Protein AF-0000000076349812 (afdb_homodimer)

InterPro domains:
  IPR006680 Amidohydrolase-related [PF04909] (21-318)
  IPR032465 2-amino-3-carboxymuconate-6-semialdehyde decarboxylase [PTHR21240] (22-319)
  IPR032466 Metal-dependent hydrolase [SSF51556] (17-320)

Nearest PDB structures (foldseek):
  3ij6-assembly2_D  TM=9.082E-01  e=4.448E-19  Lactobacillus acidophilus
  4ofc-assembly1_A  TM=8.780E-01  e=6.633E-18  Homo sapiens
  7a19-assembly1_A  TM=8.623E-01  e=4.537E-14  Aspergillus oryzae
  7wjr-assembly1_B  TM=8.148E-01  e=3.236E-14  Aspergillus oryzae RIB40
  2f6k-assembly1_A  TM=8.769E-01  e=3.281E-13  Lactiplantibacillus plantarum WCFS1

Solvent-accessible surface area (backbone atoms only — not comparable to full-atom values): 33208 Å² total; per-residue (Å²): 108,77,89,59,44,71,50,61,77,72,39,49,53,59,73,70,28,55,52,75,78,33,68,66,52,32,51,56,55,44,52,76,66,38,85,82,46,64,46,73,45,62,77,65,83,66,62,47,59,75,39,27,56,56,85,49,14,45,57,50,22,52,51,52,40,51,51,49,43,51,50,26,69,74,36,49,75,41,22,74,44,35,35,26,55,53,20,69,69,26,54,69,54,22,55,54,48,50,50,45,33,40,74,72,63,56,29,43,28,36,45,46,52,39,41,56,94,36,31,61,62,66,42,76,78,46,44,59,61,57,53,49,32,39,73,68,62,28,29,34,39,41,37,56,65,61,48,52,69,50,39,82,38,78,74,46,69,42,34,61,86,61,38,19,58,66,50,35,21,37,48,43,40,39,50,39,51,49,43,36,52,51,67,38,50,49,72,79,34,76,79,42,44,41,34,28,50,41,34,40,38,48,46,40,58,41,42,26,42,43,43,43,45,61,44,82,42,53,57,65,86,46,61,68,71,59,29,54,55,43,61,71,38,63,62,97,58,59,56,53,64,57,62,50,59,41,27,19,24,51,29,36,54,42,28,53,59,28,50,53,33,28,39,72,57,46,33,54,82,28,27,25,66,39,40,64,67,46,78,38,92,72,46,21,55,50,24,49,53,35,33,48,54,38,60,70,66,48,97,68,52,70,70,47,50,44,21,23,64,47,46,36,54,30,60,48,42,70,50,134,107,76,88,60,43,73,51,61,79,73,40,50,54,58,73,69,29,55,51,75,78,33,68,67,54,32,50,55,56,43,53,77,65,39,85,81,46,63,46,73,45,63,76,66,84,65,60,47,58,75,38,28,57,58,87,47,14,44,57,51,22,51,50,54,40,50,52,48,42,52,50,26,68,76,35,47,76,41,23,74,46,34,35,25,54,51,20,67,69,26,54,68,55,21,56,52,48,50,49,44,34,38,73,73,63,57,30,45,27,36,47,46,53,37,43,57,93,36,31,62,60,66,41,76,77,46,44,59,60,56,54,50,31,40,72,67,61,28,30,35,38,41,37,58,67,60,48,53,71,51,41,82,38,77,73,46,67,44,35,61,84,61,37,20,58,67,50,36,21,37,49,43,39,39,48,39,51,49,44,36,50,53,67,38,50,50,74,78,35,76,78,41,44,40,33,28,49,40,34,41,39,47,46,39,56,42,42,25,42,44,43,43,43,62,44,82,42,54,57,66,85,45,64,69,72,60,29,52,53,44,61,72,37,64,63,96,58,59,55,53,64,57,62,48,58,39,28,19,23,50,30,36,53,42,28,54,58,27,48,54,33,28,38,72,58,46,33,53,83,29,28,27,67,40,38,62,68,45,77,38,94,71,46,21,56,52,24,48,53,34,33,49,52,37,61,71,66,48,97,66,54,70,68,46,51,42,23,23,63,48,48,35,53,29,59,48,44,70,51,133

Organism: Streptomyces venezuelae (NCBI:txid54571)

Secondary structure (DSSP, 8-state):
-GGG-S-GGGGHHHHH-GGGT-HHHHHHHHHTT-TT---EE-PPSSPHHHHS-HHHHHHHHHHHHHHHHHHHHH-TTT--EE-EE--TTSHHHHHHHHHIIIIIS----EEEESEETTEETTSGGGHHHHHHHHHHT--EEEE----TTS-SSTT-SS-STTHIIIIIHHHHHHHHHHHHHHTTHHHH-TT--EEESGGGTTTTTTHHHHHHHTTTTTTTT--HHHHHHHHHT--SS-HHHHHTTSEEE--STT-HHHHHHHHHHH-GGGEE----TT-STTSSHHHHHHHHHHHHTSSS-HHHHHIIIIIHHHHHTT--/-GGG-S-GGGGHHHHH-GGGT-HHHHHHHHHTT-TT---EE-PPSSPHHHHS-HHHHHHHHHHHHHHHHHHHHH-TTT--EE-EE--TTSHHHHHHHHHIIIIIS----EEEESEETTEETTSGGGHHHHHHHHHHT--EEEE----TTS-SSTT-SS-STTHIIIIIHHHHHHHHHHHHHHTTHHHH-TT--EEESGGGTTTTTTHHHHHHHTTTTTTTT--HHHHHHHHHT--SS-HHHHHTTSEEE--STT-HHHHHHHHHHH-GGGEE----TT-STTSSHHHHHHHHHHHHHSSS-HHHHHIIIIIHHHHHTT--

Structure (mmCIF, N/CA/C/O backbone):
data_AF-0000000076349812-model_v1
#
loop_
_entity.id
_entity.type
_entity.pdbx_description
1 polymer Amidohydrolase
#
loop_
_atom_site.group_PDB
_atom_site.id
_atom_site.type_symbol
_atom_site.label_atom_id
_atom_site.label_alt_id
_atom_site.label_comp_id
_atom_site.label_asym_id
_atom_site.label_entity_id
_atom_site.label_seq_id
_atom_site.pdbx_PDB_ins_code
_atom_site.Cartn_x
_atom_site.Cartn_y
_atom_site.Cartn_z
_atom_site.occupancy
_atom_site.B_iso_or_equiv
_atom_site.auth_seq_id
_atom_site.auth_comp_id
_atom_site.auth_asym_id
_atom_site.auth_atom_id
_atom_site.pdbx_PDB_model_num
ATOM 1 N N . MET A 1 1 ? 11.094 -31.609 2.918 1 53.47 1 MET A N 1
ATOM 2 C CA . MET A 1 1 ? 11.359 -30.172 3.008 1 53.47 1 MET A CA 1
ATOM 3 C C . MET A 1 1 ? 11.883 -29.812 4.395 1 53.47 1 MET A C 1
ATOM 5 O O . MET A 1 1 ? 12.859 -29.062 4.516 1 53.47 1 MET A O 1
ATOM 9 N N . ARG A 1 2 ? 11.312 -30.312 5.445 1 53.91 2 ARG A N 1
ATOM 10 C CA . ARG A 1 2 ? 11.734 -30.031 6.816 1 53.91 2 ARG A CA 1
ATOM 11 C C . ARG A 1 2 ? 13.203 -30.375 7.012 1 53.91 2 ARG A C 1
ATOM 13 O O . ARG A 1 2 ? 13.938 -29.641 7.684 1 53.91 2 ARG A O 1
ATOM 20 N N . GLU A 1 3 ? 13.445 -31.422 6.465 1 52.72 3 GLU A N 1
ATOM 21 C CA . GLU A 1 3 ? 14.789 -31.953 6.664 1 52.72 3 GLU A CA 1
ATOM 22 C C . GLU A 1 3 ? 15.836 -31.094 5.953 1 52.72 3 GLU A C 1
ATOM 24 O O . GLU A 1 3 ? 17 -31.094 6.332 1 52.72 3 GLU A O 1
ATOM 29 N N . LEU A 1 4 ? 15.297 -30.297 5.105 1 53.03 4 LEU A N 1
ATOM 30 C CA . LEU A 1 4 ? 16.234 -29.594 4.25 1 53.03 4 LEU A CA 1
ATOM 31 C C . LEU A 1 4 ? 16.281 -28.109 4.605 1 53.03 4 LEU A C 1
ATOM 33 O O . LEU A 1 4 ? 17.156 -27.375 4.133 1 53.03 4 LEU A O 1
ATOM 37 N N . ALA A 1 5 ? 15.414 -27.781 5.469 1 55.72 5 ALA A N 1
ATOM 38 C CA . ALA A 1 5 ? 15.25 -26.344 5.707 1 55.72 5 ALA A CA 1
ATOM 39 C C . ALA A 1 5 ? 16.344 -25.812 6.621 1 55.72 5 ALA A C 1
ATOM 41 O O . ALA A 1 5 ? 16.516 -26.297 7.738 1 55.72 5 ALA A O 1
ATOM 42 N N . VAL A 1 6 ? 17.125 -24.922 6.148 1 52.12 6 VAL A N 1
ATOM 43 C CA . VAL A 1 6 ? 18.203 -24.312 6.898 1 52.12 6 VAL A CA 1
ATOM 44 C C . VAL A 1 6 ? 17.641 -23.328 7.93 1 52.12 6 VAL A C 1
ATOM 46 O O . VAL A 1 6 ? 18.109 -23.281 9.07 1 52.12 6 VAL A O 1
ATOM 49 N N . ASP A 1 7 ? 16.562 -22.609 7.637 1 55.41 7 ASP A N 1
ATOM 50 C CA . ASP A 1 7 ? 16.016 -21.609 8.547 1 55.41 7 ASP A CA 1
ATOM 51 C C . ASP A 1 7 ? 14.703 -22.094 9.156 1 55.41 7 ASP A C 1
ATOM 53 O O . ASP A 1 7 ? 13.648 -22 8.531 1 55.41 7 ASP A O 1
ATOM 57 N N . ARG A 1 8 ? 14.82 -22.625 10.336 1 57.22 8 ARG A N 1
ATOM 58 C CA . ARG A 1 8 ? 13.695 -23.234 11.047 1 57.22 8 ARG A CA 1
ATOM 59 C C . ARG A 1 8 ? 12.586 -22.219 11.297 1 57.22 8 ARG A C 1
ATOM 61 O O . ARG A 1 8 ? 11.406 -22.562 11.297 1 57.22 8 ARG A O 1
ATOM 68 N N . ALA A 1 9 ? 12.992 -21.016 11.562 1 57.47 9 ALA A N 1
ATOM 69 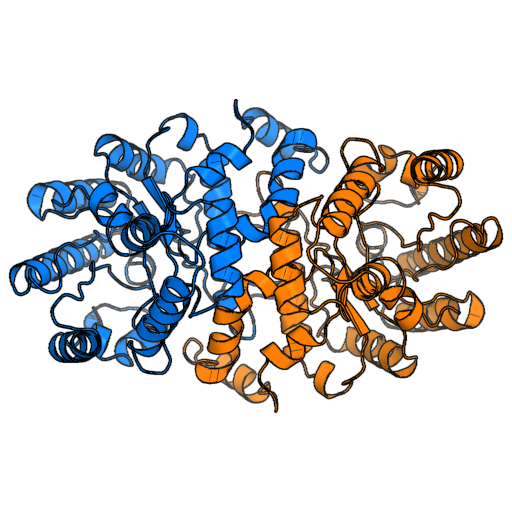C CA . ALA A 1 9 ? 12 -19.984 11.906 1 57.47 9 ALA A CA 1
ATOM 70 C C . ALA A 1 9 ? 11.055 -19.734 10.734 1 57.47 9 ALA A C 1
ATOM 72 O O . ALA A 1 9 ? 9.859 -19.5 10.938 1 57.47 9 ALA A O 1
ATOM 73 N N . ALA A 1 10 ? 11.594 -19.891 9.586 1 58.66 10 ALA A N 1
ATOM 74 C CA . ALA A 1 10 ? 10.82 -19.656 8.367 1 58.66 10 ALA A CA 1
ATOM 75 C C . ALA A 1 10 ? 9.797 -20.781 8.148 1 58.66 10 ALA A C 1
ATOM 77 O O . ALA A 1 10 ? 8.789 -20.578 7.461 1 58.66 10 ALA A O 1
ATOM 78 N N . PHE A 1 11 ? 9.984 -21.797 8.906 1 63 11 PHE A N 1
ATOM 79 C CA . PHE A 1 11 ? 9.148 -22.969 8.664 1 63 11 PHE A CA 1
ATOM 80 C C . PHE A 1 11 ? 8.117 -23.125 9.781 1 63 11 PHE A C 1
ATOM 82 O O . PHE A 1 11 ? 7.285 -24.031 9.734 1 63 11 PHE A O 1
ATOM 89 N N . LYS A 1 12 ? 8.234 -22.25 10.695 1 65.75 12 LYS A N 1
ATOM 90 C CA . LYS A 1 12 ? 7.34 -22.359 11.844 1 65.75 12 LYS A CA 1
ATOM 91 C C . LYS A 1 12 ? 5.887 -22.5 11.398 1 65.75 12 LYS A C 1
ATOM 93 O O . LYS A 1 12 ? 5.188 -23.406 11.828 1 65.75 12 LYS A O 1
ATOM 98 N N . ARG A 1 13 ? 5.523 -21.719 10.477 1 69.81 13 ARG A N 1
ATOM 99 C CA . ARG A 1 13 ? 4.129 -21.734 10.039 1 69.81 13 ARG A CA 1
ATOM 100 C C . ARG A 1 13 ? 3.795 -23.016 9.297 1 69.81 13 ARG A C 1
ATOM 102 O O . ARG A 1 13 ? 2.697 -23.562 9.445 1 69.81 13 ARG A O 1
ATOM 109 N N . TRP A 1 14 ? 4.703 -23.484 8.578 1 70.19 14 TRP A N 1
ATOM 110 C CA . TRP A 1 14 ? 4.492 -24.688 7.789 1 70.19 14 TRP A CA 1
ATOM 111 C C . TRP A 1 14 ? 4.199 -25.891 8.688 1 70.19 14 TRP A C 1
ATOM 113 O O . TRP A 1 14 ? 3.293 -26.672 8.414 1 70.19 14 TRP A O 1
ATOM 123 N N . LEU A 1 15 ? 4.836 -25.891 9.742 1 72.19 15 LEU A N 1
ATOM 124 C CA . LEU A 1 15 ? 4.715 -27.047 10.625 1 72.19 15 LEU A CA 1
ATOM 125 C C . LEU A 1 15 ? 3.439 -26.953 11.461 1 72.19 15 LEU A C 1
ATOM 127 O O . LEU A 1 15 ? 2.889 -27.984 11.867 1 72.19 15 LEU A O 1
ATOM 131 N N . GLU A 1 16 ? 2.967 -25.828 11.523 1 79.56 16 GLU A N 1
ATOM 132 C CA . GLU A 1 16 ? 1.825 -25.609 12.406 1 79.56 16 GLU A CA 1
ATOM 133 C C . GLU A 1 16 ? 0.507 -25.797 11.656 1 79.56 16 GLU A C 1
ATOM 135 O O . GLU A 1 16 ? -0.547 -25.953 12.281 1 79.56 16 GLU A O 1
ATOM 140 N N . LEU A 1 17 ? 0.575 -25.859 10.352 1 86.88 17 LEU A N 1
ATOM 141 C CA . LEU A 1 17 ? -0.641 -25.984 9.555 1 86.88 17 LEU A CA 1
ATOM 142 C C . LEU A 1 17 ? -0.726 -27.359 8.898 1 86.88 17 LEU A C 1
ATOM 144 O O . LEU A 1 17 ? -0.152 -27.562 7.824 1 86.88 17 LEU A O 1
ATOM 148 N N . PRO A 1 18 ? -1.525 -28.25 9.469 1 87.69 18 PRO A N 1
ATOM 149 C CA . PRO A 1 18 ? -1.613 -29.609 8.938 1 87.69 18 PRO A CA 1
ATOM 150 C C . PRO A 1 18 ? -2.008 -29.641 7.461 1 87.69 18 PRO A C 1
ATOM 152 O O . PRO A 1 18 ? -1.537 -30.5 6.715 1 87.69 18 PRO A O 1
ATOM 155 N N . ALA A 1 19 ? -2.783 -28.719 7.039 1 90.06 19 ALA A N 1
ATOM 156 C CA . ALA A 1 19 ? -3.281 -28.703 5.668 1 90.06 19 ALA A CA 1
ATOM 157 C C . ALA A 1 19 ? -2.143 -28.484 4.672 1 90.06 19 ALA A C 1
ATOM 159 O O . ALA A 1 19 ? -2.318 -28.672 3.469 1 90.06 19 ALA A O 1
ATOM 160 N N . LEU A 1 20 ? -0.976 -28.203 5.188 1 88.44 20 LEU A N 1
ATOM 161 C CA . LEU A 1 20 ? 0.15 -27.938 4.297 1 88.44 20 LEU A CA 1
ATOM 162 C C . LEU A 1 20 ? 0.942 -29.219 4.043 1 88.44 20 LEU A C 1
ATOM 164 O O . LEU A 1 20 ? 1.624 -29.344 3.021 1 88.44 20 LEU A O 1
ATOM 168 N N . HIS A 1 21 ? 0.798 -30.219 5.031 1 86.38 21 HIS A N 1
ATOM 169 C CA . HIS A 1 21 ? 1.707 -31.344 4.871 1 86.38 21 HIS A CA 1
ATOM 170 C C . HIS A 1 21 ? 0.977 -32.688 5.051 1 86.38 21 HIS A C 1
ATOM 172 O O . HIS A 1 21 ? 1.552 -33.75 4.824 1 86.38 21 HIS A O 1
ATOM 178 N N . ASP A 1 22 ? -0.252 -32.562 5.449 1 92.75 22 ASP A N 1
ATOM 179 C CA . ASP A 1 22 ? -1.121 -33.75 5.582 1 92.75 22 ASP A CA 1
ATOM 180 C C . ASP A 1 22 ? -2.254 -33.688 4.559 1 92.75 22 ASP A C 1
ATOM 182 O O . ASP A 1 22 ? -3.232 -32.969 4.738 1 92.75 22 ASP A O 1
ATOM 186 N N . VAL A 1 23 ? -2.141 -34.594 3.543 1 95 23 VAL A N 1
ATOM 187 C CA . VAL A 1 23 ? -3.078 -34.594 2.424 1 95 23 VAL A CA 1
ATOM 188 C C . VAL A 1 23 ? -4.488 -34.875 2.928 1 95 23 VAL A C 1
ATOM 190 O O . VAL A 1 23 ? -5.461 -34.281 2.467 1 95 23 VAL A O 1
ATOM 193 N N . ASP A 1 24 ? -4.605 -35.75 3.885 1 96.19 24 ASP A N 1
ATOM 194 C CA . ASP A 1 24 ? -5.918 -36.094 4.426 1 96.19 24 ASP A CA 1
ATOM 195 C C . ASP A 1 24 ? -6.547 -34.906 5.133 1 96.19 24 ASP A C 1
ATOM 197 O O . ASP A 1 24 ? -7.75 -34.656 5 1 96.19 24 ASP A O 1
ATOM 201 N N . ALA A 1 25 ? -5.734 -34.219 5.875 1 95.5 25 ALA A N 1
ATOM 202 C CA . ALA A 1 25 ? -6.223 -33.031 6.535 1 95.5 25 ALA A CA 1
ATOM 203 C C . ALA A 1 25 ? -6.676 -31.984 5.512 1 95.5 25 ALA A C 1
ATOM 205 O O . ALA A 1 25 ? -7.703 -31.328 5.699 1 95.5 25 ALA A O 1
ATOM 206 N N . ARG A 1 26 ? -5.91 -31.859 4.477 1 96.31 26 ARG A N 1
ATOM 207 C CA . ARG A 1 26 ? -6.262 -30.922 3.402 1 96.31 26 ARG A CA 1
ATOM 208 C C . ARG A 1 26 ? -7.586 -31.312 2.758 1 96.31 26 ARG A C 1
ATOM 210 O O . ARG A 1 26 ? -8.461 -30.469 2.566 1 96.31 26 ARG A O 1
ATOM 217 N N . LEU A 1 27 ? -7.766 -32.562 2.484 1 97.06 27 LEU A N 1
ATOM 218 C CA . LEU A 1 27 ? -8.977 -33.031 1.822 1 97.06 27 LEU A CA 1
ATOM 219 C C . LEU A 1 27 ? -10.195 -32.875 2.723 1 97.06 27 LEU A C 1
ATOM 221 O O . LEU A 1 27 ? -11.266 -32.5 2.25 1 97.06 27 LEU A O 1
ATOM 225 N N . ARG A 1 28 ? -10.016 -33.094 4 1 96.62 28 ARG A N 1
ATOM 226 C CA . ARG A 1 28 ? -11.109 -32.906 4.949 1 96.62 28 ARG A CA 1
ATOM 227 C C . ARG A 1 28 ? -11.547 -31.438 4.98 1 96.62 28 ARG A C 1
ATOM 229 O O . ARG A 1 28 ? -12.742 -31.141 4.988 1 96.62 28 ARG A O 1
ATOM 236 N N . MET A 1 29 ? -10.562 -30.609 4.984 1 96.25 29 MET A N 1
ATOM 237 C CA . MET A 1 29 ? -10.859 -29.172 4.945 1 96.25 29 MET A CA 1
ATOM 238 C C . MET A 1 29 ? -11.594 -28.797 3.662 1 96.25 29 MET A C 1
ATOM 240 O O . MET A 1 29 ? -12.586 -28.078 3.697 1 96.25 29 MET A O 1
ATOM 244 N N . MET A 1 30 ? -11.211 -29.359 2.533 1 97.56 30 MET A N 1
ATOM 245 C CA . MET A 1 30 ? -11.828 -29.062 1.241 1 97.56 30 MET A CA 1
ATOM 246 C C . MET A 1 30 ? -13.266 -29.578 1.199 1 97.56 30 MET A C 1
ATOM 248 O O . MET A 1 30 ? -14.125 -28.969 0.564 1 97.56 30 MET A O 1
ATOM 252 N N . ASP A 1 31 ? -13.531 -30.672 1.9 1 97.44 31 ASP A N 1
ATOM 253 C CA . ASP A 1 31 ? -14.859 -31.281 1.923 1 97.44 31 ASP A CA 1
ATOM 254 C C . ASP A 1 31 ? -15.898 -30.312 2.496 1 97.44 31 ASP A C 1
ATOM 256 O O . ASP A 1 31 ? -17.094 -30.422 2.182 1 97.44 31 ASP A O 1
ATOM 260 N N . GLU A 1 32 ? -15.453 -29.438 3.285 1 97.38 32 GLU A N 1
ATOM 261 C CA . GLU A 1 32 ? -16.359 -28.469 3.885 1 97.38 32 GLU A CA 1
ATOM 262 C C . GLU A 1 32 ? -17 -27.578 2.824 1 97.38 32 GLU A C 1
ATOM 264 O O . GLU A 1 32 ? -18.016 -26.922 3.08 1 97.38 32 GLU A O 1
ATOM 269 N N . PHE A 1 33 ? -16.438 -27.578 1.668 1 97.62 33 PHE A N 1
ATOM 270 C CA . PHE A 1 33 ? -16.891 -26.641 0.652 1 97.62 33 PHE A CA 1
ATOM 271 C C . PHE A 1 33 ? -17.516 -27.375 -0.529 1 97.62 33 PHE A C 1
ATOM 273 O O . PHE A 1 33 ? -17.75 -26.797 -1.587 1 97.62 33 PHE A O 1
ATOM 280 N N . GLY A 1 34 ? -17.734 -28.656 -0.364 1 96.56 34 GLY A N 1
ATOM 281 C CA . GLY A 1 34 ? -18.422 -29.453 -1.365 1 96.56 34 GLY A CA 1
ATOM 282 C C . GLY A 1 34 ? -17.5 -30.344 -2.174 1 96.56 34 GLY A C 1
ATOM 283 O O . GLY A 1 34 ? -16.281 -30.125 -2.193 1 96.56 34 GLY A O 1
ATOM 284 N N . GLU A 1 35 ? -18.078 -31.281 -2.939 1 94.69 35 GLU A N 1
ATOM 285 C CA . GLU A 1 35 ? -17.328 -32.281 -3.691 1 94.69 35 GLU A CA 1
ATOM 286 C C . GLU A 1 35 ? -16.703 -31.688 -4.945 1 94.69 35 GLU A C 1
ATOM 288 O O . GLU A 1 35 ? -15.695 -32.188 -5.441 1 94.69 35 GLU A O 1
ATOM 293 N N . ASP A 1 36 ? -17.25 -30.547 -5.316 1 94.75 36 ASP A N 1
ATOM 294 C CA . ASP A 1 36 ? -16.781 -29.953 -6.566 1 94.75 36 ASP A CA 1
ATOM 295 C C . ASP A 1 36 ? -15.719 -28.906 -6.312 1 94.75 36 ASP A C 1
ATOM 297 O O . ASP A 1 36 ? -15.18 -28.312 -7.254 1 94.75 36 ASP A O 1
ATOM 301 N N . TYR A 1 37 ? -15.398 -28.672 -5.035 1 97.19 37 TYR A N 1
ATOM 302 C CA . TYR A 1 37 ? -14.367 -27.688 -4.707 1 97.19 37 TYR A CA 1
ATOM 303 C C . TYR A 1 37 ? -12.984 -28.219 -5.055 1 97.19 37 TYR A C 1
ATOM 305 O O . TYR A 1 37 ? -12.617 -29.328 -4.652 1 97.19 37 TYR A O 1
ATOM 313 N N . GLN A 1 38 ? -12.234 -27.469 -5.832 1 97.88 38 GLN A N 1
ATOM 314 C CA . GLN A 1 38 ? -10.906 -27.859 -6.277 1 97.88 38 GLN A CA 1
ATOM 315 C C . GLN A 1 38 ? -9.875 -26.781 -5.957 1 97.88 38 GLN A C 1
ATOM 317 O O . GLN A 1 38 ? -10.234 -25.625 -5.719 1 97.88 38 GLN A O 1
ATOM 322 N N . GLN A 1 39 ? -8.656 -27.188 -5.875 1 97.75 39 GLN A N 1
ATOM 323 C CA . GLN A 1 39 ? -7.551 -26.266 -5.637 1 97.75 39 GLN A CA 1
ATOM 324 C C . GLN A 1 39 ? -6.418 -26.5 -6.633 1 97.75 39 GLN A C 1
ATOM 326 O O . GLN A 1 39 ? -6.113 -27.656 -6.977 1 97.75 39 GLN A O 1
ATOM 331 N N . VAL A 1 40 ? -5.879 -25.438 -7.16 1 97.88 40 VAL A N 1
ATOM 332 C CA . VAL A 1 40 ? -4.609 -25.484 -7.875 1 97.88 40 VAL A CA 1
ATOM 333 C C . VAL A 1 40 ? -3.453 -25.469 -6.879 1 97.88 40 VAL A C 1
ATOM 335 O O . VAL A 1 40 ? -3.387 -24.594 -6.008 1 97.88 40 VAL A O 1
ATOM 338 N N . LEU A 1 41 ? -2.535 -26.422 -6.988 1 97.12 41 LEU A N 1
ATOM 339 C CA . LEU A 1 41 ? -1.446 -26.562 -6.027 1 97.12 41 LEU A CA 1
ATOM 340 C C . LEU A 1 41 ? -0.289 -25.641 -6.371 1 97.12 41 LEU A C 1
ATOM 342 O O . LEU A 1 41 ? 0.104 -25.531 -7.535 1 97.12 41 LEU A O 1
ATOM 346 N N . THR A 1 42 ? 0.15 -24.906 -5.43 1 96.06 42 THR A N 1
ATOM 347 C CA . THR A 1 42 ? 1.391 -24.141 -5.48 1 96.06 42 THR A CA 1
ATOM 348 C C . THR A 1 42 ? 2.25 -24.438 -4.25 1 96.06 42 THR A C 1
ATOM 350 O O . THR A 1 42 ? 1.734 -24.828 -3.203 1 96.06 42 THR A O 1
ATOM 353 N N . LEU A 1 43 ? 3.512 -24.328 -4.406 1 92.38 43 LEU A N 1
ATOM 354 C CA . LEU A 1 43 ? 4.371 -24.438 -3.232 1 92.38 43 LEU A CA 1
ATOM 355 C C . LEU A 1 43 ? 4.301 -23.172 -2.389 1 92.38 43 LEU A C 1
ATOM 357 O O . LEU A 1 43 ? 4.504 -22.062 -2.902 1 92.38 43 LEU A O 1
ATOM 361 N N . SER A 1 44 ? 4 -23.344 -1.185 1 88.94 44 SER A N 1
ATOM 362 C CA . SER A 1 44 ? 3.832 -22.188 -0.306 1 88.94 44 SER A CA 1
ATOM 363 C C . SER A 1 44 ? 5.172 -21.531 0.006 1 88.94 44 SER A C 1
ATOM 365 O O . SER A 1 44 ? 6.227 -22.156 -0.144 1 88.94 44 SER A O 1
ATOM 367 N N . SER A 1 45 ? 5.078 -20.281 0.373 1 87 45 SER A N 1
ATOM 368 C CA . SER A 1 45 ? 6.242 -19.578 0.918 1 87 45 SER A CA 1
ATOM 369 C C . SER A 1 45 ? 6.867 -20.359 2.068 1 87 45 SER A C 1
ATOM 371 O O . SER A 1 45 ? 6.172 -21.109 2.768 1 87 45 SER A O 1
ATOM 373 N N . PRO A 1 46 ? 8.164 -20.25 2.25 1 89 46 PRO A N 1
ATOM 374 C CA . PRO A 1 46 ? 9.102 -19.281 1.657 1 89 46 PRO A CA 1
ATOM 375 C C . PRO A 1 46 ? 9.641 -19.75 0.305 1 89 46 PRO A C 1
ATOM 377 O O . PRO A 1 46 ? 9.523 -20.922 -0.042 1 89 46 PRO A O 1
ATOM 380 N N . PRO A 1 47 ? 10.219 -18.781 -0.467 1 92.56 47 PRO A N 1
ATOM 381 C CA . PRO A 1 47 ? 10.898 -19.156 -1.707 1 92.56 47 PRO A CA 1
ATOM 382 C C . PRO A 1 47 ? 12.016 -20.172 -1.481 1 92.56 47 PRO A C 1
ATOM 384 O O . PRO A 1 47 ? 12.68 -20.141 -0.442 1 92.56 47 PRO A O 1
ATOM 387 N N . LEU A 1 48 ? 12.273 -20.938 -2.455 1 91.38 48 LEU A N 1
ATOM 388 C CA . LEU A 1 48 ? 13.281 -22 -2.369 1 91.38 48 LEU A CA 1
ATOM 389 C C . LEU A 1 48 ? 14.656 -21.406 -2.076 1 91.38 48 LEU A C 1
ATOM 391 O O . LEU A 1 48 ? 15.469 -22.031 -1.391 1 91.38 48 LEU A O 1
ATOM 395 N N . GLU A 1 49 ? 14.898 -20.25 -2.613 1 88.12 49 GLU A N 1
ATOM 396 C CA . GLU A 1 49 ? 16.219 -19.641 -2.492 1 88.12 49 GLU A CA 1
ATOM 397 C C . GLU A 1 49 ? 16.516 -19.25 -1.048 1 88.12 49 GLU A C 1
ATOM 399 O O . GLU A 1 49 ? 17.656 -18.953 -0.701 1 88.12 49 GLU A O 1
ATOM 404 N N . LEU A 1 50 ? 15.469 -19.125 -0.228 1 86.69 50 LEU A N 1
ATOM 405 C CA . LEU A 1 50 ? 15.68 -18.859 1.193 1 86.69 50 LEU A CA 1
ATOM 406 C C . LEU A 1 50 ? 15.953 -20.156 1.949 1 86.69 50 LEU A C 1
ATOM 408 O O . LEU A 1 50 ? 16.438 -20.125 3.084 1 86.69 50 LEU A O 1
ATOM 412 N N . LEU A 1 51 ? 15.648 -21.266 1.331 1 85.69 51 LEU A N 1
ATOM 413 C CA . LEU A 1 51 ? 15.805 -22.562 1.971 1 85.69 51 LEU A CA 1
ATOM 414 C C . LEU A 1 51 ? 17.141 -23.203 1.592 1 85.69 51 LEU A C 1
ATOM 416 O O . LEU A 1 51 ? 17.703 -23.984 2.359 1 85.69 51 LEU A O 1
ATOM 420 N N . ALA A 1 52 ? 17.578 -22.906 0.414 1 87.06 52 ALA A N 1
ATOM 421 C CA . ALA A 1 52 ? 18.766 -23.594 -0.101 1 87.06 52 ALA A CA 1
ATOM 422 C C . ALA A 1 52 ? 19.531 -22.688 -1.069 1 87.06 52 ALA A C 1
ATOM 424 O O . ALA A 1 52 ? 18.938 -21.875 -1.782 1 87.06 52 ALA A O 1
ATOM 425 N N . GLY A 1 53 ? 20.859 -22.906 -1.059 1 85.94 53 GLY A N 1
ATOM 426 C CA . GLY A 1 53 ? 21.672 -22.234 -2.047 1 85.94 53 GLY A CA 1
ATOM 427 C C . GLY A 1 53 ? 21.469 -22.766 -3.455 1 85.94 53 GLY A C 1
ATOM 428 O O . GLY A 1 53 ? 20.719 -23.719 -3.664 1 85.94 53 GLY A O 1
ATOM 429 N N . PRO A 1 54 ? 22.078 -22.141 -4.488 1 82.38 54 PRO A N 1
ATOM 430 C CA . PRO A 1 54 ? 21.859 -22.484 -5.895 1 82.38 54 PRO A CA 1
ATOM 431 C C . PRO A 1 54 ? 22.125 -23.969 -6.188 1 82.38 54 PRO A C 1
ATOM 433 O O . PRO A 1 54 ? 21.391 -24.578 -6.953 1 82.38 54 PRO A O 1
ATOM 436 N N . GLY A 1 55 ? 23.031 -24.531 -5.625 1 80.94 55 GLY A N 1
ATOM 437 C CA . GLY A 1 55 ? 23.312 -25.938 -5.879 1 80.94 55 GLY A CA 1
ATOM 438 C C . GLY A 1 55 ? 22.234 -26.875 -5.348 1 80.94 55 GLY A C 1
ATOM 439 O O . GLY A 1 55 ? 21.922 -27.891 -5.977 1 80.94 55 GLY A O 1
ATOM 440 N N . GLU A 1 56 ? 21.531 -26.516 -4.359 1 91.06 56 GLU A N 1
ATOM 441 C CA . GLU A 1 56 ? 20.547 -27.375 -3.686 1 91.06 56 GLU A CA 1
ATOM 442 C C . GLU A 1 56 ? 19.125 -26.938 -4.023 1 91.06 56 GLU A C 1
ATOM 444 O O . GLU A 1 56 ? 18.203 -27.766 -4 1 91.06 56 GLU A O 1
ATOM 449 N N . SER A 1 57 ? 18.984 -25.734 -4.453 1 93.94 57 SER A N 1
ATOM 450 C CA . SER A 1 57 ? 17.641 -25.219 -4.73 1 93.94 57 SER A CA 1
ATOM 451 C C . SER A 1 57 ? 17.016 -25.922 -5.93 1 93.94 57 SER A C 1
ATOM 453 O O . SER A 1 57 ? 15.812 -26.156 -5.953 1 93.94 57 SER A O 1
ATOM 455 N N . ALA A 1 58 ? 17.844 -26.328 -6.879 1 95 58 ALA A N 1
ATOM 456 C CA . ALA A 1 58 ? 17.344 -27.047 -8.055 1 95 58 ALA A CA 1
ATOM 457 C C . ALA A 1 58 ? 16.734 -28.391 -7.66 1 95 58 ALA A C 1
ATOM 459 O O . ALA A 1 58 ? 15.664 -28.766 -8.141 1 95 58 ALA A O 1
ATOM 460 N N . ALA A 1 59 ? 17.422 -29.047 -6.809 1 94.62 59 ALA A N 1
ATOM 461 C CA . ALA A 1 59 ? 16.922 -30.344 -6.348 1 94.62 59 ALA A CA 1
ATOM 462 C C . ALA A 1 59 ? 15.633 -30.203 -5.562 1 94.62 59 ALA A C 1
ATOM 464 O O . ALA A 1 59 ? 14.727 -31.031 -5.676 1 94.62 59 ALA A O 1
ATOM 465 N N . LEU A 1 60 ? 15.562 -29.156 -4.805 1 95 60 LEU A N 1
ATOM 466 C CA . LEU A 1 60 ? 14.352 -28.891 -4.031 1 95 60 LEU A CA 1
ATOM 467 C C . LEU A 1 60 ? 13.18 -28.578 -4.953 1 95 60 LEU A C 1
ATOM 469 O O . LEU A 1 60 ? 12.055 -29.031 -4.711 1 95 60 LEU A O 1
ATOM 473 N N . ALA A 1 61 ? 13.438 -27.828 -5.977 1 97.12 61 ALA A N 1
ATOM 474 C CA . ALA A 1 61 ? 12.391 -27.5 -6.941 1 97.12 61 ALA A CA 1
ATOM 475 C C . ALA A 1 61 ? 11.883 -28.766 -7.641 1 97.12 61 ALA A C 1
ATOM 477 O O . ALA A 1 61 ? 10.672 -28.969 -7.77 1 97.12 61 ALA A O 1
ATOM 478 N N . ARG A 1 62 ? 12.836 -29.594 -8.023 1 97.06 62 ARG A N 1
ATOM 479 C CA . ARG A 1 62 ? 12.484 -30.859 -8.68 1 97.06 62 ARG A CA 1
ATOM 480 C C . ARG A 1 62 ? 11.633 -31.734 -7.77 1 97.06 62 ARG A C 1
ATOM 482 O O . ARG A 1 62 ? 10.641 -32.312 -8.211 1 97.06 62 ARG A O 1
ATOM 489 N N . LEU A 1 63 ? 12.008 -31.781 -6.555 1 95.88 63 LEU A N 1
ATOM 490 C CA . LEU A 1 63 ? 11.266 -32.562 -5.574 1 95.88 63 LEU A CA 1
ATOM 491 C C . LEU A 1 63 ? 9.859 -32 -5.395 1 95.88 63 LEU A C 1
ATOM 493 O O . LEU A 1 63 ? 8.883 -32.781 -5.371 1 95.88 63 LEU A O 1
ATOM 497 N N . ALA A 1 64 ? 9.758 -30.75 -5.234 1 96.38 64 ALA A N 1
ATOM 498 C CA . ALA A 1 64 ? 8.461 -30.094 -5.047 1 96.38 64 ALA A CA 1
ATOM 499 C C . ALA A 1 64 ? 7.547 -30.328 -6.246 1 96.38 64 ALA A C 1
ATOM 501 O O . ALA A 1 64 ? 6.391 -30.719 -6.086 1 96.38 64 ALA A O 1
ATOM 502 N N . ASN A 1 65 ? 8.07 -30.109 -7.426 1 98.44 65 ASN A N 1
ATOM 503 C CA . ASN A 1 65 ? 7.281 -30.234 -8.641 1 98.44 65 ASN A CA 1
ATOM 504 C C . ASN A 1 65 ? 6.832 -31.672 -8.883 1 98.44 65 ASN A C 1
ATOM 506 O O . ASN A 1 65 ? 5.68 -31.906 -9.234 1 98.44 65 ASN A O 1
ATOM 510 N N . THR A 1 66 ? 7.719 -32.594 -8.633 1 98.38 66 THR A N 1
ATOM 511 C CA . THR A 1 66 ? 7.379 -34 -8.789 1 98.38 66 THR A CA 1
ATOM 512 C C . THR A 1 66 ? 6.305 -34.406 -7.777 1 98.38 66 THR A C 1
ATOM 514 O O . THR A 1 66 ? 5.363 -35.125 -8.125 1 98.38 66 THR A O 1
ATOM 517 N N . SER A 1 67 ? 6.477 -33.906 -6.578 1 97.25 67 SER A N 1
ATOM 518 C CA . SER A 1 67 ? 5.52 -34.25 -5.527 1 97.25 67 SER A CA 1
ATOM 519 C C . SER A 1 67 ? 4.137 -33.656 -5.844 1 97.25 67 SER A C 1
ATOM 521 O O . SER A 1 67 ? 3.123 -34.344 -5.617 1 97.25 67 SER A O 1
ATOM 523 N N . MET A 1 68 ? 4.07 -32.5 -6.32 1 97.94 68 MET A N 1
ATOM 524 C CA . MET A 1 68 ? 2.785 -31.891 -6.672 1 97.94 68 MET A CA 1
ATOM 525 C C . MET A 1 68 ? 2.148 -32.625 -7.852 1 97.94 68 MET A C 1
ATOM 527 O O . MET A 1 68 ? 0.936 -32.844 -7.867 1 97.94 68 MET A O 1
ATOM 531 N N . ARG A 1 69 ? 2.984 -33 -8.781 1 98.56 69 ARG A N 1
ATOM 532 C CA . ARG A 1 69 ? 2.477 -33.781 -9.898 1 98.56 69 ARG A CA 1
ATOM 533 C C . ARG A 1 69 ? 1.858 -35.094 -9.406 1 98.56 69 ARG A C 1
ATOM 535 O O . ARG A 1 69 ? 0.788 -35.5 -9.867 1 98.56 69 ARG A O 1
ATOM 542 N N . GLU A 1 70 ? 2.557 -35.719 -8.531 1 98.19 70 GLU A N 1
ATOM 543 C CA . GLU A 1 70 ? 2.066 -37 -7.992 1 98.19 70 GLU A CA 1
ATOM 544 C C . GLU A 1 70 ? 0.735 -36.812 -7.27 1 98.19 70 GLU A C 1
ATOM 546 O O . GLU A 1 70 ? -0.165 -37.625 -7.387 1 98.19 70 GLU A O 1
ATOM 551 N N . LEU A 1 71 ? 0.638 -35.75 -6.516 1 97.56 71 LEU A N 1
ATOM 552 C CA . LEU A 1 71 ? -0.604 -35.438 -5.809 1 97.56 71 LEU A CA 1
ATOM 553 C C . LEU A 1 71 ? -1.741 -35.188 -6.793 1 97.56 71 LEU A C 1
ATOM 555 O O . LEU A 1 71 ? -2.861 -35.688 -6.586 1 97.56 71 LEU A O 1
ATOM 559 N N . CYS A 1 72 ? -1.495 -34.5 -7.844 1 98.19 72 CYS A N 1
ATOM 560 C CA . CYS A 1 72 ? -2.49 -34.25 -8.883 1 98.19 72 CYS A CA 1
ATOM 561 C C . CYS A 1 72 ? -2.936 -35.562 -9.531 1 98.19 72 CYS A C 1
ATOM 563 O O . CYS A 1 72 ? -4.117 -35.75 -9.828 1 98.19 72 CYS A O 1
ATOM 565 N N . ALA A 1 73 ? -1.98 -36.438 -9.719 1 98.25 73 ALA A N 1
ATOM 566 C CA . ALA A 1 73 ? -2.287 -37.719 -10.344 1 98.25 73 ALA A CA 1
ATOM 567 C C . ALA A 1 73 ? -3.156 -38.562 -9.43 1 98.25 73 ALA A C 1
ATOM 569 O O . ALA A 1 73 ? -4.047 -39.281 -9.898 1 98.25 73 ALA A O 1
ATOM 570 N N . ARG A 1 74 ? -2.945 -38.5 -8.195 1 97.56 74 ARG A N 1
ATOM 571 C CA . ARG A 1 74 ? -3.662 -39.312 -7.219 1 97.56 74 ARG A CA 1
ATOM 572 C C . ARG A 1 74 ? -5.07 -38.781 -6.988 1 97.56 74 ARG A C 1
ATOM 574 O O . ARG A 1 74 ? -6 -39.562 -6.727 1 97.56 74 ARG A O 1
ATOM 581 N N . ARG A 1 75 ? -5.211 -37.5 -6.973 1 97.69 75 ARG A N 1
ATOM 582 C CA . ARG A 1 75 ? -6.5 -36.875 -6.68 1 97.69 75 ARG A CA 1
ATOM 583 C C . ARG A 1 75 ? -6.84 -35.812 -7.715 1 97.69 75 ARG A C 1
ATOM 585 O O . ARG A 1 75 ? -7.043 -34.625 -7.371 1 97.69 75 ARG A O 1
ATOM 592 N N . PRO A 1 76 ? -7 -36.188 -8.984 1 97 76 PRO A N 1
ATOM 593 C CA . PRO A 1 76 ? -7.301 -35.219 -10.031 1 97 76 PRO A CA 1
ATOM 594 C C . PRO A 1 76 ? -8.656 -34.531 -9.836 1 97 76 PRO A C 1
ATOM 596 O O . PRO A 1 76 ? -8.898 -33.469 -10.375 1 97 76 PRO A O 1
ATOM 599 N N . ASP A 1 77 ? -9.523 -35.125 -9.062 1 96.81 77 ASP A N 1
ATOM 600 C CA . ASP A 1 77 ? -10.852 -34.562 -8.781 1 96.81 77 ASP A CA 1
ATOM 601 C C . ASP A 1 77 ? -10.766 -33.375 -7.844 1 96.81 77 ASP A C 1
ATOM 603 O O . ASP A 1 77 ? -11.641 -32.5 -7.855 1 96.81 77 ASP A O 1
ATOM 607 N N . ARG A 1 78 ? -9.703 -33.281 -7.027 1 98.12 78 ARG A N 1
ATOM 608 C CA . ARG A 1 78 ? -9.562 -32.219 -6.02 1 98.12 78 ARG A CA 1
ATOM 609 C C . ARG A 1 78 ? -8.438 -31.25 -6.383 1 98.12 78 ARG A C 1
ATOM 611 O O . ARG A 1 78 ? -8.508 -30.062 -6.059 1 98.12 78 ARG A O 1
ATOM 618 N N . PHE A 1 79 ? -7.457 -31.828 -7.004 1 98 79 PHE A N 1
ATOM 619 C CA . PHE A 1 79 ? -6.301 -31.047 -7.438 1 98 79 PHE A CA 1
ATOM 620 C C . PHE A 1 79 ? -6.062 -31.219 -8.93 1 98 79 PHE A C 1
ATOM 622 O O . PHE A 1 79 ? -5.199 -32 -9.344 1 98 79 PHE A O 1
ATOM 629 N N . PRO A 1 80 ? -6.707 -30.406 -9.781 1 97.62 80 PRO A N 1
ATOM 630 C CA . PRO A 1 80 ? -6.684 -30.625 -11.234 1 97.62 80 PRO A CA 1
ATOM 631 C C . PRO A 1 80 ? -5.371 -30.172 -11.875 1 97.62 80 PRO A C 1
ATOM 633 O O . PRO A 1 80 ? -5.066 -30.562 -13 1 97.62 80 PRO A O 1
ATOM 636 N N . ALA A 1 81 ? -4.629 -29.312 -11.211 1 98.31 81 ALA A N 1
ATOM 637 C CA . ALA A 1 81 ? -3.402 -28.766 -11.789 1 98.31 81 ALA A CA 1
ATOM 638 C C . ALA A 1 81 ? -2.453 -28.266 -10.703 1 98.31 81 ALA A C 1
ATOM 640 O O . ALA A 1 81 ? -2.854 -28.109 -9.547 1 98.31 81 ALA A O 1
ATOM 641 N N . PHE A 1 82 ? -1.222 -28.109 -11.07 1 98.5 82 PHE A N 1
ATOM 642 C CA . PHE A 1 82 ? -0.239 -27.484 -10.18 1 98.5 82 PHE A CA 1
ATOM 643 C C . PHE A 1 82 ? 0.608 -26.469 -10.938 1 98.5 82 PHE A C 1
ATOM 645 O O . PHE A 1 82 ? 0.595 -26.438 -12.172 1 98.5 82 PHE A O 1
ATOM 652 N N . VAL A 1 83 ? 1.187 -25.562 -10.141 1 98.38 83 VAL A N 1
ATOM 653 C CA . VAL A 1 83 ? 2.072 -24.5 -10.594 1 98.38 83 VAL A CA 1
ATOM 654 C C . VAL A 1 83 ? 3.504 -24.781 -10.148 1 98.38 83 VAL A C 1
ATOM 656 O O . VAL A 1 83 ? 3.746 -25.094 -8.977 1 98.38 83 VAL A O 1
ATOM 659 N N . ALA A 1 84 ? 4.414 -24.641 -11.047 1 98.81 84 ALA A N 1
ATOM 660 C CA . ALA A 1 84 ? 5.777 -25.109 -10.797 1 98.81 84 ALA A CA 1
ATOM 661 C C . ALA A 1 84 ? 6.523 -24.141 -9.883 1 98.81 84 ALA A C 1
ATOM 663 O O . ALA A 1 84 ? 6.391 -22.922 -10.016 1 98.81 84 ALA A O 1
ATOM 664 N N . ALA A 1 85 ? 7.289 -24.703 -8.969 1 98.12 85 ALA A N 1
ATOM 665 C CA . ALA A 1 85 ? 8.289 -23.969 -8.203 1 98.12 85 ALA A CA 1
ATOM 666 C C . ALA A 1 85 ? 9.602 -23.859 -8.977 1 98.12 85 ALA A C 1
ATOM 668 O O . ALA A 1 85 ? 10.016 -24.812 -9.641 1 98.12 85 ALA A O 1
ATOM 669 N N . LEU A 1 86 ? 10.258 -22.766 -8.906 1 98.44 86 LEU A N 1
ATOM 670 C CA . LEU A 1 86 ? 11.477 -22.531 -9.672 1 98.44 86 LEU A CA 1
ATOM 671 C C . LEU A 1 86 ? 12.633 -22.156 -8.742 1 98.44 86 LEU A C 1
ATOM 673 O O . LEU A 1 86 ? 12.438 -21.391 -7.789 1 98.44 86 LEU A O 1
ATOM 677 N N . PRO A 1 87 ? 13.82 -22.688 -8.961 1 97.5 87 PRO A N 1
ATOM 678 C CA . PRO A 1 87 ? 15.016 -22.266 -8.234 1 97.5 87 PRO A CA 1
ATOM 679 C C . PRO A 1 87 ? 15.617 -20.969 -8.789 1 97.5 87 PRO A C 1
ATOM 681 O O . PRO A 1 87 ? 16.734 -20.984 -9.32 1 97.5 87 PRO A O 1
ATOM 684 N N . MET A 1 88 ? 15.047 -19.859 -8.586 1 97.69 88 MET A N 1
ATOM 685 C CA . MET A 1 88 ? 15.305 -18.578 -9.258 1 97.69 88 MET A CA 1
ATOM 686 C C . MET A 1 88 ? 16.703 -18.062 -8.938 1 97.69 88 MET A C 1
ATOM 688 O O . MET A 1 88 ? 17.203 -17.188 -9.625 1 97.69 88 MET A O 1
ATOM 692 N N . ASN A 1 89 ? 17.297 -18.578 -7.898 1 96.62 89 ASN A N 1
ATOM 693 C CA . ASN A 1 89 ? 18.641 -18.125 -7.543 1 96.62 89 ASN A CA 1
ATOM 694 C C . ASN A 1 89 ? 19.703 -18.797 -8.414 1 96.62 89 ASN A C 1
ATOM 696 O O . ASN A 1 89 ? 20.891 -18.547 -8.258 1 96.62 89 ASN A O 1
ATOM 700 N N . ASP A 1 90 ? 19.312 -19.625 -9.328 1 96.31 90 ASP A N 1
ATOM 701 C CA . ASP A 1 90 ? 20.141 -20.234 -10.359 1 96.31 90 ASP A CA 1
ATOM 702 C C . ASP A 1 90 ? 19.469 -20.172 -11.727 1 96.31 90 ASP A C 1
ATOM 704 O O . ASP A 1 90 ? 18.703 -21.078 -12.094 1 96.31 90 ASP A O 1
ATOM 708 N N . PRO A 1 91 ? 19.844 -19.156 -12.484 1 95.69 91 PRO A N 1
ATOM 709 C CA . PRO A 1 91 ? 19.094 -18.875 -13.719 1 95.69 91 PRO A CA 1
ATOM 710 C C . PRO A 1 91 ? 19.109 -20.047 -14.688 1 95.69 91 PRO A C 1
ATOM 712 O O . PRO A 1 91 ? 18.078 -20.375 -15.281 1 95.69 91 PRO A O 1
ATOM 715 N N . ASP A 1 92 ? 20.234 -20.734 -14.82 1 96.38 92 ASP A N 1
ATOM 716 C CA . ASP A 1 92 ? 20.297 -21.875 -15.727 1 96.38 92 ASP A CA 1
ATOM 717 C C . ASP A 1 92 ? 19.422 -23.016 -15.227 1 96.38 92 ASP A C 1
ATOM 719 O O . ASP A 1 92 ? 18.656 -23.594 -15.992 1 96.38 92 ASP A O 1
ATOM 723 N N . ALA A 1 93 ? 19.531 -23.328 -13.984 1 97.56 93 ALA A N 1
ATOM 724 C CA . ALA A 1 93 ? 18.703 -24.375 -13.391 1 97.56 93 ALA A CA 1
ATOM 725 C C . ALA A 1 93 ? 17.219 -24.031 -13.469 1 97.56 93 ALA A C 1
ATOM 727 O O . ALA A 1 93 ? 16.375 -24.906 -13.625 1 97.56 93 ALA A O 1
ATOM 728 N N . THR A 1 94 ? 16.969 -22.766 -13.375 1 98.44 94 THR A N 1
ATOM 729 C CA . THR A 1 94 ? 15.594 -22.281 -13.461 1 98.44 94 THR A CA 1
ATOM 730 C C . THR A 1 94 ? 14.977 -22.641 -14.812 1 98.44 94 THR A C 1
ATOM 732 O O . THR A 1 94 ? 13.883 -23.203 -14.867 1 98.44 94 THR A O 1
ATOM 735 N N . MET A 1 95 ? 15.727 -22.344 -15.875 1 98.56 95 MET A N 1
ATOM 736 C CA . MET A 1 95 ? 15.195 -22.594 -17.219 1 98.56 95 MET A CA 1
ATOM 737 C C . MET A 1 95 ? 15.055 -24.094 -17.469 1 98.56 95 MET A C 1
ATOM 739 O O . MET A 1 95 ? 14.094 -24.547 -18.094 1 98.56 95 MET A O 1
ATOM 743 N N . THR A 1 96 ? 15.984 -24.859 -16.922 1 98.44 96 THR A N 1
ATOM 744 C CA . THR A 1 96 ? 15.93 -26.312 -17.047 1 98.44 96 THR A CA 1
ATOM 745 C C . THR A 1 96 ? 14.719 -26.875 -16.312 1 98.44 96 THR A C 1
ATOM 747 O O . THR A 1 96 ? 13.969 -27.688 -16.859 1 98.44 96 THR A O 1
ATOM 750 N N . GLU A 1 97 ? 14.539 -26.422 -15.117 1 98.56 97 GLU A N 1
ATOM 751 C CA . GLU A 1 97 ? 13.422 -26.922 -14.305 1 98.56 97 GLU A CA 1
ATOM 752 C C . GLU A 1 97 ? 12.086 -26.453 -14.875 1 98.56 97 GLU A C 1
ATOM 754 O O . GLU A 1 97 ? 11.102 -27.203 -14.844 1 98.56 97 GLU A O 1
ATOM 759 N N . LEU A 1 98 ? 12.031 -25.234 -15.344 1 98.88 98 LEU A N 1
ATOM 760 C CA . LEU A 1 98 ? 10.82 -24.719 -15.969 1 98.88 98 LEU A CA 1
ATOM 761 C C . LEU A 1 98 ? 10.375 -25.609 -17.125 1 98.88 98 LEU A C 1
ATOM 763 O O . LEU A 1 98 ? 9.219 -26.031 -17.172 1 98.88 98 LEU A O 1
ATOM 767 N N . ALA A 1 99 ? 11.305 -25.922 -18 1 98.81 99 ALA A N 1
ATOM 768 C CA . ALA A 1 99 ? 11.008 -26.781 -19.141 1 98.81 99 ALA A CA 1
ATOM 769 C C . ALA A 1 99 ? 10.547 -28.156 -18.672 1 98.81 99 ALA A C 1
ATOM 771 O O . ALA A 1 99 ? 9.539 -28.672 -19.172 1 98.81 99 ALA A O 1
ATOM 772 N N . HIS A 1 100 ? 11.242 -28.734 -17.75 1 98.75 100 HIS A N 1
ATOM 773 C CA . HIS A 1 100 ? 10.898 -30.047 -17.234 1 98.75 100 HIS A CA 1
ATOM 774 C C . HIS A 1 100 ? 9.516 -30.047 -16.609 1 98.75 100 HIS A C 1
ATOM 776 O O . HIS A 1 100 ? 8.695 -30.938 -16.891 1 98.75 100 HIS A O 1
ATOM 782 N N . ALA A 1 101 ? 9.227 -29.062 -15.766 1 98.88 101 ALA A N 1
ATOM 783 C CA . ALA A 1 101 ? 7.969 -28.984 -15.016 1 98.88 101 ALA A CA 1
ATOM 784 C C . ALA A 1 101 ? 6.781 -28.812 -15.961 1 98.88 101 ALA A C 1
ATOM 786 O O . ALA A 1 101 ? 5.73 -29.438 -15.766 1 98.88 101 ALA A O 1
ATOM 787 N N . VAL A 1 102 ? 6.93 -28 -17 1 98.75 102 VAL A N 1
ATOM 788 C CA . VAL A 1 102 ? 5.816 -27.703 -17.891 1 98.75 102 VAL A CA 1
ATOM 789 C C . VAL A 1 102 ? 5.68 -28.812 -18.922 1 98.75 102 VAL A C 1
ATOM 791 O O . VAL A 1 102 ? 4.594 -29.359 -19.125 1 98.75 102 VAL A O 1
ATOM 794 N N . ASP A 1 103 ? 6.785 -29.266 -19.531 1 98.69 103 ASP A N 1
ATOM 795 C CA . ASP A 1 103 ? 6.738 -30.172 -20.672 1 98.69 103 ASP A CA 1
ATOM 796 C C . ASP A 1 103 ? 6.594 -31.609 -20.219 1 98.69 103 ASP A C 1
ATOM 798 O O . ASP A 1 103 ? 5.875 -32.406 -20.844 1 98.69 103 ASP A O 1
ATOM 802 N N . ASP A 1 104 ? 7.285 -31.969 -19.172 1 98.75 104 ASP A N 1
ATOM 803 C CA . ASP A 1 104 ? 7.324 -33.375 -18.766 1 98.75 104 ASP A CA 1
ATOM 804 C C . ASP A 1 104 ? 6.289 -33.656 -17.672 1 98.75 104 ASP A C 1
ATOM 806 O O . ASP A 1 104 ? 5.617 -34.688 -17.703 1 98.75 104 ASP A O 1
ATOM 810 N N . LEU A 1 105 ? 6.168 -32.75 -16.719 1 98.75 105 LEU A N 1
ATOM 811 C CA . LEU A 1 105 ? 5.305 -33.031 -15.578 1 98.75 105 LEU A CA 1
ATOM 812 C C . LEU A 1 105 ? 3.916 -32.438 -15.797 1 98.75 105 LEU A C 1
ATOM 814 O O . LEU A 1 105 ? 2.969 -32.781 -15.094 1 98.75 105 LEU A O 1
ATOM 818 N N . GLY A 1 106 ? 3.787 -31.438 -16.672 1 98.5 106 GLY A N 1
ATOM 819 C CA . GLY A 1 106 ? 2.473 -30.922 -17.016 1 98.5 106 GLY A CA 1
ATOM 820 C C . GLY A 1 106 ? 2.051 -29.734 -16.156 1 98.5 106 GLY A C 1
ATOM 821 O O . GLY A 1 106 ? 0.856 -29.469 -16.016 1 98.5 106 GLY A O 1
ATOM 822 N N . ALA A 1 107 ? 2.945 -29.031 -15.57 1 98.88 107 ALA A N 1
ATOM 823 C CA . ALA A 1 107 ? 2.617 -27.828 -14.812 1 98.88 107 ALA A CA 1
ATOM 824 C C . ALA A 1 107 ? 1.907 -26.797 -15.695 1 98.88 107 ALA A C 1
ATOM 826 O O . ALA A 1 107 ? 2.25 -26.641 -16.875 1 98.88 107 ALA A O 1
ATOM 827 N N . ARG A 1 108 ? 0.968 -26.078 -15.133 1 98.75 108 ARG A N 1
ATOM 828 C CA . ARG A 1 108 ? 0.175 -25.125 -15.906 1 98.75 108 ARG A CA 1
ATOM 829 C C . ARG A 1 108 ? 0.517 -23.688 -15.531 1 98.75 108 ARG A C 1
ATOM 831 O O . ARG A 1 108 ? -0.355 -22.828 -15.523 1 98.75 108 ARG A O 1
ATOM 838 N N . GLY A 1 109 ? 1.656 -23.391 -15.156 1 98.75 109 GLY A N 1
ATOM 839 C CA . GLY A 1 109 ? 2.211 -22.094 -14.789 1 98.75 109 GLY A CA 1
ATOM 840 C C . GLY A 1 109 ? 3.422 -22.203 -13.883 1 98.75 109 GLY A C 1
ATOM 841 O O . GLY A 1 109 ? 3.865 -23.312 -13.555 1 98.75 109 GLY A O 1
ATOM 842 N N . VAL A 1 110 ? 3.98 -21.078 -13.547 1 98.88 110 VAL A N 1
ATOM 843 C CA . VAL A 1 110 ? 5.09 -21.047 -12.602 1 98.88 110 VAL A CA 1
ATOM 844 C C . VAL A 1 110 ? 4.816 -20 -11.523 1 98.88 110 VAL A C 1
ATOM 846 O O . VAL A 1 110 ? 4.055 -19.047 -11.75 1 98.88 110 VAL A O 1
ATOM 849 N N . GLN A 1 111 ? 5.344 -20.25 -10.406 1 98.56 111 GLN A N 1
ATOM 850 C CA . GLN A 1 111 ? 5.305 -19.25 -9.336 1 98.56 111 GLN A CA 1
ATOM 851 C C . GLN A 1 111 ? 6.664 -18.578 -9.164 1 98.56 111 GLN A C 1
ATOM 853 O O . GLN A 1 111 ? 7.695 -19.25 -9.125 1 98.56 111 GLN A O 1
ATOM 858 N N . VAL A 1 112 ? 6.629 -17.297 -9.164 1 98.25 112 VAL A N 1
ATOM 859 C CA . VAL A 1 112 ? 7.812 -16.5 -8.828 1 98.25 112 VAL A CA 1
ATOM 860 C C . VAL A 1 112 ? 7.5 -15.57 -7.66 1 98.25 112 VAL A C 1
ATOM 862 O O . VAL A 1 112 ? 6.336 -15.242 -7.418 1 98.25 112 VAL A O 1
ATOM 865 N N . PHE A 1 113 ? 8.516 -15.242 -6.945 1 98.12 113 PHE A N 1
ATOM 866 C CA . PHE A 1 113 ? 8.375 -14.297 -5.84 1 98.12 113 PHE A CA 1
ATOM 867 C C . PHE A 1 113 ? 8.875 -12.914 -6.238 1 98.12 113 PHE A C 1
ATOM 869 O O . PHE A 1 113 ? 9.594 -12.773 -7.23 1 98.12 113 PHE A O 1
ATOM 876 N N . THR A 1 114 ? 8.508 -11.914 -5.484 1 98.25 114 THR A N 1
ATOM 877 C CA . THR A 1 114 ? 8.695 -10.516 -5.863 1 98.25 114 THR A CA 1
ATOM 878 C C . THR A 1 114 ? 10.164 -10.133 -5.812 1 98.25 114 THR A C 1
ATOM 880 O O . THR A 1 114 ? 10.562 -9.086 -6.34 1 98.25 114 THR A O 1
ATOM 883 N N . ASN A 1 115 ? 10.938 -10.898 -5.203 1 97.12 115 ASN A N 1
ATOM 884 C CA . ASN A 1 115 ? 12.391 -10.719 -5.254 1 97.12 115 ASN A CA 1
ATOM 885 C C . ASN A 1 115 ? 13.125 -12.055 -5.215 1 97.12 115 ASN A C 1
ATOM 887 O O . ASN A 1 115 ? 12.555 -13.07 -4.812 1 97.12 115 ASN A O 1
ATOM 891 N N . VAL A 1 116 ? 14.281 -12.086 -5.699 1 97 116 VAL A N 1
ATOM 892 C CA . VAL A 1 116 ? 15.18 -13.227 -5.637 1 97 116 VAL A CA 1
ATOM 893 C C . VAL A 1 116 ? 16.422 -12.867 -4.816 1 97 116 VAL A C 1
ATOM 895 O O . VAL A 1 116 ? 17.359 -12.25 -5.332 1 97 116 VAL A O 1
ATOM 898 N N . GLY A 1 117 ? 16.391 -13.242 -3.545 1 93.81 117 GLY A N 1
ATOM 899 C CA . GLY A 1 117 ? 17.5 -12.891 -2.668 1 93.81 117 GLY A CA 1
ATOM 900 C C . GLY A 1 117 ? 17.688 -11.391 -2.514 1 93.81 117 GLY A C 1
ATOM 901 O O . GLY A 1 117 ? 18.828 -10.906 -2.455 1 93.81 117 GLY A O 1
ATOM 902 N N . GLY A 1 118 ? 16.656 -10.703 -2.619 1 95.81 118 GLY A N 1
ATOM 903 C CA . GLY A 1 118 ? 16.719 -9.258 -2.449 1 95.81 118 GLY A CA 1
ATOM 904 C C . GLY A 1 118 ? 16.828 -8.508 -3.76 1 95.81 118 GLY A C 1
ATOM 905 O O . GLY A 1 118 ? 16.844 -7.273 -3.775 1 95.81 118 GLY A O 1
ATOM 906 N N . ARG A 1 119 ? 16.891 -9.219 -4.863 1 97.38 119 ARG A N 1
ATOM 907 C CA . ARG A 1 119 ? 17.062 -8.633 -6.188 1 97.38 119 ARG A CA 1
ATOM 908 C C . ARG A 1 119 ? 15.727 -8.508 -6.91 1 97.38 119 ARG A C 1
ATOM 910 O O . ARG A 1 119 ? 14.883 -9.398 -6.816 1 97.38 119 ARG A O 1
ATOM 917 N N . PRO A 1 120 ? 15.562 -7.414 -7.656 1 98.19 120 PRO A N 1
ATOM 918 C CA . PRO A 1 120 ? 14.297 -7.242 -8.375 1 98.19 120 PRO A CA 1
ATOM 919 C C . PRO A 1 120 ? 14.172 -8.172 -9.586 1 98.19 120 PRO A C 1
ATOM 921 O O . PRO A 1 120 ? 15.188 -8.602 -10.141 1 98.19 120 PRO A O 1
ATOM 924 N N . LEU A 1 121 ? 12.969 -8.406 -10.023 1 98.31 121 LEU A N 1
ATOM 925 C CA . LEU A 1 121 ? 12.648 -9.367 -11.078 1 98.31 121 LEU A CA 1
ATOM 926 C C . LEU A 1 121 ? 13.016 -8.812 -12.453 1 98.31 121 LEU A C 1
ATOM 928 O O . LEU A 1 121 ? 13.086 -9.562 -13.43 1 98.31 121 LEU A O 1
ATOM 932 N N . ASP A 1 122 ? 13.18 -7.465 -12.516 1 97.25 122 ASP A N 1
ATOM 933 C CA . ASP A 1 122 ? 13.438 -6.883 -13.828 1 97.25 122 ASP A CA 1
ATOM 934 C C . ASP A 1 122 ? 14.93 -6.906 -14.156 1 97.25 122 ASP A C 1
ATOM 936 O O . ASP A 1 122 ? 15.359 -6.344 -15.164 1 97.25 122 ASP A O 1
ATOM 940 N N . GLU A 1 123 ? 15.742 -7.512 -13.352 1 97.38 123 GLU A N 1
ATOM 941 C CA . GLU A 1 123 ? 17.125 -7.746 -13.734 1 97.38 123 GLU A CA 1
ATOM 942 C C . GLU A 1 123 ? 17.219 -8.68 -14.938 1 97.38 123 GLU A C 1
ATOM 944 O O . GLU A 1 123 ? 16.422 -9.609 -15.07 1 97.38 123 GLU A O 1
ATOM 949 N N . PRO A 1 124 ? 18.219 -8.477 -15.734 1 97 124 PRO A N 1
ATOM 950 C CA . PRO A 1 124 ? 18.344 -9.242 -16.984 1 97 124 PRO A CA 1
ATOM 951 C C . PRO A 1 124 ? 18.391 -10.75 -16.75 1 97 124 PRO A C 1
ATOM 953 O O . PRO A 1 124 ? 17.891 -11.516 -17.578 1 97 124 PRO A O 1
ATOM 956 N N . GLU A 1 125 ? 18.891 -11.156 -15.68 1 96.69 125 GLU A N 1
ATOM 957 C CA . GLU A 1 125 ? 19.062 -12.57 -15.383 1 96.69 125 GLU A CA 1
ATOM 958 C C . GLU A 1 125 ? 17.719 -13.273 -15.242 1 96.69 125 GLU A C 1
ATOM 960 O O . GLU A 1 125 ? 17.625 -14.492 -15.438 1 96.69 125 GLU A O 1
ATOM 965 N N . PHE A 1 126 ? 16.703 -12.539 -14.953 1 98.19 126 PHE A N 1
ATOM 966 C CA . PHE A 1 126 ? 15.414 -13.164 -14.68 1 98.19 126 PHE A CA 1
ATOM 967 C C . PHE A 1 126 ? 14.477 -13.023 -15.875 1 98.19 126 PHE A C 1
ATOM 969 O O . PHE A 1 126 ? 13.414 -13.648 -15.914 1 98.19 126 PHE A O 1
ATOM 976 N N . ALA A 1 127 ? 14.859 -12.234 -16.875 1 97.75 127 ALA A N 1
ATOM 977 C CA . ALA A 1 127 ? 14.031 -11.914 -18.031 1 97.75 127 ALA A CA 1
ATOM 978 C C . ALA A 1 127 ? 13.617 -13.18 -18.781 1 97.75 127 ALA A C 1
ATOM 980 O O . ALA A 1 127 ? 12.477 -13.289 -19.234 1 97.75 127 ALA A O 1
ATOM 981 N N . PRO A 1 128 ? 14.492 -14.188 -18.875 1 98.5 128 PRO A N 1
ATOM 982 C CA . PRO A 1 128 ? 14.164 -15.367 -19.672 1 98.5 128 PRO A CA 1
ATOM 983 C C . PRO A 1 128 ? 12.945 -16.125 -19.141 1 98.5 128 PRO A C 1
ATOM 985 O O . PRO A 1 128 ? 12.203 -16.734 -19.922 1 98.5 128 PRO A O 1
ATOM 988 N N . VAL A 1 129 ? 12.727 -16.094 -17.844 1 98.81 129 VAL A N 1
ATOM 989 C CA . VAL A 1 129 ? 11.578 -16.781 -17.266 1 98.81 129 VAL A CA 1
ATOM 990 C C . VAL A 1 129 ? 10.289 -16.188 -17.828 1 98.81 129 VAL A C 1
ATOM 992 O O . VAL A 1 129 ? 9.398 -16.922 -18.266 1 98.81 129 VAL A O 1
ATOM 995 N N . PHE A 1 130 ? 10.211 -14.898 -17.891 1 98.81 130 PHE A N 1
ATOM 996 C CA . PHE A 1 130 ? 9.023 -14.211 -18.359 1 98.81 130 PHE A CA 1
ATOM 997 C C . PHE A 1 130 ? 8.859 -14.367 -19.859 1 98.81 130 PHE A C 1
ATOM 999 O O . PHE A 1 130 ? 7.754 -14.578 -20.359 1 98.81 130 PHE A O 1
ATOM 1006 N N . ASP A 1 131 ? 10.016 -14.281 -20.547 1 98.56 131 ASP A N 1
ATOM 1007 C CA . ASP A 1 131 ? 9.984 -14.5 -21.984 1 98.56 131 ASP A CA 1
ATOM 1008 C C . ASP A 1 131 ? 9.445 -15.891 -22.312 1 98.56 131 ASP A C 1
ATOM 1010 O O . ASP A 1 131 ? 8.609 -16.047 -23.203 1 98.56 131 ASP A O 1
ATOM 1014 N N . GLU A 1 132 ? 9.914 -16.844 -21.609 1 98.69 132 GLU A N 1
ATOM 1015 C CA . GLU A 1 132 ? 9.523 -18.234 -21.844 1 98.69 132 GLU A CA 1
ATOM 1016 C C . GLU A 1 132 ? 8.047 -18.453 -21.516 1 98.69 132 GLU A C 1
ATOM 1018 O O . GLU A 1 132 ? 7.336 -19.141 -22.25 1 98.69 132 GLU A O 1
ATOM 1023 N N . MET A 1 133 ? 7.562 -17.875 -20.469 1 98.75 133 MET A N 1
ATOM 1024 C CA . MET A 1 133 ? 6.164 -18.062 -20.078 1 98.75 133 MET A CA 1
ATOM 1025 C C . MET A 1 133 ? 5.234 -17.359 -21.062 1 98.75 133 MET A C 1
ATOM 1027 O O . MET A 1 133 ? 4.129 -17.828 -21.344 1 98.75 133 MET A O 1
ATOM 1031 N N . ALA A 1 134 ? 5.688 -16.203 -21.531 1 98.69 134 ALA A N 1
ATOM 1032 C CA . ALA A 1 134 ? 4.934 -15.547 -22.594 1 98.69 134 ALA A CA 1
ATOM 1033 C C . ALA A 1 134 ? 4.84 -16.438 -23.828 1 98.69 134 ALA A C 1
ATOM 1035 O O . ALA A 1 134 ? 3.77 -16.578 -24.422 1 98.69 134 ALA A O 1
ATOM 1036 N N . ARG A 1 135 ? 5.973 -17 -24.172 1 98.25 135 ARG A N 1
ATOM 1037 C CA . ARG A 1 135 ? 6.023 -17.875 -25.344 1 98.25 135 ARG A CA 1
ATOM 1038 C C . ARG A 1 135 ? 5.102 -19.078 -25.172 1 98.25 135 ARG A C 1
ATOM 1040 O O . ARG A 1 135 ? 4.418 -19.484 -26.109 1 98.25 135 ARG A O 1
ATOM 1047 N N . ARG A 1 136 ? 5.051 -19.625 -24 1 98.06 136 ARG A N 1
ATOM 1048 C CA . ARG A 1 136 ? 4.277 -20.828 -23.719 1 98.06 136 ARG A CA 1
ATOM 1049 C C . ARG A 1 136 ? 2.809 -20.484 -23.484 1 98.06 136 ARG A C 1
ATOM 1051 O O . ARG A 1 136 ? 1.965 -21.391 -23.422 1 98.06 136 ARG A O 1
ATOM 1058 N N . ASP A 1 137 ? 2.504 -19.219 -23.312 1 98.31 137 ASP A N 1
ATOM 1059 C CA . ASP A 1 137 ? 1.151 -18.734 -23.062 1 98.31 137 ASP A CA 1
ATOM 1060 C C . ASP A 1 137 ? 0.568 -19.359 -21.797 1 98.31 137 ASP A C 1
ATOM 1062 O O . ASP A 1 137 ? -0.542 -19.891 -21.812 1 98.31 137 ASP A O 1
ATOM 1066 N N . LEU A 1 138 ? 1.33 -19.438 -20.75 1 98.75 138 LEU A N 1
ATOM 1067 C CA . LEU A 1 138 ? 0.942 -19.891 -19.422 1 98.75 138 LEU A CA 1
ATOM 1068 C C . LEU A 1 138 ? 1.205 -18.797 -18.375 1 98.75 138 LEU A C 1
ATOM 1070 O O . LEU A 1 138 ? 2.049 -17.922 -18.578 1 98.75 138 LEU A O 1
ATOM 1074 N N . PRO A 1 139 ? 0.487 -18.859 -17.312 1 98.81 139 PRO A N 1
ATOM 1075 C CA . PRO A 1 139 ? 0.555 -17.734 -16.359 1 98.81 139 PRO A CA 1
ATOM 1076 C C . PRO A 1 139 ? 1.739 -17.859 -15.406 1 98.81 139 PRO A C 1
ATOM 1078 O O . PRO A 1 139 ? 2.246 -18.953 -15.172 1 98.81 139 PRO A O 1
ATOM 1081 N N . VAL A 1 140 ? 2.145 -16.719 -14.914 1 98.94 140 VAL A N 1
ATOM 1082 C CA . VAL A 1 140 ? 3.094 -16.547 -13.82 1 98.94 140 VAL A CA 1
ATOM 1083 C C . VAL A 1 140 ? 2.361 -16.078 -12.57 1 98.94 140 VAL A C 1
ATOM 1085 O O . VAL A 1 140 ? 1.705 -15.039 -12.586 1 98.94 140 VAL A O 1
ATOM 1088 N N . TRP A 1 141 ? 2.387 -16.891 -11.523 1 98.75 141 TRP A N 1
ATOM 1089 C CA . TRP A 1 141 ? 1.914 -16.422 -10.219 1 98.75 141 TRP A CA 1
ATOM 1090 C C . TRP A 1 141 ? 2.975 -15.586 -9.523 1 98.75 141 TRP A C 1
ATOM 1092 O O . TRP A 1 141 ? 4.102 -16.047 -9.305 1 98.75 141 TRP A O 1
ATOM 1102 N N . LEU A 1 142 ? 2.625 -14.375 -9.188 1 98.75 142 LEU A N 1
ATOM 1103 C CA . LEU A 1 142 ? 3.533 -13.469 -8.5 1 98.75 142 LEU A CA 1
ATOM 1104 C C . LEU A 1 142 ? 3.158 -13.336 -7.023 1 98.75 142 LEU A C 1
ATOM 1106 O O . LEU A 1 142 ? 2.1 -12.797 -6.695 1 98.75 142 LEU A O 1
ATOM 1110 N N . HIS A 1 143 ? 3.984 -13.828 -6.16 1 98.19 143 HIS A N 1
ATOM 1111 C CA . HIS A 1 143 ? 3.74 -13.797 -4.723 1 98.19 143 HIS A CA 1
ATOM 1112 C C . HIS A 1 143 ? 4.805 -12.977 -4 1 98.19 143 HIS A C 1
ATOM 1114 O O . HIS A 1 143 ? 5.988 -13.055 -4.34 1 98.19 143 HIS A O 1
ATOM 1120 N N . PRO A 1 144 ? 4.422 -12.188 -3.014 1 97.38 144 PRO A N 1
ATOM 1121 C CA . PRO A 1 144 ? 5.406 -11.391 -2.277 1 97.38 144 PRO A CA 1
ATOM 1122 C C . PRO A 1 144 ? 6.324 -12.25 -1.409 1 97.38 144 PRO A C 1
ATOM 1124 O O . PRO A 1 144 ? 5.961 -13.367 -1.033 1 97.38 144 PRO A O 1
ATOM 1127 N N . ALA A 1 145 ? 7.512 -11.727 -1.078 1 94.56 145 ALA A N 1
ATOM 1128 C CA . ALA A 1 145 ? 8.477 -12.477 -0.279 1 94.56 145 ALA A CA 1
ATOM 1129 C C . ALA A 1 145 ? 9.305 -11.539 0.598 1 94.56 145 ALA A C 1
ATOM 1131 O O . ALA A 1 145 ? 10.406 -11.883 1.02 1 94.56 145 ALA A O 1
ATOM 1132 N N . ARG A 1 146 ? 8.812 -10.352 0.83 1 94 146 ARG A N 1
ATOM 1133 C CA . ARG A 1 146 ? 9.516 -9.438 1.725 1 94 146 ARG A CA 1
ATOM 1134 C C . ARG A 1 146 ? 9.656 -10.039 3.119 1 94 146 ARG A C 1
ATOM 1136 O O . ARG A 1 146 ? 8.727 -10.68 3.623 1 94 146 ARG A O 1
ATOM 1143 N N . GLY A 1 147 ? 10.805 -9.883 3.764 1 91.06 147 GLY A N 1
ATOM 1144 C CA . GLY A 1 147 ? 11.039 -10.461 5.078 1 91.06 147 GLY A CA 1
ATOM 1145 C C . GLY A 1 147 ? 11.203 -9.414 6.168 1 91.06 147 GLY A C 1
ATOM 1146 O O . GLY A 1 147 ? 11.266 -8.219 5.883 1 91.06 147 GLY A O 1
ATOM 1147 N N . ALA A 1 148 ? 11.258 -9.867 7.355 1 91.12 148 ALA A N 1
ATOM 1148 C CA . ALA A 1 148 ? 11.359 -9.008 8.531 1 91.12 148 ALA A CA 1
ATOM 1149 C C . ALA A 1 148 ? 12.68 -8.242 8.547 1 91.12 148 ALA A C 1
ATOM 1151 O O . ALA A 1 148 ? 12.797 -7.203 9.195 1 91.12 148 ALA A O 1
ATOM 1152 N N . GLY A 1 149 ? 13.672 -8.805 7.855 1 92.06 149 GLY A N 1
ATOM 1153 C CA . GLY A 1 149 ? 14.992 -8.188 7.84 1 92.06 149 GLY A CA 1
ATOM 1154 C C . GLY A 1 149 ? 15.062 -6.949 6.973 1 92.06 149 GLY A C 1
ATOM 1155 O O . GLY A 1 149 ? 16.094 -6.266 6.945 1 92.06 149 GLY A O 1
ATOM 1156 N N . PHE A 1 150 ? 14.016 -6.582 6.297 1 94.88 150 PHE A N 1
ATOM 1157 C CA . PHE A 1 150 ? 13.953 -5.34 5.539 1 94.88 150 PHE A CA 1
ATOM 1158 C C . PHE A 1 150 ? 13.242 -4.25 6.332 1 94.88 150 PHE A C 1
ATOM 1160 O O . PHE A 1 150 ? 12.031 -4.32 6.539 1 94.88 150 PHE A O 1
ATOM 1167 N N . ALA A 1 151 ? 13.961 -3.207 6.707 1 95.75 151 ALA A N 1
ATOM 1168 C CA . ALA A 1 151 ? 13.469 -2.178 7.617 1 95.75 151 ALA A CA 1
ATOM 1169 C C . ALA A 1 151 ? 12.469 -1.265 6.926 1 95.75 151 ALA A C 1
ATOM 1171 O O . ALA A 1 151 ? 12.508 -1.102 5.703 1 95.75 151 ALA A O 1
ATOM 1172 N N . ASP A 1 152 ? 11.594 -0.702 7.707 1 97.12 152 ASP A N 1
ATOM 1173 C CA . ASP A 1 152 ? 10.617 0.251 7.203 1 97.12 152 ASP A CA 1
ATOM 1174 C C . ASP A 1 152 ? 11.148 1.679 7.266 1 97.12 152 ASP A C 1
ATOM 1176 O O . ASP A 1 152 ? 10.617 2.576 6.609 1 97.12 152 ASP A O 1
ATOM 1180 N N . TYR A 1 153 ? 12.125 1.887 8.07 1 97.31 153 TYR A N 1
ATOM 1181 C CA . TYR A 1 153 ? 12.758 3.189 8.25 1 97.31 153 TYR A CA 1
ATOM 1182 C C . TYR A 1 153 ? 14.273 3.09 8.102 1 97.31 153 TYR A C 1
ATOM 1184 O O . TYR A 1 153 ? 14.867 2.08 8.477 1 97.31 153 TYR A O 1
ATOM 1192 N N . ALA A 1 154 ? 14.859 4.152 7.656 1 94.88 154 ALA A N 1
ATOM 1193 C CA . ALA A 1 154 ? 16.297 4.18 7.383 1 94.88 154 ALA A CA 1
ATOM 1194 C C . ALA A 1 154 ? 17.094 3.99 8.664 1 94.88 154 ALA A C 1
ATOM 1196 O O . ALA A 1 154 ? 18.219 3.471 8.633 1 94.88 154 ALA A O 1
ATOM 1197 N N . SER A 1 155 ? 16.562 4.359 9.812 1 96.19 155 SER A N 1
ATOM 1198 C CA . SER A 1 155 ? 17.266 4.316 11.086 1 96.19 155 SER A CA 1
ATOM 1199 C C . SER A 1 155 ? 17.172 2.934 11.727 1 96.19 155 SER A C 1
ATOM 1201 O O . SER A 1 155 ? 17.719 2.709 12.812 1 96.19 155 SER A O 1
ATOM 1203 N N . GLU A 1 156 ? 16.484 1.999 11.109 1 96.25 156 GLU A N 1
ATOM 1204 C CA . GLU A 1 156 ? 16.266 0.668 11.672 1 96.25 156 GLU A CA 1
ATOM 1205 C C . GLU A 1 156 ? 16.844 -0.413 10.766 1 96.25 156 GLU A C 1
ATOM 1207 O O . GLU A 1 156 ? 17.141 -0.16 9.594 1 96.25 156 GLU A O 1
ATOM 1212 N N . ASP A 1 157 ? 17 -1.649 11.344 1 93.88 157 ASP A N 1
ATOM 1213 C CA . ASP A 1 157 ? 17.594 -2.752 10.578 1 93.88 157 ASP A CA 1
ATOM 1214 C C . ASP A 1 157 ? 16.531 -3.805 10.25 1 93.88 157 ASP A C 1
ATOM 1216 O O . ASP A 1 157 ? 16.75 -4.664 9.391 1 93.88 157 ASP A O 1
ATOM 1220 N N . THR A 1 158 ? 15.438 -3.715 10.93 1 94.19 158 THR A N 1
ATOM 1221 C CA . THR A 1 158 ? 14.359 -4.68 10.75 1 94.19 158 THR A CA 1
ATOM 1222 C C . THR A 1 158 ? 13 -3.986 10.781 1 94.19 158 THR A C 1
ATOM 1224 O O . THR A 1 158 ? 12.898 -2.836 11.211 1 94.19 158 THR A O 1
ATOM 1227 N N . SER A 1 159 ? 12.047 -4.602 10.258 1 95.12 159 SER A N 1
ATOM 1228 C CA . SER A 1 159 ? 10.656 -4.156 10.391 1 95.12 159 SER A CA 1
ATOM 1229 C C . SER A 1 159 ? 10.102 -4.496 11.766 1 95.12 159 SER A C 1
ATOM 1231 O O . SER A 1 159 ? 10.555 -5.445 12.414 1 95.12 159 SER A O 1
ATOM 1233 N N . ALA A 1 160 ? 9.148 -3.742 12.211 1 92.94 160 ALA A N 1
ATOM 1234 C CA . ALA A 1 160 ? 8.539 -3.965 13.523 1 92.94 160 ALA A CA 1
ATOM 1235 C C . ALA A 1 160 ? 7.074 -4.375 13.375 1 92.94 160 ALA A C 1
ATOM 1237 O O . ALA A 1 160 ? 6.438 -4.082 12.359 1 92.94 160 ALA A O 1
ATOM 1238 N N . TYR A 1 161 ? 6.578 -5.152 14.289 1 92.75 161 TYR A N 1
ATOM 1239 C CA . TYR A 1 161 ? 5.16 -5.434 14.492 1 92.75 161 TYR A CA 1
ATOM 1240 C C . TYR A 1 161 ? 4.578 -6.164 13.281 1 92.75 161 TYR A C 1
ATOM 1242 O O . TYR A 1 161 ? 3.418 -5.949 12.922 1 92.75 161 TYR A O 1
ATOM 1250 N N . GLU A 1 162 ? 5.406 -6.953 12.547 1 93.56 162 GLU A N 1
ATOM 1251 C CA . GLU A 1 162 ? 5.012 -7.719 11.367 1 93.56 162 GLU A CA 1
ATOM 1252 C C . GLU A 1 162 ? 4.477 -6.801 10.273 1 93.56 162 GLU A C 1
ATOM 1254 O O . GLU A 1 162 ? 3.652 -7.219 9.453 1 93.56 162 GLU A O 1
ATOM 1259 N N . ILE A 1 163 ? 4.938 -5.574 10.297 1 96.75 163 ILE A N 1
ATOM 1260 C CA . ILE A 1 163 ? 4.586 -4.621 9.25 1 96.75 163 ILE A CA 1
ATOM 1261 C C . ILE A 1 163 ? 5.082 -5.133 7.898 1 96.75 163 ILE A C 1
ATOM 1263 O O . ILE A 1 163 ? 4.406 -4.965 6.883 1 96.75 163 ILE A O 1
ATOM 1267 N N . TRP A 1 164 ? 6.223 -5.805 7.914 1 95.62 164 TRP A N 1
ATOM 1268 C CA . TRP A 1 164 ? 6.809 -6.355 6.699 1 95.62 164 TRP A CA 1
ATOM 1269 C C . TRP A 1 164 ? 5.832 -7.293 6 1 95.62 164 TRP A C 1
ATOM 1271 O O . TRP A 1 164 ? 5.766 -7.328 4.77 1 95.62 164 TRP A O 1
ATOM 1281 N N . TRP A 1 165 ? 5.082 -7.996 6.762 1 94.31 165 TRP A N 1
ATOM 1282 C CA . TRP A 1 165 ? 4.105 -8.93 6.207 1 94.31 165 TRP A CA 1
ATOM 1283 C C . TRP A 1 165 ? 2.805 -8.211 5.859 1 94.31 165 TRP A C 1
ATOM 1285 O O . TRP A 1 165 ? 2.326 -8.297 4.727 1 94.31 165 TRP A O 1
ATOM 1295 N N . ALA A 1 166 ? 2.238 -7.461 6.781 1 95.94 166 ALA A N 1
ATOM 1296 C CA . ALA A 1 166 ? 0.9 -6.895 6.656 1 95.94 166 ALA A CA 1
ATOM 1297 C C . ALA A 1 166 ? 0.862 -5.812 5.578 1 95.94 166 ALA A C 1
ATOM 1299 O O . ALA A 1 166 ? -0.106 -5.719 4.82 1 95.94 166 ALA A O 1
ATOM 1300 N N . LEU A 1 167 ? 1.893 -5.047 5.52 1 98.12 167 LEU A N 1
ATOM 1301 C CA . LEU A 1 167 ? 1.933 -3.91 4.609 1 98.12 167 LEU A CA 1
ATOM 1302 C C . LEU A 1 167 ? 3.064 -4.066 3.598 1 98.12 167 LEU A C 1
ATOM 1304 O O . LEU A 1 167 ? 2.918 -3.684 2.434 1 98.12 167 LEU A O 1
ATOM 1308 N N . GLY A 1 168 ? 4.133 -4.656 4.051 1 98 168 GLY A N 1
ATOM 1309 C CA . GLY A 1 168 ? 5.305 -4.789 3.201 1 98 168 GLY A CA 1
ATOM 1310 C C . GLY A 1 168 ? 5.086 -5.715 2.02 1 98 168 GLY A C 1
ATOM 1311 O O . GLY A 1 168 ? 5.582 -5.453 0.92 1 98 168 GLY A O 1
ATOM 1312 N N . TRP A 1 169 ?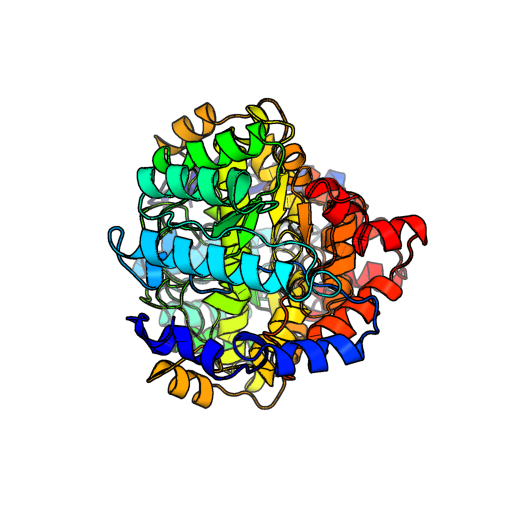 4.414 -6.805 2.207 1 97.88 169 TRP A N 1
ATOM 1313 C CA . TRP A 1 169 ? 4.137 -7.75 1.129 1 97.88 169 TRP A CA 1
ATOM 1314 C C . TRP A 1 169 ? 3.355 -7.074 0.005 1 97.88 169 TRP A C 1
ATOM 1316 O O . TRP A 1 169 ? 3.793 -7.074 -1.147 1 97.88 169 TRP A O 1
ATOM 1326 N N . PRO A 1 170 ? 2.203 -6.441 0.314 1 98.5 170 PRO A N 1
ATOM 1327 C CA . PRO A 1 170 ? 1.499 -5.75 -0.769 1 98.5 170 PRO A CA 1
ATOM 1328 C C . PRO A 1 170 ? 2.328 -4.625 -1.389 1 98.5 170 PRO A C 1
ATOM 1330 O O . PRO A 1 170 ? 2.242 -4.387 -2.596 1 98.5 170 PRO A O 1
ATOM 1333 N N . TYR A 1 171 ? 3.119 -3.938 -0.591 1 98.69 171 TYR A N 1
ATOM 1334 C CA . TYR A 1 171 ? 4 -2.918 -1.147 1 98.69 171 TYR A CA 1
ATOM 1335 C C . TYR A 1 171 ? 4.961 -3.523 -2.166 1 98.69 171 TYR A C 1
ATOM 1337 O O . TYR A 1 171 ? 5.09 -3.016 -3.281 1 98.69 171 TYR A O 1
ATOM 1345 N N . GLU A 1 172 ? 5.602 -4.594 -1.843 1 98.56 172 GLU A N 1
ATOM 1346 C CA . GLU A 1 172 ? 6.617 -5.168 -2.721 1 98.56 172 GLU A CA 1
ATOM 1347 C C . GLU A 1 172 ? 5.988 -5.758 -3.979 1 98.56 172 GLU A C 1
ATOM 1349 O O . GLU A 1 172 ? 6.586 -5.715 -5.055 1 98.56 172 GLU A O 1
ATOM 1354 N N . THR A 1 173 ? 4.805 -6.355 -3.85 1 98.81 173 THR A N 1
ATOM 1355 C CA . THR A 1 173 ? 4.086 -6.777 -5.047 1 98.81 173 THR A CA 1
ATOM 1356 C C . THR A 1 173 ? 3.877 -5.602 -5.996 1 98.81 173 THR A C 1
ATOM 1358 O O . THR A 1 173 ? 4.137 -5.715 -7.195 1 98.81 173 THR A O 1
ATOM 1361 N N . SER A 1 174 ? 3.451 -4.453 -5.477 1 98.81 174 SER A N 1
ATOM 1362 C CA . SER A 1 174 ? 3.207 -3.256 -6.277 1 98.81 174 SER A CA 1
ATOM 1363 C C . SER A 1 174 ? 4.492 -2.752 -6.922 1 98.81 174 SER A C 1
ATOM 1365 O O . SER A 1 174 ? 4.488 -2.34 -8.086 1 98.81 174 SER A O 1
ATOM 1367 N N . VAL A 1 175 ? 5.559 -2.812 -6.18 1 98.75 175 VAL A N 1
ATOM 1368 C CA . VAL A 1 175 ? 6.863 -2.404 -6.691 1 98.75 175 VAL A CA 1
ATOM 1369 C C . VAL A 1 175 ? 7.281 -3.328 -7.832 1 98.75 175 VAL A C 1
ATOM 1371 O O . VAL A 1 175 ? 7.742 -2.865 -8.883 1 98.75 175 VAL A O 1
ATOM 1374 N N . ALA A 1 176 ? 7.117 -4.633 -7.617 1 98.81 176 ALA A N 1
ATOM 1375 C CA . ALA A 1 176 ? 7.461 -5.602 -8.656 1 98.81 176 ALA A CA 1
ATOM 1376 C C . ALA A 1 176 ? 6.656 -5.355 -9.93 1 98.81 176 ALA A C 1
ATOM 1378 O O . ALA A 1 176 ? 7.199 -5.418 -11.031 1 98.81 176 ALA A O 1
ATOM 1379 N N . MET A 1 177 ? 5.391 -5.09 -9.773 1 98.81 177 MET A N 1
ATOM 1380 C CA . MET A 1 177 ? 4.551 -4.754 -10.922 1 98.81 177 MET A CA 1
ATOM 1381 C C . MET A 1 177 ? 5.105 -3.547 -11.672 1 98.81 177 MET A C 1
ATOM 1383 O O . MET A 1 177 ? 5.227 -3.574 -12.898 1 98.81 177 MET A O 1
ATOM 1387 N N . ALA A 1 178 ? 5.453 -2.516 -10.914 1 98 178 ALA A N 1
ATOM 1388 C CA . ALA A 1 178 ? 5.984 -1.294 -11.516 1 98 178 ALA A CA 1
ATOM 1389 C C . ALA A 1 178 ? 7.285 -1.568 -12.258 1 98 178 ALA A C 1
ATOM 1391 O O . ALA A 1 178 ? 7.477 -1.103 -13.383 1 98 178 ALA A O 1
ATOM 1392 N N . ARG A 1 179 ? 8.133 -2.314 -11.609 1 97.56 179 ARG A N 1
ATOM 1393 C CA . ARG A 1 179 ? 9.422 -2.639 -12.211 1 97.56 179 ARG A CA 1
ATOM 1394 C C . ARG A 1 179 ? 9.234 -3.439 -13.5 1 97.56 179 ARG A C 1
ATOM 1396 O O . ARG A 1 179 ? 9.922 -3.193 -14.492 1 97.56 179 ARG A O 1
ATOM 1403 N N . LEU A 1 180 ? 8.352 -4.375 -13.516 1 98.19 180 LEU A N 1
ATOM 1404 C CA . LEU A 1 180 ? 8.078 -5.168 -14.711 1 98.19 180 LEU A CA 1
ATOM 1405 C C . LEU A 1 180 ? 7.492 -4.305 -15.812 1 98.19 180 LEU A C 1
ATOM 1407 O O . LEU A 1 180 ? 7.848 -4.457 -16.984 1 98.19 180 LEU A O 1
ATOM 1411 N N . VAL A 1 181 ? 6.602 -3.383 -15.477 1 97.25 181 VAL A N 1
ATOM 1412 C CA . VAL A 1 181 ? 6 -2.477 -16.453 1 97.25 181 VAL A CA 1
ATOM 1413 C C . VAL A 1 181 ? 7.082 -1.588 -17.062 1 97.25 181 VAL A C 1
ATOM 1415 O O . VAL A 1 181 ? 7.234 -1.543 -18.297 1 97.25 181 VAL A O 1
ATOM 1418 N N . PHE A 1 182 ? 7.91 -0.97 -16.266 1 95.69 182 PHE A N 1
ATOM 1419 C CA . PHE A 1 182 ? 8.875 0.014 -16.734 1 95.69 182 PHE A CA 1
ATOM 1420 C C . PHE A 1 182 ? 10.047 -0.668 -17.438 1 95.69 182 PHE A C 1
ATOM 1422 O O . PHE A 1 182 ? 10.773 -0.031 -18.188 1 95.69 182 PHE A O 1
ATOM 1429 N N . SER A 1 183 ? 10.25 -1.958 -17.172 1 95.38 183 SER A N 1
ATOM 1430 C CA . SER A 1 183 ? 11.297 -2.705 -17.875 1 95.38 183 SER A CA 1
ATOM 1431 C C . SER A 1 183 ? 10.938 -2.92 -19.328 1 95.38 183 SER A C 1
ATOM 1433 O O . SER A 1 183 ? 11.789 -3.32 -20.141 1 95.38 183 SER A O 1
ATOM 1435 N N . GLY A 1 184 ? 9.672 -2.713 -19.656 1 95.62 184 GLY A N 1
ATOM 1436 C CA . GLY A 1 184 ? 9.211 -2.939 -21.016 1 95.62 184 GLY A CA 1
ATOM 1437 C C . GLY A 1 184 ? 8.734 -4.359 -21.25 1 95.62 184 GLY A C 1
ATOM 1438 O O . GLY A 1 184 ? 8.359 -4.711 -22.375 1 95.62 184 GLY A O 1
ATOM 1439 N N . LEU A 1 185 ? 8.664 -5.152 -20.266 1 97.25 185 LEU A N 1
ATOM 1440 C CA . LEU A 1 185 ? 8.273 -6.551 -20.375 1 97.25 185 LEU A CA 1
ATOM 1441 C C . LEU A 1 185 ? 6.898 -6.676 -21.031 1 97.25 185 LEU A C 1
ATOM 1443 O O . LEU A 1 185 ? 6.719 -7.449 -21.969 1 97.25 185 LEU A O 1
ATOM 1447 N N . MET A 1 186 ? 5.984 -5.848 -20.594 1 97.19 186 MET A N 1
ATOM 1448 C CA . MET A 1 186 ? 4.602 -5.973 -21.062 1 97.19 186 MET A CA 1
ATOM 1449 C C . MET A 1 186 ? 4.441 -5.395 -22.453 1 97.19 186 MET A C 1
ATOM 1451 O O . MET A 1 186 ? 3.465 -5.695 -23.156 1 97.19 186 MET A O 1
ATOM 1455 N N . GLU A 1 187 ? 5.34 -4.5 -22.766 1 95.44 187 GLU A N 1
ATOM 1456 C CA . GLU A 1 187 ? 5.375 -4.027 -24.141 1 95.44 187 GLU A CA 1
ATOM 1457 C C . GLU A 1 187 ? 5.879 -5.113 -25.094 1 95.44 187 GLU A C 1
ATOM 1459 O O . GLU A 1 187 ? 5.324 -5.305 -26.172 1 95.44 187 GLU A O 1
ATOM 1464 N N . ARG A 1 188 ? 6.934 -5.766 -24.672 1 96.38 188 ARG A N 1
ATOM 1465 C CA . ARG A 1 188 ? 7.527 -6.828 -25.484 1 96.38 188 ARG A CA 1
ATOM 1466 C C . ARG A 1 188 ? 6.59 -8.031 -25.578 1 96.38 188 ARG A C 1
ATOM 1468 O O . ARG A 1 188 ? 6.582 -8.734 -26.594 1 96.38 188 ARG A O 1
ATOM 1475 N N . HIS A 1 189 ? 5.848 -8.258 -24.5 1 98.12 189 HIS A N 1
ATOM 1476 C CA . HIS A 1 189 ? 4.922 -9.383 -24.453 1 98.12 189 HIS A CA 1
ATOM 1477 C C . HIS A 1 189 ? 3.518 -8.93 -24.062 1 98.12 189 HIS A C 1
ATOM 1479 O O . HIS A 1 189 ? 3.088 -9.109 -22.922 1 98.12 189 HIS A O 1
ATOM 1485 N N . PRO A 1 190 ? 2.73 -8.445 -24.969 1 96.75 190 PRO A N 1
ATOM 1486 C CA . PRO A 1 190 ? 1.425 -7.859 -24.672 1 96.75 190 PRO A CA 1
ATOM 1487 C C . PRO A 1 190 ? 0.442 -8.875 -24.078 1 96.75 190 PRO A C 1
ATOM 1489 O O . PRO A 1 190 ? -0.514 -8.492 -23.406 1 96.75 190 PRO A O 1
ATOM 1492 N N . ASP A 1 191 ? 0.727 -10.172 -24.328 1 96.06 191 ASP A N 1
ATOM 1493 C CA . ASP A 1 191 ? -0.247 -11.172 -23.891 1 96.06 191 ASP A CA 1
ATOM 1494 C C . ASP A 1 191 ? 0.269 -11.953 -22.688 1 96.06 191 ASP A C 1
ATOM 1496 O O . ASP A 1 191 ? -0.316 -12.977 -22.312 1 96.06 191 ASP A O 1
ATOM 1500 N N . ILE A 1 192 ? 1.39 -11.492 -22.109 1 98.62 192 ILE A N 1
ATOM 1501 C CA . ILE A 1 192 ? 1.925 -12.203 -20.953 1 98.62 192 ILE A CA 1
ATOM 1502 C C . ILE A 1 192 ? 0.887 -12.227 -19.844 1 98.62 192 ILE A C 1
ATOM 1504 O O . ILE A 1 192 ? 0.164 -11.25 -19.641 1 98.62 192 ILE A O 1
ATOM 1508 N N . LYS A 1 193 ? 0.76 -13.352 -19.156 1 98.81 193 LYS A N 1
ATOM 1509 C CA . LYS A 1 193 ? -0.2 -13.547 -18.062 1 98.81 193 LYS A CA 1
ATOM 1510 C C . LYS A 1 193 ? 0.497 -13.555 -16.719 1 98.81 193 LYS A C 1
ATOM 1512 O O . LYS A 1 193 ? 1.166 -14.531 -16.359 1 98.81 193 LYS A O 1
ATOM 1517 N N . ILE A 1 194 ? 0.362 -12.484 -15.969 1 98.94 194 ILE A N 1
ATOM 1518 C CA . ILE A 1 194 ? 0.926 -12.406 -14.633 1 98.94 194 ILE A CA 1
ATOM 1519 C C . ILE A 1 194 ? -0.192 -12.195 -13.609 1 98.94 194 ILE A C 1
ATOM 1521 O O . ILE A 1 194 ? -0.953 -11.234 -13.703 1 98.94 194 ILE A O 1
ATOM 1525 N N . ILE A 1 195 ? -0.332 -13.117 -12.68 1 98.88 195 ILE A N 1
ATOM 1526 C CA . ILE A 1 195 ? -1.353 -13.07 -11.641 1 98.88 195 ILE A CA 1
ATOM 1527 C C . ILE A 1 195 ? -0.758 -12.484 -10.359 1 98.88 195 ILE A C 1
ATOM 1529 O O . ILE A 1 195 ? 0.157 -13.07 -9.773 1 98.88 195 ILE A O 1
ATOM 1533 N N . THR A 1 196 ? -1.288 -11.367 -9.953 1 98.81 196 THR A N 1
ATOM 1534 C CA . THR A 1 196 ? -0.779 -10.695 -8.758 1 98.81 196 THR A CA 1
ATOM 1535 C C . THR A 1 196 ? -1.578 -11.102 -7.523 1 98.81 196 THR A C 1
ATOM 1537 O O . THR A 1 196 ? -2.797 -11.266 -7.594 1 98.81 196 THR A O 1
ATOM 1540 N N . HIS A 1 197 ? -0.843 -11.305 -6.441 1 97.75 197 HIS A N 1
ATOM 1541 C CA . HIS A 1 197 ? -1.459 -11.68 -5.172 1 97.75 197 HIS A CA 1
ATOM 1542 C C . HIS A 1 197 ? -2.135 -10.477 -4.516 1 97.75 197 HIS A C 1
ATOM 1544 O O . HIS A 1 197 ? -1.813 -9.328 -4.832 1 97.75 197 HIS A O 1
ATOM 1550 N N . HIS A 1 198 ? -3.135 -10.688 -3.688 1 98.12 198 HIS A N 1
ATOM 1551 C CA . HIS A 1 198 ? -3.859 -9.695 -2.906 1 98.12 198 HIS A CA 1
ATOM 1552 C C . HIS A 1 198 ? -4.543 -8.672 -3.811 1 98.12 198 HIS A C 1
ATOM 1554 O O . HIS A 1 198 ? -4.461 -7.469 -3.57 1 98.12 198 HIS A O 1
ATOM 1560 N N . LEU A 1 199 ? -5.062 -9.148 -4.863 1 98.69 199 LEU A N 1
ATOM 1561 C CA . LEU A 1 199 ? -5.906 -8.414 -5.801 1 98.69 199 LEU A CA 1
ATOM 1562 C C . LEU A 1 199 ? -5.215 -7.145 -6.277 1 98.69 199 LEU A C 1
ATOM 1564 O O . LEU A 1 199 ? -5.797 -6.059 -6.223 1 98.69 199 LEU A O 1
ATOM 1568 N N . GLY A 1 200 ? -3.982 -7.234 -6.684 1 98.5 200 GLY A N 1
ATOM 1569 C CA . GLY A 1 200 ? -3.248 -6.109 -7.242 1 98.5 200 GLY A CA 1
ATOM 1570 C C . GLY A 1 200 ? -2.586 -5.246 -6.188 1 98.5 200 GLY A C 1
ATOM 1571 O O . GLY A 1 200 ? -2.078 -4.164 -6.492 1 98.5 200 GLY A O 1
ATOM 1572 N N . ALA A 1 201 ? -2.721 -5.695 -4.934 1 97.88 201 ALA A N 1
ATOM 1573 C CA . ALA A 1 201 ? -2.004 -5.078 -3.822 1 97.88 201 ALA A CA 1
ATOM 1574 C C . ALA A 1 201 ? -2.439 -3.629 -3.621 1 97.88 201 ALA A C 1
ATOM 1576 O O . ALA A 1 201 ? -3.6 -3.363 -3.301 1 97.88 201 ALA A O 1
ATOM 1577 N N . MET A 1 202 ? -1.591 -2.572 -3.957 1 97.81 202 MET A N 1
ATOM 1578 C CA . MET A 1 202 ? -1.975 -1.193 -3.668 1 97.81 202 MET A CA 1
ATOM 1579 C C . MET A 1 202 ? -2.406 -0.471 -4.938 1 97.81 202 MET A C 1
ATOM 1581 O O . MET A 1 202 ? -2.957 0.63 -4.875 1 97.81 202 MET A O 1
ATOM 1585 N N . ILE A 1 203 ? -2.285 -1.104 -6.039 1 98.62 203 ILE A N 1
ATOM 1586 C CA . ILE A 1 203 ? -2.404 -0.443 -7.332 1 98.62 203 ILE A CA 1
ATOM 1587 C C . ILE A 1 203 ? -3.838 0.042 -7.535 1 98.62 203 ILE A C 1
ATOM 1589 O O . ILE A 1 203 ? -4.062 1.206 -7.871 1 98.62 203 ILE A O 1
ATOM 1593 N N . PRO A 1 204 ? -4.836 -0.848 -7.223 1 98.62 204 PRO A N 1
ATOM 1594 C CA . PRO A 1 204 ? -6.199 -0.398 -7.508 1 98.62 204 PRO A CA 1
ATOM 1595 C C . PRO A 1 204 ? -6.594 0.837 -6.703 1 98.62 204 PRO A C 1
ATOM 1597 O O . PRO A 1 204 ? -7.168 1.781 -7.254 1 98.62 204 PRO A O 1
ATOM 1600 N N . TYR A 1 205 ? -6.219 0.878 -5.465 1 98.56 205 TYR A N 1
ATOM 1601 C CA . TYR A 1 205 ? -6.609 1.959 -4.566 1 98.56 205 TYR A CA 1
ATOM 1602 C C . TYR A 1 205 ? -5.918 3.262 -4.949 1 98.56 205 TYR A C 1
ATOM 1604 O O . TYR A 1 205 ? -6.488 4.344 -4.789 1 98.56 205 TYR A O 1
ATOM 1612 N N . LEU A 1 206 ? -4.746 3.15 -5.512 1 98.19 206 LEU A N 1
ATOM 1613 C CA . LEU A 1 206 ? -3.908 4.32 -5.77 1 98.19 206 LEU A CA 1
ATOM 1614 C C . LEU A 1 206 ? -3.811 4.602 -7.262 1 98.19 206 LEU A C 1
ATOM 1616 O O . LEU A 1 206 ? -2.859 5.242 -7.719 1 98.19 206 LEU A O 1
ATOM 1620 N N . GLU A 1 207 ? -4.789 4.168 -8.055 1 97.75 207 GLU A N 1
ATOM 1621 C CA . GLU A 1 207 ? -4.734 4.254 -9.508 1 97.75 207 GLU A CA 1
ATOM 1622 C C . GLU A 1 207 ? -4.664 5.707 -9.969 1 97.75 207 GLU A C 1
ATOM 1624 O O . GLU A 1 207 ? -4 6.02 -10.961 1 97.75 207 GLU A O 1
ATOM 1629 N N . GLY A 1 208 ? -5.309 6.672 -9.25 1 95 208 GLY A N 1
ATOM 1630 C CA . GLY A 1 208 ? -5.215 8.078 -9.609 1 95 208 GLY A CA 1
ATOM 1631 C C . GLY A 1 208 ? -3.803 8.625 -9.508 1 95 208 GLY A C 1
ATOM 1632 O O . GLY A 1 208 ? -3.322 9.289 -10.43 1 95 208 GLY A O 1
ATOM 1633 N N . ARG A 1 209 ? -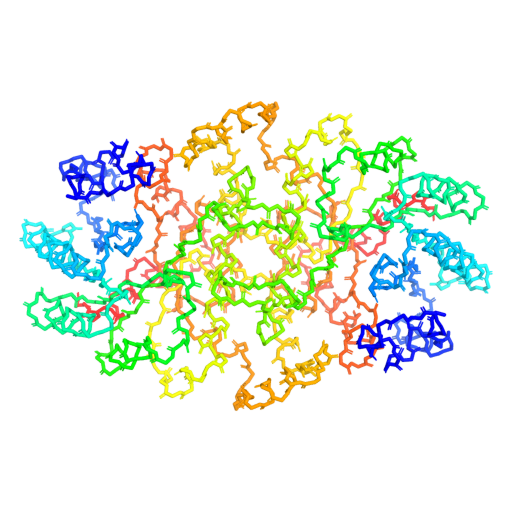3.195 8.312 -8.43 1 93.62 209 ARG A N 1
ATOM 1634 C CA . ARG A 1 209 ? -1.828 8.75 -8.172 1 93.62 209 ARG A CA 1
ATOM 1635 C C . ARG A 1 209 ? -0.859 8.156 -9.188 1 93.62 209 ARG A C 1
ATOM 1637 O O . ARG A 1 209 ? 0.001 8.859 -9.719 1 93.62 209 ARG A O 1
ATOM 1644 N N . ILE A 1 210 ? -1.037 6.902 -9.492 1 93.88 210 ILE A N 1
ATOM 1645 C CA . ILE A 1 210 ? -0.195 6.172 -10.438 1 93.88 210 ILE A CA 1
ATOM 1646 C C . ILE A 1 210 ? -0.436 6.691 -11.852 1 93.88 210 ILE A C 1
ATOM 1648 O O . ILE A 1 210 ? 0.512 6.91 -12.609 1 93.88 210 ILE A O 1
ATOM 1652 N N . GLY A 1 211 ? -1.637 6.902 -12.195 1 91.69 211 GLY A N 1
ATOM 1653 C CA . GLY A 1 211 ? -2 7.367 -13.523 1 91.69 211 GLY A CA 1
ATOM 1654 C C . GLY A 1 211 ? -1.414 8.727 -13.859 1 91.69 211 GLY A C 1
ATOM 1655 O O . GLY A 1 211 ? -0.848 8.914 -14.938 1 91.69 211 GLY A O 1
ATOM 1656 N N . LEU A 1 212 ? -1.456 9.602 -12.914 1 88.44 212 LEU A N 1
ATOM 1657 C CA . LEU A 1 212 ? -0.971 10.953 -13.156 1 88.44 212 LEU A CA 1
ATOM 1658 C C . LEU A 1 212 ? 0.529 11.047 -12.898 1 88.44 212 LEU A C 1
ATOM 1660 O O . LEU A 1 212 ? 1.261 11.664 -13.672 1 88.44 212 LEU A O 1
ATOM 1664 N N . GLY A 1 213 ? 0.954 10.414 -11.875 1 88.75 213 GLY A N 1
ATOM 1665 C CA . GLY A 1 213 ? 2.342 10.516 -11.453 1 88.75 213 GLY A CA 1
ATOM 1666 C C . GLY A 1 213 ? 3.311 9.867 -12.422 1 88.75 213 GLY A C 1
ATOM 1667 O O . GLY A 1 213 ? 4.387 10.414 -12.688 1 88.75 213 GLY A O 1
ATOM 1668 N N . TRP A 1 214 ? 2.932 8.734 -12.938 1 90.5 214 TRP A N 1
ATOM 1669 C CA . TRP A 1 214 ? 3.822 7.973 -13.805 1 90.5 214 TRP A CA 1
ATOM 1670 C C . TRP A 1 214 ? 3.543 8.281 -15.273 1 90.5 214 TRP A C 1
ATOM 1672 O O . TRP A 1 214 ? 4.047 7.598 -16.172 1 90.5 214 TRP A O 1
ATOM 1682 N N . SER A 1 215 ? 2.717 9.289 -15.523 1 90.06 215 SER A N 1
ATOM 1683 C CA . SER A 1 215 ? 2.5 9.766 -16.891 1 90.06 215 SER A CA 1
ATOM 1684 C C . SER A 1 215 ? 2.869 11.242 -17.016 1 90.06 215 SER A C 1
ATOM 1686 O O . SER A 1 215 ? 4.039 11.578 -17.188 1 90.06 215 SER A O 1
ATOM 1688 N N . ASP A 1 216 ? 1.977 12.125 -16.625 1 81.12 216 ASP A N 1
ATOM 1689 C CA . ASP A 1 216 ? 2.094 13.562 -16.859 1 81.12 216 ASP A CA 1
ATOM 1690 C C . ASP A 1 216 ? 3.191 14.172 -15.992 1 81.12 216 ASP A C 1
ATOM 1692 O O . ASP A 1 216 ? 3.76 15.211 -16.344 1 81.12 216 ASP A O 1
ATOM 1696 N N . GLN A 1 217 ? 3.543 13.477 -15 1 82.5 217 GLN A N 1
ATOM 1697 C CA . GLN A 1 217 ? 4.477 14.094 -14.062 1 82.5 217 GLN A CA 1
ATOM 1698 C C . GLN A 1 217 ? 5.746 13.258 -13.922 1 82.5 217 GLN A C 1
ATOM 1700 O O . GLN A 1 217 ? 6.578 13.531 -13.055 1 82.5 217 GLN A O 1
ATOM 1705 N N . LEU A 1 218 ? 5.82 12.281 -14.711 1 84 218 LEU A N 1
ATOM 1706 C CA . LEU A 1 218 ? 7 11.43 -14.609 1 84 218 LEU A CA 1
ATOM 1707 C C . LEU A 1 218 ? 8.273 12.242 -14.836 1 84 218 LEU A C 1
ATOM 1709 O O . LEU A 1 218 ? 8.359 13.016 -15.789 1 84 218 LEU A O 1
ATOM 1713 N N . GLY A 1 219 ? 9.211 12.156 -13.875 1 82.31 219 GLY A N 1
ATOM 1714 C CA . GLY A 1 219 ? 10.492 12.844 -13.984 1 82.31 219 GLY A CA 1
ATOM 1715 C C . GLY A 1 219 ? 10.5 14.195 -13.289 1 82.31 219 GLY A C 1
ATOM 1716 O O . GLY A 1 219 ? 11.562 14.805 -13.133 1 82.31 219 GLY A O 1
ATOM 1717 N N . SER A 1 220 ? 9.328 14.703 -12.82 1 77.62 220 SER A N 1
ATOM 1718 C CA . SER A 1 220 ? 9.219 16.031 -12.211 1 77.62 220 SER A CA 1
ATOM 1719 C C . SER A 1 220 ? 9.883 16.062 -10.844 1 77.62 220 SER A C 1
ATOM 1721 O O . SER A 1 220 ? 10.172 17.141 -10.312 1 77.62 220 SER A O 1
ATOM 1723 N N . ARG A 1 221 ? 10.219 14.891 -10.336 1 81 221 ARG A N 1
ATOM 1724 C CA . ARG A 1 221 ? 10.766 14.805 -8.984 1 81 221 ARG A CA 1
ATOM 1725 C C . ARG A 1 221 ? 12.18 14.242 -9 1 81 221 ARG A C 1
ATOM 1727 O O . ARG A 1 221 ? 12.734 13.922 -7.949 1 81 221 ARG A O 1
ATOM 1734 N N . THR A 1 222 ? 12.617 13.914 -10.117 1 79.31 222 THR A N 1
ATOM 1735 C CA . THR A 1 222 ? 13.891 13.219 -10.305 1 79.31 222 THR A CA 1
ATOM 1736 C C . THR A 1 222 ? 14.891 14.117 -11.031 1 79.31 222 THR A C 1
ATOM 1738 O O . THR A 1 222 ? 14.508 14.906 -11.898 1 79.31 222 THR A O 1
ATOM 1741 N N . ALA A 1 223 ? 16.078 14.078 -10.547 1 74.69 223 ALA A N 1
ATOM 1742 C CA . ALA A 1 223 ? 17.125 14.859 -11.195 1 74.69 223 ALA A CA 1
ATOM 1743 C C . ALA A 1 223 ? 18.344 14 -11.523 1 74.69 223 ALA A C 1
ATOM 1745 O O . ALA A 1 223 ? 18.422 12.844 -11.086 1 74.69 223 ALA A O 1
ATOM 1746 N N . GLY A 1 224 ? 19.141 14.469 -12.359 1 75.25 224 GLY A N 1
ATOM 1747 C CA . GLY A 1 224 ? 20.422 13.852 -12.633 1 75.25 224 GLY A CA 1
ATOM 1748 C C . GLY A 1 224 ? 20.312 12.547 -13.391 1 75.25 224 GLY A C 1
ATOM 1749 O O . GLY A 1 224 ? 19.516 12.438 -14.328 1 75.25 224 GLY A O 1
ATOM 1750 N N . ASP A 1 225 ? 21.203 11.578 -13.125 1 70.38 225 ASP A N 1
ATOM 1751 C CA . ASP A 1 225 ? 21.297 10.297 -13.805 1 70.38 225 ASP A CA 1
ATOM 1752 C C . ASP A 1 225 ? 20 9.516 -13.711 1 70.38 225 ASP A C 1
ATOM 1754 O O . ASP A 1 225 ? 19.609 8.812 -14.656 1 70.38 225 ASP A O 1
ATOM 1758 N N . ALA A 1 226 ? 19.375 9.727 -12.695 1 75.94 226 ALA A N 1
ATOM 1759 C CA . ALA A 1 226 ? 18.109 9.023 -12.508 1 75.94 226 ALA A CA 1
ATOM 1760 C C . ALA A 1 226 ? 17.062 9.5 -13.508 1 75.94 226 ALA A C 1
ATOM 1762 O O . ALA A 1 226 ? 16.25 8.711 -13.992 1 75.94 226 ALA A O 1
ATOM 1763 N N . TYR A 1 227 ? 17.094 10.734 -13.758 1 76.12 227 TYR A N 1
ATOM 1764 C CA . TYR A 1 227 ? 16.188 11.297 -14.742 1 76.12 227 TYR A CA 1
ATOM 1765 C C . TYR A 1 227 ? 16.422 10.695 -16.125 1 76.12 227 TYR A C 1
ATOM 1767 O O . TYR A 1 227 ? 15.477 10.352 -16.828 1 76.12 227 TYR A O 1
ATOM 1775 N N . GLU A 1 228 ? 17.641 10.547 -16.438 1 75.75 228 GLU A N 1
ATOM 1776 C CA . GLU A 1 228 ? 17.984 9.961 -17.734 1 75.75 228 GLU A CA 1
ATOM 1777 C C . GLU A 1 228 ? 17.484 8.523 -17.844 1 75.75 228 GLU A C 1
ATOM 1779 O O . GLU A 1 228 ? 16.984 8.102 -18.875 1 75.75 228 GLU A O 1
ATOM 1784 N N . ARG A 1 229 ? 17.609 7.832 -16.812 1 77.12 229 ARG A N 1
ATOM 1785 C CA . ARG A 1 229 ? 17.156 6.449 -16.781 1 77.12 229 ARG A CA 1
ATOM 1786 C C . ARG A 1 229 ? 15.641 6.375 -16.953 1 77.12 229 ARG A C 1
ATOM 1788 O O . ARG A 1 229 ? 15.125 5.5 -17.656 1 77.12 229 ARG A O 1
ATOM 1795 N N . LEU A 1 230 ? 15.07 7.297 -16.281 1 79.94 230 LEU A N 1
ATOM 1796 C CA . LEU A 1 230 ? 13.617 7.367 -16.359 1 79.94 230 LEU A CA 1
ATOM 1797 C C . LEU A 1 230 ? 13.164 7.688 -17.781 1 79.94 230 LEU A C 1
ATOM 1799 O O . LEU A 1 230 ? 12.211 7.09 -18.281 1 79.94 230 LEU A O 1
ATOM 1803 N N . HIS A 1 231 ? 13.852 8.555 -18.375 1 75.12 231 HIS A N 1
ATOM 1804 C CA . HIS A 1 231 ? 13.508 8.969 -19.734 1 75.12 231 HIS A CA 1
ATOM 1805 C C . HIS A 1 231 ? 13.688 7.82 -20.719 1 75.12 231 HIS A C 1
ATOM 1807 O O . HIS A 1 231 ? 12.891 7.664 -21.641 1 75.12 231 HIS A O 1
ATOM 1813 N N . ARG A 1 232 ? 14.664 7.043 -20.484 1 73.5 232 ARG A N 1
ATOM 1814 C CA . ARG A 1 232 ? 14.922 5.902 -21.359 1 73.5 232 ARG A CA 1
ATOM 1815 C C . ARG A 1 232 ? 13.859 4.824 -21.188 1 73.5 232 ARG A C 1
ATOM 1817 O O . ARG A 1 232 ? 13.648 3.998 -22.078 1 73.5 232 ARG A O 1
ATOM 1824 N N . ALA A 1 233 ? 13.227 4.941 -20.125 1 75.5 233 ALA A N 1
ATOM 1825 C CA . ALA A 1 233 ? 12.25 3.908 -19.797 1 75.5 233 ALA A CA 1
ATOM 1826 C C . ALA A 1 233 ? 10.844 4.324 -20.219 1 75.5 233 ALA A C 1
ATOM 1828 O O . ALA A 1 233 ? 9.867 3.629 -19.938 1 75.5 233 ALA A O 1
ATOM 1829 N N . ARG A 1 234 ? 10.727 5.363 -20.906 1 79.94 234 ARG A N 1
ATOM 1830 C CA . ARG A 1 234 ? 9.414 5.859 -21.312 1 79.94 234 ARG A CA 1
ATOM 1831 C C . ARG A 1 234 ? 8.695 4.855 -22.203 1 79.94 234 ARG A C 1
ATOM 1833 O O . ARG A 1 234 ? 9.305 4.301 -23.125 1 79.94 234 ARG A O 1
ATOM 1840 N N . LEU A 1 235 ? 7.543 4.559 -21.875 1 89 235 LEU A N 1
ATOM 1841 C CA . LEU A 1 235 ? 6.691 3.566 -22.531 1 89 235 LEU A CA 1
ATOM 1842 C C . LEU A 1 235 ? 5.773 4.227 -23.547 1 89 235 LEU A C 1
ATOM 1844 O O . LEU A 1 235 ? 5.418 5.398 -23.406 1 89 235 LEU A O 1
ATOM 1848 N N . PRO A 1 236 ? 5.375 3.494 -24.562 1 91.62 236 PRO A N 1
ATOM 1849 C CA . PRO A 1 236 ? 4.5 4.051 -25.594 1 91.62 236 PRO A CA 1
ATOM 1850 C C . PRO A 1 236 ? 3.096 4.355 -25.078 1 91.62 236 PRO A C 1
ATOM 1852 O O . PRO A 1 236 ? 2.42 5.242 -25.609 1 91.62 236 PRO A O 1
ATOM 1855 N N . ARG A 1 237 ? 2.656 3.611 -24.094 1 93.06 237 ARG A N 1
ATOM 1856 C CA . ARG A 1 237 ? 1.34 3.824 -23.5 1 93.06 237 ARG A CA 1
ATOM 1857 C C . ARG A 1 237 ? 1.46 4.305 -22.062 1 93.06 237 ARG A C 1
ATOM 1859 O O . ARG A 1 237 ? 2.535 4.23 -21.469 1 93.06 237 ARG A O 1
ATOM 1866 N N . ARG A 1 238 ? 0.342 4.863 -21.547 1 93.31 238 ARG A N 1
ATOM 1867 C CA . ARG A 1 238 ? 0.322 5.25 -20.141 1 93.31 238 ARG A CA 1
ATOM 1868 C C . ARG A 1 238 ? 0.501 4.035 -19.25 1 93.31 238 ARG A C 1
ATOM 1870 O O . ARG A 1 238 ? -0.09 2.98 -19.484 1 93.31 238 ARG A O 1
ATOM 1877 N N . PRO A 1 239 ? 1.303 4.156 -18.281 1 93.31 239 PRO A N 1
ATOM 1878 C CA . PRO A 1 239 ? 1.629 3.016 -17.422 1 93.31 239 PRO A CA 1
ATOM 1879 C C . PRO A 1 239 ? 0.387 2.33 -16.859 1 93.31 239 PRO A C 1
ATOM 1881 O O . PRO A 1 239 ? 0.354 1.102 -16.734 1 93.31 239 PRO A O 1
ATOM 1884 N N . LEU A 1 240 ? -0.624 3.076 -16.562 1 95.38 240 LEU A N 1
ATOM 1885 C CA . LEU A 1 240 ? -1.824 2.5 -15.969 1 95.38 240 LEU A CA 1
ATOM 1886 C C . LEU A 1 240 ? -2.453 1.467 -16.906 1 95.38 240 LEU A C 1
ATOM 1888 O O . LEU A 1 240 ? -3.07 0.504 -16.438 1 95.38 240 LEU A O 1
ATOM 1892 N N . GLU A 1 241 ? -2.303 1.64 -18.172 1 96.19 241 GLU A N 1
ATOM 1893 C CA . GLU A 1 241 ? -2.812 0.673 -19.141 1 96.19 241 GLU A CA 1
ATOM 1894 C C . GLU A 1 241 ? -2.125 -0.681 -18.984 1 96.19 241 GLU A C 1
ATOM 1896 O O . GLU A 1 241 ? -2.762 -1.727 -19.125 1 96.19 241 GLU A O 1
ATOM 1901 N N . TYR A 1 242 ? -0.837 -0.606 -18.719 1 97.25 242 TYR A N 1
ATOM 1902 C CA . TYR A 1 242 ? -0.094 -1.842 -18.5 1 97.25 242 TYR A CA 1
ATOM 1903 C C . TYR A 1 242 ? -0.501 -2.504 -17.188 1 97.25 242 TYR A C 1
ATOM 1905 O O . TYR A 1 242 ? -0.624 -3.729 -17.109 1 97.25 242 TYR A O 1
ATOM 1913 N N . PHE A 1 243 ? -0.738 -1.722 -16.141 1 98.12 243 PHE A N 1
ATOM 1914 C CA . PHE A 1 243 ? -1.139 -2.264 -14.852 1 98.12 243 PHE A CA 1
ATOM 1915 C C . PHE A 1 243 ? -2.473 -2.992 -14.961 1 98.12 243 PHE A C 1
ATOM 1917 O O . PHE A 1 243 ? -2.682 -4.016 -14.312 1 98.12 243 PHE A O 1
ATOM 1924 N N . ARG A 1 244 ? -3.348 -2.533 -15.82 1 97.75 244 ARG A N 1
ATOM 1925 C CA . ARG A 1 244 ? -4.672 -3.125 -15.984 1 97.75 244 ARG A CA 1
ATOM 1926 C C . ARG A 1 244 ? -4.59 -4.445 -16.75 1 97.75 244 ARG A C 1
ATOM 1928 O O . ARG A 1 244 ? -5.562 -5.199 -16.797 1 97.75 244 ARG A O 1
ATOM 1935 N N . ARG A 1 245 ? -3.412 -4.73 -17.25 1 98.12 245 ARG A N 1
ATOM 1936 C CA . ARG A 1 245 ? -3.23 -5.969 -18 1 98.12 245 ARG A CA 1
ATOM 1937 C C . ARG A 1 245 ? -2.84 -7.117 -17.078 1 98.12 245 ARG A C 1
ATOM 1939 O O . ARG A 1 245 ? -2.881 -8.281 -17.484 1 98.12 245 ARG A O 1
ATOM 1946 N N . PHE A 1 246 ? -2.494 -6.824 -15.867 1 98.88 246 PHE A N 1
ATOM 1947 C CA . PHE A 1 246 ? -2.236 -7.895 -14.906 1 98.88 246 PHE A CA 1
ATOM 1948 C C . PHE A 1 246 ? -3.527 -8.617 -14.547 1 98.88 246 PHE A C 1
ATOM 1950 O O . PHE A 1 246 ? -4.621 -8.109 -14.797 1 98.88 246 PHE A O 1
ATOM 1957 N N . TYR A 1 247 ? -3.416 -9.852 -14.07 1 98.88 247 TYR A N 1
ATOM 1958 C CA . TYR A 1 247 ? -4.484 -10.562 -13.383 1 98.88 247 TYR A CA 1
ATOM 1959 C C . TYR A 1 247 ? -4.301 -10.492 -11.875 1 98.88 247 TYR A C 1
ATOM 1961 O O . TYR A 1 247 ? -3.219 -10.156 -11.391 1 98.88 247 TYR A O 1
ATOM 1969 N N . ALA A 1 248 ? -5.391 -10.758 -11.148 1 98.81 248 ALA A N 1
ATOM 1970 C CA . ALA A 1 248 ? -5.285 -10.625 -9.703 1 98.81 248 ALA A CA 1
ATOM 1971 C C . ALA A 1 248 ? -6.184 -11.633 -8.992 1 98.81 248 ALA A C 1
ATOM 1973 O O . ALA A 1 248 ? -7.273 -11.945 -9.469 1 98.81 248 ALA A O 1
ATOM 1974 N N . ASP A 1 249 ? -5.719 -12.148 -7.91 1 98.69 249 ASP A N 1
ATOM 1975 C CA . ASP A 1 249 ? -6.543 -13.07 -7.137 1 98.69 249 ASP A CA 1
ATOM 1976 C C . ASP A 1 249 ? -7.301 -12.336 -6.035 1 98.69 249 ASP A C 1
ATOM 1978 O O . ASP A 1 249 ? -6.984 -11.188 -5.711 1 98.69 249 ASP A O 1
ATOM 1982 N N . THR A 1 250 ? -8.258 -12.961 -5.43 1 98.62 250 THR A N 1
ATOM 1983 C CA . THR A 1 250 ? -9.156 -12.336 -4.469 1 98.62 250 THR A CA 1
ATOM 1984 C C . THR A 1 250 ? -8.656 -12.555 -3.041 1 98.62 250 THR A C 1
ATOM 1986 O O . THR A 1 250 ? -9.43 -12.484 -2.088 1 98.62 250 THR A O 1
ATOM 1989 N N . ALA A 1 251 ? -7.387 -12.867 -2.842 1 97.88 251 ALA A N 1
ATOM 1990 C CA . ALA A 1 251 ? -6.867 -13.156 -1.507 1 97.88 251 ALA A CA 1
ATOM 1991 C C . ALA A 1 251 ? -6.723 -11.875 -0.687 1 97.88 251 ALA A C 1
ATOM 1993 O O . ALA A 1 251 ? -5.609 -11.391 -0.466 1 97.88 251 ALA A O 1
ATOM 1994 N N . LEU A 1 252 ? -7.812 -11.375 -0.123 1 97.44 252 LEU A N 1
ATOM 1995 C CA . LEU A 1 252 ? -7.832 -10.156 0.678 1 97.44 252 LEU A CA 1
ATOM 1996 C C . LEU A 1 252 ? -8.414 -10.422 2.061 1 97.44 252 LEU A C 1
ATOM 1998 O O . LEU A 1 252 ? -9.039 -9.547 2.658 1 97.44 252 LEU A O 1
ATOM 2002 N N . SER A 1 253 ? -8.32 -11.711 2.473 1 95.5 253 SER A N 1
ATOM 2003 C CA . SER A 1 253 ? -8.727 -12.102 3.818 1 95.5 253 SER A CA 1
ATOM 2004 C C . SER A 1 253 ? -10.18 -11.75 4.082 1 95.5 253 SER A C 1
ATOM 2006 O O . SER A 1 253 ? -10.523 -11.266 5.16 1 95.5 253 SER A O 1
ATOM 2008 N N . GLY A 1 254 ? -10.984 -11.828 3.059 1 95.12 254 GLY A N 1
ATOM 2009 C CA . GLY A 1 254 ? -12.43 -11.688 3.211 1 95.12 254 GLY A CA 1
ATOM 2010 C C . GLY A 1 254 ? -12.883 -10.234 3.219 1 95.12 254 GLY A C 1
ATOM 2011 O O . GLY A 1 254 ? -13.945 -9.922 3.762 1 95.12 254 GLY A O 1
ATOM 2012 N N . SER A 1 255 ? -12.172 -9.352 2.689 1 97.25 255 SER A N 1
ATOM 2013 C CA . SER A 1 255 ? -12.531 -7.938 2.652 1 97.25 255 SER A CA 1
ATOM 2014 C C . SER A 1 255 ? -13.477 -7.641 1.492 1 97.25 255 SER A C 1
ATOM 2016 O O . SER A 1 255 ? -13.078 -7.723 0.327 1 97.25 255 SER A O 1
ATOM 2018 N N . ALA A 1 256 ? -14.695 -7.211 1.816 1 97.62 256 ALA A N 1
ATOM 2019 C CA . ALA A 1 256 ? -15.641 -6.805 0.776 1 97.62 256 ALA A CA 1
ATOM 2020 C C . ALA A 1 256 ? -15.234 -5.465 0.162 1 97.62 256 ALA A C 1
ATOM 2022 O O . ALA A 1 256 ? -15.328 -5.281 -1.054 1 97.62 256 ALA A O 1
ATOM 2023 N N . ILE A 1 257 ? -14.758 -4.578 0.99 1 96.56 257 ILE A N 1
ATOM 2024 C CA . ILE A 1 257 ? -14.391 -3.23 0.566 1 96.56 257 ILE A CA 1
ATOM 2025 C C . ILE A 1 257 ? -13.219 -3.299 -0.411 1 96.56 257 ILE A C 1
ATOM 2027 O O . ILE A 1 257 ? -13.266 -2.703 -1.49 1 96.56 257 ILE A O 1
ATOM 2031 N N . GLY A 1 258 ? -12.18 -4.023 -0.065 1 98.19 258 GLY A N 1
ATOM 2032 C CA . GLY A 1 258 ? -11.031 -4.188 -0.937 1 98.19 258 GLY A CA 1
ATOM 2033 C C . GLY A 1 258 ? -11.359 -4.91 -2.229 1 98.19 258 GLY A C 1
ATOM 2034 O O . GLY A 1 258 ? -10.859 -4.543 -3.295 1 98.19 258 GLY A O 1
ATOM 2035 N N . THR A 1 259 ? -12.242 -5.914 -2.15 1 98.62 259 THR A N 1
ATOM 2036 C CA . THR A 1 259 ? -12.594 -6.707 -3.324 1 98.62 259 THR A CA 1
ATOM 2037 C C . THR A 1 259 ? -13.359 -5.859 -4.336 1 98.62 259 THR A C 1
ATOM 2039 O O . THR A 1 259 ? -13.07 -5.906 -5.535 1 98.62 259 THR A O 1
ATOM 2042 N N . ARG A 1 260 ? -14.273 -5.012 -3.875 1 98.38 260 ARG A N 1
ATOM 2043 C CA . ARG A 1 260 ? -15.016 -4.137 -4.773 1 98.38 260 ARG A CA 1
ATOM 2044 C C . ARG A 1 260 ? -14.086 -3.146 -5.465 1 98.38 260 ARG A C 1
ATOM 2046 O O . ARG A 1 260 ? -14.195 -2.928 -6.676 1 98.38 260 ARG A O 1
ATOM 2053 N N . CYS A 1 261 ? -13.18 -2.6 -4.73 1 98.56 261 CYS A N 1
ATOM 2054 C CA . CYS A 1 261 ? -12.219 -1.649 -5.273 1 98.56 261 CYS A CA 1
ATOM 2055 C C . CYS A 1 261 ? -11.352 -2.301 -6.348 1 98.56 261 CYS A C 1
ATOM 2057 O O . CYS A 1 261 ? -11.18 -1.74 -7.43 1 98.56 261 CYS A O 1
ATOM 2059 N N . GLY A 1 262 ? -10.812 -3.484 -6.055 1 98.62 262 GLY A N 1
ATOM 2060 C CA . GLY A 1 262 ? -9.992 -4.203 -7.02 1 98.62 262 GLY A CA 1
ATOM 2061 C C . GLY A 1 262 ? -10.742 -4.559 -8.289 1 98.62 262 GLY A C 1
ATOM 2062 O O . GLY A 1 262 ? -10.195 -4.457 -9.391 1 98.62 262 GLY A O 1
ATOM 2063 N N . LEU A 1 263 ? -12.008 -4.941 -8.148 1 98.56 263 LEU A N 1
ATOM 2064 C CA . LEU A 1 263 ? -12.82 -5.309 -9.297 1 98.56 263 LEU A CA 1
ATOM 2065 C C . LEU A 1 263 ? -13.109 -4.098 -10.18 1 98.56 263 LEU A C 1
ATOM 2067 O O . LEU A 1 263 ? -13.125 -4.203 -11.406 1 98.56 263 LEU A O 1
ATOM 2071 N N . ASP A 1 264 ? -13.336 -2.957 -9.508 1 98 264 ASP A N 1
ATOM 2072 C CA . ASP A 1 264 ? -13.562 -1.727 -10.258 1 98 264 ASP A CA 1
ATOM 2073 C C . ASP A 1 264 ? -12.344 -1.369 -11.109 1 98 264 ASP A C 1
ATOM 2075 O O . ASP A 1 264 ? -12.484 -0.787 -12.188 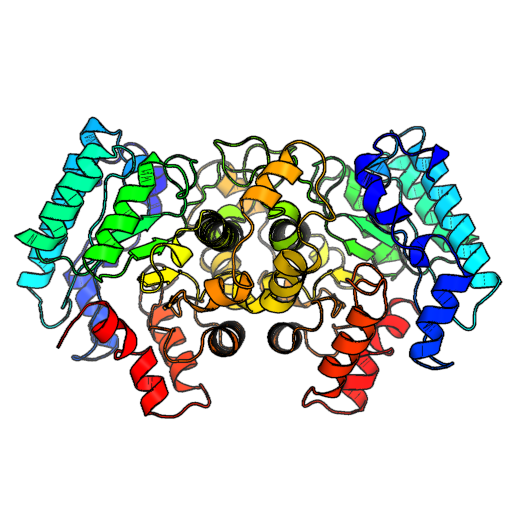1 98 264 ASP A O 1
ATOM 2079 N N . PHE A 1 265 ? -11.219 -1.766 -10.68 1 98.5 265 PHE A N 1
ATOM 2080 C CA . PHE A 1 265 ? -9.984 -1.437 -11.391 1 98.5 265 PHE A CA 1
ATOM 2081 C C . PHE A 1 265 ? -9.711 -2.447 -12.492 1 98.5 265 PHE A C 1
ATOM 2083 O O . PHE A 1 265 ? -9.523 -2.072 -13.656 1 98.5 265 PHE A O 1
ATOM 2090 N N . PHE A 1 266 ? -9.719 -3.775 -12.164 1 98.56 266 PHE A N 1
ATOM 2091 C CA . PHE A 1 266 ? -9.25 -4.816 -13.07 1 98.56 266 PHE A CA 1
ATOM 2092 C C . PHE A 1 266 ? -10.375 -5.285 -13.984 1 98.56 266 PHE A C 1
ATOM 2094 O O . PHE A 1 266 ? -10.125 -5.754 -15.094 1 98.56 266 PHE A O 1
ATOM 2101 N N . GLY A 1 267 ? -11.609 -5.207 -13.492 1 97.38 267 GLY A N 1
ATOM 2102 C CA . GLY A 1 267 ? -12.711 -5.871 -14.164 1 97.38 267 GLY A CA 1
ATOM 2103 C C . GLY A 1 267 ? -12.82 -7.344 -13.828 1 97.38 267 GLY A C 1
ATOM 2104 O O . GLY A 1 267 ? -11.852 -7.953 -13.359 1 97.38 267 GLY A O 1
ATOM 2105 N N . THR A 1 268 ? -13.961 -7.945 -14.078 1 96.19 268 THR A N 1
ATOM 2106 C CA . THR A 1 268 ? -14.242 -9.32 -13.68 1 96.19 268 THR A CA 1
ATOM 2107 C C . THR A 1 268 ? -13.453 -10.305 -14.539 1 96.19 268 THR A C 1
ATOM 2109 O O . THR A 1 268 ? -13.234 -11.445 -14.141 1 96.19 268 THR A O 1
ATOM 2112 N N . ASP A 1 269 ? -13 -9.883 -15.672 1 95.62 269 ASP A N 1
ATOM 2113 C CA . ASP A 1 269 ? -12.336 -10.797 -16.594 1 95.62 269 ASP A CA 1
ATOM 2114 C C . ASP A 1 269 ? -10.859 -10.961 -16.234 1 95.62 269 ASP A C 1
ATOM 2116 O O . ASP A 1 269 ? -10.18 -11.844 -16.75 1 95.62 269 ASP A O 1
ATOM 2120 N N . ARG A 1 270 ? -10.406 -10.133 -15.266 1 98.19 270 ARG A N 1
ATOM 2121 C CA . ARG A 1 270 ? -8.992 -10.195 -14.891 1 98.19 270 ARG A CA 1
ATOM 2122 C C . ARG A 1 270 ? -8.828 -10.672 -13.445 1 98.19 270 ARG A C 1
ATOM 2124 O O . ARG A 1 270 ? -7.715 -10.711 -12.93 1 98.19 270 ARG A O 1
ATOM 2131 N N . VAL A 1 271 ? -9.883 -11 -12.812 1 98.75 271 VAL A N 1
ATOM 2132 C CA . VAL A 1 271 ? -9.844 -11.398 -11.406 1 98.75 271 VAL A CA 1
ATOM 2133 C C . VAL A 1 271 ? -10.195 -12.875 -11.281 1 98.75 271 VAL A C 1
ATOM 2135 O O . VAL A 1 271 ? -11.125 -13.359 -11.938 1 98.75 271 VAL A O 1
ATOM 2138 N N . LEU A 1 272 ? -9.43 -13.602 -10.508 1 98.69 272 LEU A N 1
ATOM 2139 C CA . LEU A 1 272 ? -9.695 -15.023 -10.273 1 98.69 272 LEU A CA 1
ATOM 2140 C C . LEU A 1 272 ? -9.75 -15.328 -8.781 1 98.69 272 LEU A C 1
ATOM 2142 O O . LEU A 1 272 ? -9.133 -14.617 -7.977 1 98.69 272 LEU A O 1
ATOM 2146 N N . PHE A 1 273 ? -10.422 -16.406 -8.43 1 98.56 273 PHE A N 1
ATOM 2147 C CA . PHE A 1 273 ? -10.656 -16.797 -7.047 1 98.56 273 PHE A CA 1
ATOM 2148 C C . PHE A 1 273 ? -9.367 -17.312 -6.406 1 98.56 273 PHE A C 1
ATOM 2150 O O . PHE A 1 273 ? -8.734 -18.234 -6.934 1 98.56 273 PHE A O 1
ATOM 2157 N N . GLY A 1 274 ? -8.938 -16.719 -5.414 1 97.94 274 GLY A N 1
ATOM 2158 C CA . GLY A 1 274 ? -7.836 -17.094 -4.539 1 97.94 274 GLY A CA 1
ATOM 2159 C C . GLY A 1 274 ? -8.039 -16.641 -3.102 1 97.94 274 GLY A C 1
ATOM 2160 O O . GLY A 1 274 ? -8.617 -15.578 -2.852 1 97.94 274 GLY A O 1
ATOM 2161 N N . THR A 1 275 ? -7.582 -17.453 -2.137 1 96.19 275 THR A N 1
ATOM 2162 C CA . THR A 1 275 ? -7.957 -17.156 -0.758 1 96.19 275 THR A CA 1
ATOM 2163 C C . THR A 1 275 ? -6.727 -17.109 0.14 1 96.19 275 THR A C 1
ATOM 2165 O O . THR A 1 275 ? -6.797 -16.641 1.277 1 96.19 275 THR A O 1
ATOM 2168 N N . ASP A 1 276 ? -5.594 -17.531 -0.285 1 93.44 276 ASP A N 1
ATOM 2169 C CA . ASP A 1 276 ? -4.395 -17.656 0.535 1 93.44 276 ASP A CA 1
ATOM 2170 C C . ASP A 1 276 ? -4.52 -18.812 1.519 1 93.44 276 ASP A C 1
ATOM 2172 O O . ASP A 1 276 ? -3.779 -18.891 2.5 1 93.44 276 ASP A O 1
ATOM 2176 N N . CYS A 1 277 ? -5.371 -19.719 1.293 1 93.06 277 CYS A N 1
ATOM 2177 C CA . CYS A 1 277 ? -5.477 -20.953 2.076 1 93.06 277 CYS A CA 1
ATOM 2178 C C . CYS A 1 277 ? -4.152 -21.703 2.102 1 93.06 277 CYS A C 1
ATOM 2180 O O . CYS A 1 277 ? -3.463 -21.781 1.083 1 93.06 277 CYS A O 1
ATOM 2182 N N . PRO A 1 278 ? -3.734 -22.219 3.23 1 93.25 278 PRO A N 1
ATOM 2183 C CA . PRO A 1 278 ? -4.496 -22.375 4.469 1 93.25 278 PRO A CA 1
ATOM 2184 C C . PRO A 1 278 ? -4.004 -21.469 5.59 1 93.25 278 PRO A C 1
ATOM 2186 O O . PRO A 1 278 ? -4.008 -21.859 6.758 1 93.25 278 PRO A O 1
ATOM 2189 N N . PHE A 1 279 ? -3.574 -20.312 5.246 1 89.44 279 PHE A N 1
ATOM 2190 C CA . PHE A 1 279 ? -2.861 -19.453 6.191 1 89.44 279 PHE A CA 1
ATOM 2191 C C . PHE A 1 279 ? -3.834 -18.578 6.977 1 89.44 279 PHE A C 1
ATOM 2193 O O . PHE A 1 279 ? -3.596 -17.391 7.16 1 89.44 279 PHE A O 1
ATOM 2200 N N . ASP A 1 280 ? -4.934 -19.125 7.441 1 90 280 ASP A N 1
ATOM 2201 C CA . ASP A 1 280 ? -5.902 -18.391 8.258 1 90 280 ASP A CA 1
ATOM 2202 C C . ASP A 1 280 ? -5.965 -18.969 9.672 1 90 280 ASP A C 1
ATOM 2204 O O . ASP A 1 280 ? -5.367 -20 9.961 1 90 280 ASP A O 1
ATOM 2208 N N . PRO A 1 281 ? -6.672 -18.297 10.57 1 87.88 281 PRO A N 1
ATOM 2209 C CA . PRO A 1 281 ? -6.699 -18.703 11.977 1 87.88 281 PRO A CA 1
ATOM 2210 C C . PRO A 1 281 ? -7.336 -20.078 12.188 1 87.88 281 PRO A C 1
ATOM 2212 O O . PRO A 1 281 ? -7.121 -20.703 13.227 1 87.88 281 PRO A O 1
ATOM 2215 N N . GLU A 1 282 ? -8.117 -20.531 11.242 1 91.5 282 GLU A N 1
ATOM 2216 C CA . GLU A 1 282 ? -8.773 -21.828 11.375 1 91.5 282 GLU A CA 1
ATOM 2217 C C . GLU A 1 282 ? -7.996 -22.906 10.633 1 91.5 282 GLU A C 1
ATOM 2219 O O . GLU A 1 282 ? -8.414 -24.078 10.602 1 91.5 282 GLU A O 1
ATOM 2224 N N . GLY A 1 283 ? -6.91 -22.547 10.016 1 89.19 283 GLY A N 1
ATOM 2225 C CA . GLY A 1 283 ? -6.09 -23.5 9.289 1 89.19 283 GLY A CA 1
ATOM 2226 C C . GLY A 1 283 ? -6.605 -23.797 7.895 1 89.19 283 GLY A C 1
ATOM 2227 O O . GLY A 1 283 ? -6.426 -24.891 7.379 1 89.19 283 GLY A O 1
ATOM 2228 N N . GLY A 1 284 ? -7.34 -22.859 7.367 1 90.12 284 GLY A N 1
ATOM 2229 C CA . GLY A 1 284 ? -7.719 -23.062 5.977 1 90.12 284 GLY A CA 1
ATOM 2230 C C . GLY A 1 284 ? -9.125 -22.594 5.668 1 90.12 284 GLY A C 1
ATOM 2231 O O . GLY A 1 284 ? -9.312 -21.688 4.836 1 90.12 284 GLY A O 1
ATOM 2232 N N . PRO A 1 285 ? -10.102 -23.016 6.422 1 95.25 285 PRO A N 1
ATOM 2233 C CA . PRO A 1 285 ? -11.484 -22.828 5.984 1 95.25 285 PRO A CA 1
ATOM 2234 C C . PRO A 1 285 ? -11.945 -21.375 6.094 1 95.25 285 PRO A C 1
ATOM 2236 O O . PRO A 1 285 ? -12.805 -20.953 5.324 1 95.25 285 PRO A O 1
ATOM 2239 N N . LEU A 1 286 ? -11.398 -20.656 6.965 1 95.5 286 LEU A N 1
ATOM 2240 C CA . LEU A 1 286 ? -11.914 -19.328 7.223 1 95.5 286 LEU A CA 1
ATOM 2241 C C . LEU A 1 286 ? -11.773 -18.438 5.988 1 95.5 286 LEU A C 1
ATOM 2243 O O . LEU A 1 286 ? -12.742 -17.797 5.562 1 95.5 286 LEU A O 1
ATOM 2247 N N . TYR A 1 287 ? -10.625 -18.375 5.371 1 95.31 287 TYR A N 1
ATOM 2248 C CA . TYR A 1 287 ? -10.406 -17.531 4.211 1 95.31 287 TYR A CA 1
ATOM 2249 C C . TYR A 1 287 ? -11.266 -17.969 3.035 1 95.31 287 TYR A C 1
ATOM 2251 O O . TYR A 1 287 ? -11.781 -17.141 2.281 1 95.31 287 TYR A O 1
ATOM 2259 N N . ILE A 1 288 ? -11.391 -19.312 2.904 1 97.75 288 ILE A N 1
ATOM 2260 C CA . ILE A 1 288 ? -12.227 -19.828 1.822 1 97.75 288 ILE A CA 1
ATOM 2261 C C . ILE A 1 288 ? -13.672 -19.375 2.033 1 97.75 288 ILE A C 1
ATOM 2263 O O . ILE A 1 288 ? -14.281 -18.797 1.137 1 97.75 288 ILE A O 1
ATOM 2267 N N . ARG A 1 289 ? -14.156 -19.578 3.232 1 98 289 ARG A N 1
ATOM 2268 C CA . ARG A 1 289 ? -15.531 -19.25 3.574 1 98 289 ARG A CA 1
ATOM 2269 C C . ARG A 1 289 ? -15.797 -17.75 3.402 1 98 289 ARG A C 1
ATOM 2271 O O . ARG A 1 289 ? -16.797 -17.359 2.797 1 98 289 ARG A O 1
ATOM 2278 N N . GLU A 1 290 ? -14.906 -16.953 3.877 1 97.5 290 GLU A N 1
ATOM 2279 C CA . GLU A 1 290 ? -15.109 -15.508 3.842 1 97.5 290 GLU A CA 1
ATOM 2280 C C . GLU A 1 290 ? -14.969 -14.961 2.422 1 97.5 290 GLU A C 1
ATOM 2282 O O . GLU A 1 290 ? -15.672 -14.031 2.037 1 97.5 290 GLU A O 1
ATOM 2287 N N . THR A 1 291 ? -14.023 -15.5 1.657 1 98.19 291 THR A N 1
ATOM 2288 C CA . THR A 1 291 ? -13.875 -15.047 0.278 1 98.19 291 THR A CA 1
ATOM 2289 C C . THR A 1 291 ? -15.094 -15.43 -0.549 1 98.19 291 THR A C 1
ATOM 2291 O O . THR A 1 291 ? -15.57 -14.633 -1.37 1 98.19 291 THR A O 1
ATOM 2294 N N . ILE A 1 292 ? -15.633 -16.641 -0.325 1 98.5 292 ILE A N 1
ATOM 2295 C CA . ILE A 1 292 ? -16.859 -17.047 -0.993 1 98.5 292 ILE A CA 1
ATOM 2296 C C . ILE A 1 292 ? -18 -16.094 -0.623 1 98.5 292 ILE A C 1
ATOM 2298 O O . ILE A 1 292 ? -18.734 -15.641 -1.493 1 98.5 292 ILE A O 1
ATOM 2302 N N . ARG A 1 293 ? -18.125 -15.773 0.682 1 98.5 293 ARG A N 1
ATOM 2303 C CA . ARG A 1 293 ? -19.156 -14.844 1.134 1 98.5 293 ARG A CA 1
ATOM 2304 C C . ARG A 1 293 ? -19.047 -13.508 0.396 1 98.5 293 ARG A C 1
ATOM 2306 O O . ARG A 1 293 ? -20.062 -12.961 -0.051 1 98.5 293 ARG A O 1
ATOM 2313 N N . VAL A 1 294 ? -17.859 -13.023 0.232 1 98.56 294 VAL A N 1
ATOM 2314 C CA . VAL A 1 294 ? -17.625 -11.727 -0.4 1 98.56 294 VAL A CA 1
ATOM 2315 C C . VAL A 1 294 ? -17.984 -11.805 -1.882 1 98.56 294 VAL A C 1
ATOM 2317 O O . VAL A 1 294 ? -18.719 -10.945 -2.396 1 98.56 294 VAL A O 1
ATOM 2320 N N . VAL A 1 295 ? -17.5 -12.805 -2.578 1 98.62 295 VAL A N 1
ATOM 2321 C CA . VAL A 1 295 ? -17.734 -12.93 -4.012 1 98.62 295 VAL A CA 1
ATOM 2322 C C . VAL A 1 295 ? -19.219 -13.125 -4.281 1 98.62 295 VAL A C 1
ATOM 2324 O O . VAL A 1 295 ? -19.781 -12.516 -5.199 1 98.62 295 VAL A O 1
ATOM 2327 N N . ASP A 1 296 ? -19.844 -13.938 -3.453 1 98.56 296 ASP A N 1
ATOM 2328 C CA . ASP A 1 296 ? -21.266 -14.195 -3.613 1 98.56 296 ASP A CA 1
ATOM 2329 C C . ASP A 1 296 ? -22.094 -12.938 -3.334 1 98.56 296 ASP A C 1
ATOM 2331 O O . ASP A 1 296 ? -23.219 -12.797 -3.826 1 98.56 296 ASP A O 1
ATOM 2335 N N . GLY A 1 297 ? -21.578 -12.039 -2.557 1 98.25 297 GLY A N 1
ATOM 2336 C CA . GLY A 1 297 ? -22.297 -10.836 -2.18 1 98.25 297 GLY A CA 1
ATOM 2337 C C . GLY A 1 297 ? -22.094 -9.695 -3.162 1 98.25 297 GLY A C 1
ATOM 2338 O O . GLY A 1 297 ? -22.703 -8.633 -3.021 1 98.25 297 GLY A O 1
ATOM 2339 N N . LEU A 1 298 ? -21.266 -9.867 -4.148 1 97.69 298 LEU A N 1
ATOM 2340 C CA . LEU A 1 298 ? -21.016 -8.82 -5.137 1 97.69 298 LEU A CA 1
ATOM 2341 C C . LEU A 1 298 ? -22.25 -8.594 -6.008 1 97.69 298 LEU A C 1
ATOM 2343 O O . LEU A 1 298 ? -22.969 -9.539 -6.324 1 97.69 298 LEU A O 1
ATOM 2347 N N . ASP A 1 299 ? -22.453 -7.324 -6.438 1 96.5 299 ASP A N 1
ATOM 2348 C CA . ASP A 1 299 ? -23.516 -6.984 -7.367 1 96.5 299 ASP A CA 1
ATOM 2349 C C . ASP A 1 299 ? -23.062 -7.129 -8.812 1 96.5 299 ASP A C 1
ATOM 2351 O O . ASP A 1 299 ? -22.891 -6.137 -9.523 1 96.5 299 ASP A O 1
ATOM 2355 N N . ILE A 1 300 ? -22.891 -8.398 -9.242 1 97.81 300 ILE A N 1
ATOM 2356 C CA . ILE A 1 300 ? -22.453 -8.734 -10.594 1 97.81 300 ILE A CA 1
ATOM 2357 C C . ILE A 1 300 ? -23.312 -9.867 -11.148 1 97.81 300 ILE A C 1
ATOM 2359 O O . ILE A 1 300 ? -24.078 -10.484 -10.414 1 97.81 300 ILE A O 1
ATOM 2363 N N . THR A 1 301 ? -23.234 -10.117 -12.453 1 98.31 301 THR A N 1
ATOM 2364 C CA . THR A 1 301 ? -24 -11.18 -13.078 1 98.31 301 THR A CA 1
ATOM 2365 C C . THR A 1 301 ? -23.453 -12.547 -12.688 1 98.31 301 THR A C 1
ATOM 2367 O O . THR A 1 301 ? -22.312 -12.664 -12.242 1 98.31 301 THR A O 1
ATOM 2370 N N . GLU A 1 302 ? -24.266 -13.539 -12.82 1 98.19 302 GLU A N 1
ATOM 2371 C CA . GLU A 1 302 ? -23.828 -14.906 -12.555 1 98.19 302 GLU A CA 1
ATOM 2372 C C . GLU A 1 302 ? -22.656 -15.297 -13.461 1 98.19 302 GLU A C 1
ATOM 2374 O O . GLU A 1 302 ? -21.75 -16 -13.031 1 98.19 302 GLU A O 1
ATOM 2379 N N . ALA A 1 303 ? -22.75 -14.852 -14.648 1 98.06 303 ALA A N 1
ATOM 2380 C CA . ALA A 1 303 ? -21.672 -15.141 -15.594 1 98.06 303 ALA A CA 1
ATOM 2381 C C . ALA A 1 303 ? -20.344 -14.539 -15.117 1 98.06 303 ALA A C 1
ATOM 2383 O O . ALA A 1 303 ? -19.297 -15.188 -15.203 1 98.06 303 ALA A O 1
ATOM 2384 N N . GLU A 1 304 ? -20.406 -13.32 -14.633 1 98.31 304 GLU A N 1
ATOM 2385 C CA . GLU A 1 304 ? -19.219 -12.664 -14.094 1 98.31 304 GLU A CA 1
ATOM 2386 C C . GLU A 1 304 ? -18.703 -13.383 -12.852 1 98.31 304 GLU A C 1
ATOM 2388 O O . GLU A 1 304 ? -17.484 -13.547 -12.672 1 98.31 304 GLU A O 1
ATOM 2393 N N . ARG A 1 305 ? -19.594 -13.773 -12 1 98.44 305 ARG A N 1
ATOM 2394 C CA . ARG A 1 305 ? -19.234 -14.5 -10.781 1 98.44 305 ARG A CA 1
ATOM 2395 C C . ARG A 1 305 ? -18.547 -15.82 -11.117 1 98.44 305 ARG A C 1
ATOM 2397 O O . ARG A 1 305 ? -17.562 -16.188 -10.484 1 98.44 305 ARG A O 1
ATOM 2404 N N . GLU A 1 306 ? -19.047 -16.484 -12.125 1 97.62 306 GLU A N 1
ATOM 2405 C CA . GLU A 1 306 ? -18.453 -17.75 -12.578 1 97.62 306 GLU A CA 1
ATOM 2406 C C . GLU A 1 306 ? -17.062 -17.516 -13.148 1 97.62 306 GLU A C 1
ATOM 2408 O O . GLU A 1 306 ? -16.172 -18.359 -12.984 1 97.62 306 GLU A O 1
ATOM 2413 N N . GLN A 1 307 ? -16.906 -16.375 -13.812 1 97.81 307 GLN A N 1
ATOM 2414 C CA . GLN A 1 307 ? -15.586 -16.031 -14.312 1 97.81 307 GLN A CA 1
ATOM 2415 C C . GLN A 1 307 ? -14.586 -15.898 -13.164 1 97.81 307 GLN A C 1
ATOM 2417 O O . GLN A 1 307 ? -13.461 -16.391 -13.258 1 97.81 307 GLN A O 1
ATOM 2422 N N . ILE A 1 308 ? -14.984 -15.281 -12.109 1 98.62 308 ILE A N 1
ATOM 2423 C CA . ILE A 1 308 ? -14.109 -15.086 -10.953 1 98.62 308 ILE A CA 1
ATOM 2424 C C . ILE A 1 308 ? -13.805 -16.438 -10.305 1 98.62 308 ILE A C 1
ATOM 2426 O O . ILE A 1 308 ? -12.648 -16.734 -9.992 1 98.62 308 ILE A O 1
ATOM 2430 N N . TYR A 1 309 ? -14.789 -17.281 -10.172 1 98 309 TYR A N 1
ATOM 2431 C CA . TYR A 1 309 ? -14.625 -18.531 -9.461 1 98 309 TYR A CA 1
ATOM 2432 C C . TYR A 1 309 ? -13.773 -19.516 -10.266 1 98 309 TYR A C 1
ATOM 2434 O O . TYR A 1 309 ? -12.859 -20.141 -9.727 1 98 309 TYR A O 1
ATOM 2442 N N . HIS A 1 310 ? -14.109 -19.688 -11.602 1 95.38 310 HIS A N 1
ATOM 2443 C CA . HIS A 1 310 ? -13.398 -20.766 -12.258 1 95.38 310 HIS A CA 1
ATOM 2444 C C . HIS A 1 310 ? -13.102 -20.422 -13.719 1 95.38 310 HIS A C 1
ATOM 2446 O O . HIS A 1 310 ? -12.117 -20.906 -14.289 1 95.38 310 HIS A O 1
ATOM 2452 N N . GLY A 1 311 ? -13.844 -19.469 -14.336 1 96.88 311 GLY A N 1
ATOM 2453 C CA . GLY A 1 311 ? -13.664 -19.188 -15.75 1 96.88 311 GLY A CA 1
ATOM 2454 C C . GLY A 1 311 ? -12.281 -18.641 -16.062 1 96.88 311 GLY A C 1
ATOM 2455 O O . GLY A 1 311 ? -11.594 -19.156 -16.953 1 96.88 311 GLY A O 1
ATOM 2456 N N . THR A 1 312 ? -11.875 -17.656 -15.375 1 98.06 312 THR A N 1
ATOM 2457 C CA . THR A 1 312 ? -10.625 -16.969 -15.656 1 98.06 312 THR A CA 1
ATOM 2458 C C . THR A 1 312 ? -9.438 -17.906 -15.445 1 98.06 312 THR A C 1
ATOM 2460 O O . THR A 1 312 ? -8.578 -18.031 -16.328 1 98.06 312 THR A O 1
ATOM 2463 N N . VAL A 1 313 ? -9.391 -18.594 -14.359 1 98.12 313 VAL A N 1
ATOM 2464 C CA . VAL A 1 313 ? -8.234 -19.438 -14.047 1 98.12 313 VAL A CA 1
ATOM 2465 C C . VAL A 1 313 ? -8.164 -20.609 -15.031 1 98.12 313 VAL A C 1
ATOM 2467 O O . VAL A 1 313 ? -7.074 -21 -15.445 1 98.12 313 VAL A O 1
ATOM 2470 N N . ARG A 1 314 ? -9.297 -21.188 -15.438 1 97.62 314 ARG A N 1
ATOM 2471 C CA . ARG A 1 314 ? -9.312 -22.281 -16.406 1 97.62 314 ARG A CA 1
ATOM 2472 C C . ARG A 1 314 ? -8.797 -21.828 -17.75 1 97.62 314 ARG A C 1
ATOM 2474 O O . ARG A 1 314 ? -8.039 -22.547 -18.406 1 97.62 314 ARG A O 1
ATOM 2481 N N . ARG A 1 315 ? -9.203 -20.625 -18.109 1 97.88 315 ARG A N 1
ATOM 2482 C CA . ARG A 1 315 ? -8.734 -20.062 -19.375 1 97.88 315 ARG A CA 1
ATOM 2483 C C . ARG A 1 315 ? -7.23 -19.812 -19.344 1 97.88 315 ARG A C 1
ATOM 2485 O O . ARG A 1 315 ? -6.516 -20.188 -20.281 1 97.88 315 ARG A O 1
ATOM 2492 N N . LEU A 1 316 ? -6.75 -19.219 -18.281 1 98.44 316 LEU A N 1
ATOM 2493 C CA . LEU A 1 316 ? -5.336 -18.891 -18.172 1 98.44 316 LEU A CA 1
ATOM 2494 C C . LEU A 1 316 ? -4.473 -20.141 -18.172 1 98.44 316 LEU A C 1
ATOM 2496 O O . LEU A 1 316 ? -3.377 -20.141 -18.75 1 98.44 316 LEU A O 1
ATOM 2500 N N . MET A 1 317 ? -4.977 -21.219 -17.562 1 98.06 317 MET A N 1
ATOM 2501 C CA . MET A 1 317 ? -4.203 -22.453 -17.406 1 98.06 317 MET A CA 1
ATOM 2502 C C . MET A 1 317 ? -4.449 -23.391 -18.578 1 98.06 317 MET A C 1
ATOM 2504 O O . MET A 1 317 ? -3.885 -24.484 -18.625 1 98.06 317 MET A O 1
ATOM 2508 N N . ARG A 1 318 ? -5.367 -22.984 -19.469 1 95.94 318 ARG A N 1
ATOM 2509 C CA . ARG A 1 318 ? -5.73 -23.797 -20.625 1 95.94 318 ARG A CA 1
ATOM 2510 C C . ARG A 1 318 ? -6.27 -25.156 -20.172 1 95.94 318 ARG A C 1
ATOM 2512 O O . ARG A 1 318 ? -5.824 -26.203 -20.672 1 95.94 318 ARG A O 1
ATOM 2519 N N . LEU A 1 319 ? -7.141 -25.047 -19.188 1 91.69 319 LEU A N 1
ATOM 2520 C CA . LEU A 1 319 ? -7.844 -26.234 -18.719 1 91.69 319 LEU A CA 1
ATOM 2521 C C . LEU A 1 319 ? -9.234 -26.328 -19.344 1 91.69 319 LEU A C 1
ATOM 2523 O O . LEU A 1 319 ? -9.898 -25.297 -19.516 1 91.69 319 LEU A O 1
ATOM 2527 N N . ASP A 1 320 ? -9.617 -27.453 -19.844 1 78.75 320 ASP A N 1
ATOM 2528 C CA . ASP A 1 320 ? -10.914 -27.719 -20.469 1 78.75 320 ASP A CA 1
ATOM 2529 C C . ASP A 1 320 ? -12.031 -27.719 -19.422 1 78.75 320 ASP A C 1
ATOM 2531 O O . ASP A 1 320 ? -11.797 -28.062 -18.25 1 78.75 320 ASP A O 1
ATOM 2535 N N . MET B 1 1 ? 13.148 31.078 1.786 1 55.31 1 MET B N 1
ATOM 2536 C CA . MET B 1 1 ? 13.352 29.641 1.829 1 55.31 1 MET B CA 1
ATOM 2537 C C . MET B 1 1 ? 14.383 29.203 0.798 1 55.31 1 MET B C 1
ATOM 2539 O O . MET B 1 1 ? 15.281 28.422 1.107 1 55.31 1 MET B O 1
ATOM 2543 N N . ARG B 1 2 ? 14.344 29.719 -0.4 1 55.06 2 ARG B N 1
ATOM 2544 C CA . ARG B 1 2 ? 15.289 29.375 -1.46 1 55.06 2 ARG B CA 1
ATOM 2545 C C . ARG B 1 2 ? 16.719 29.656 -1.026 1 55.06 2 ARG B C 1
ATOM 2547 O O . ARG B 1 2 ? 17.625 28.875 -1.327 1 55.06 2 ARG B O 1
ATOM 2554 N N . GLU B 1 3 ? 16.75 30.703 -0.442 1 54.5 3 GLU B N 1
ATOM 2555 C CA . GLU B 1 3 ? 18.078 31.172 -0.063 1 54.5 3 GLU B CA 1
ATOM 2556 C C . GLU B 1 3 ? 18.688 30.281 1.023 1 54.5 3 GLU B C 1
ATOM 2558 O O . GLU B 1 3 ? 19.906 30.219 1.168 1 54.5 3 GLU B O 1
ATOM 2563 N N . LEU B 1 4 ? 17.797 29.562 1.589 1 54.62 4 LEU B N 1
ATOM 2564 C CA . LEU B 1 4 ? 18.266 28.828 2.762 1 54.62 4 LEU B CA 1
ATOM 2565 C C . LEU B 1 4 ? 18.375 27.344 2.457 1 54.62 4 LEU B C 1
ATOM 2567 O O . LEU B 1 4 ? 18.938 26.578 3.256 1 54.62 4 LEU B O 1
ATOM 2571 N N . ALA B 1 5 ? 17.922 27.047 1.312 1 56.5 5 ALA B N 1
ATOM 2572 C CA . ALA B 1 5 ? 17.812 25.609 1.027 1 56.5 5 ALA B CA 1
ATOM 2573 C C . ALA B 1 5 ? 19.172 25.031 0.646 1 56.5 5 ALA B C 1
ATOM 2575 O O . ALA B 1 5 ? 19.812 25.484 -0.299 1 56.5 5 ALA B O 1
ATOM 2576 N N . VAL B 1 6 ? 19.641 24.094 1.397 1 52.97 6 VAL B N 1
ATOM 2577 C CA . VAL B 1 6 ? 20.906 23.438 1.169 1 52.97 6 VAL B CA 1
ATOM 2578 C C . VAL B 1 6 ? 20.797 22.484 -0.026 1 52.97 6 VAL B C 1
ATOM 2580 O O . VAL B 1 6 ? 21.703 22.422 -0.86 1 52.97 6 VAL B O 1
ATOM 2583 N N . ASP B 1 7 ? 19.641 21.812 -0.225 1 56.19 7 ASP B N 1
ATOM 2584 C CA . ASP B 1 7 ? 19.484 20.844 -1.303 1 56.19 7 ASP B CA 1
ATOM 2585 C C . ASP B 1 7 ? 18.547 21.375 -2.387 1 56.19 7 ASP B C 1
ATOM 2587 O O . ASP B 1 7 ? 17.328 21.328 -2.24 1 56.19 7 ASP B O 1
ATOM 2591 N N . ARG B 1 8 ? 19.156 21.906 -3.396 1 57.41 8 ARG B N 1
ATOM 2592 C CA . ARG B 1 8 ? 18.438 22.578 -4.484 1 57.41 8 ARG B CA 1
ATOM 2593 C C . ARG B 1 8 ? 17.516 21.594 -5.203 1 57.41 8 ARG B C 1
ATOM 2595 O O . ARG B 1 8 ? 16.453 21.984 -5.684 1 57.41 8 ARG B O 1
ATOM 2602 N N . ALA B 1 9 ? 17.969 20.391 -5.309 1 57.94 9 ALA B N 1
ATOM 2603 C CA . ALA B 1 9 ? 17.203 19.406 -6.055 1 57.94 9 ALA B CA 1
ATOM 2604 C C . ALA B 1 9 ? 15.836 19.172 -5.402 1 57.94 9 ALA B C 1
ATOM 2606 O O . ALA B 1 9 ? 14.836 18.969 -6.094 1 57.94 9 ALA B O 1
ATOM 2607 N N . ALA B 1 10 ? 15.828 19.328 -4.129 1 59.06 10 ALA B N 1
ATOM 2608 C CA . ALA B 1 10 ? 14.609 19.109 -3.357 1 59.06 10 ALA B CA 1
ATOM 2609 C C . ALA B 1 10 ? 13.617 20.25 -3.574 1 59.06 10 ALA B C 1
ATOM 2611 O O . ALA B 1 10 ? 12.406 20.078 -3.375 1 59.06 10 ALA B O 1
ATOM 2612 N N . PHE B 1 11 ? 14.117 21.281 -4.195 1 63.03 11 PHE B N 1
ATOM 2613 C CA . PHE B 1 11 ? 13.281 22.469 -4.328 1 63.03 11 PHE B CA 1
ATOM 2614 C C . PHE B 1 11 ? 12.82 22.656 -5.77 1 63.03 11 PHE B C 1
ATOM 2616 O O . PHE B 1 1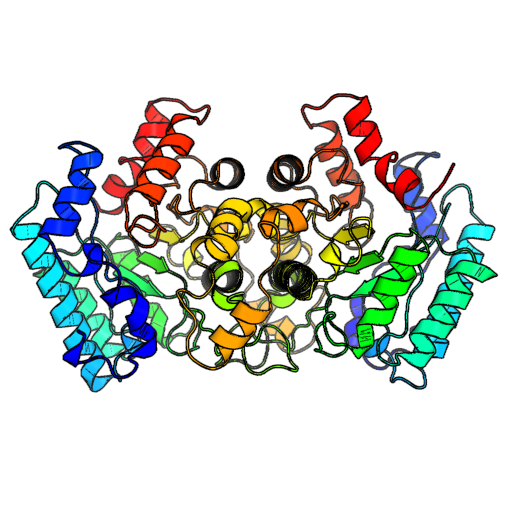1 ? 12.109 23.609 -6.082 1 63.03 11 PHE B O 1
ATOM 2623 N N . LYS B 1 12 ? 13.273 21.75 -6.551 1 66.12 12 LYS B N 1
ATOM 2624 C CA . LYS B 1 12 ? 12.953 21.875 -7.973 1 66.12 12 LYS B CA 1
ATOM 2625 C C . LYS B 1 12 ? 11.461 22.094 -8.188 1 66.12 12 LYS B C 1
ATOM 2627 O O . LYS B 1 12 ? 11.062 23.047 -8.867 1 66.12 12 LYS B O 1
ATOM 2632 N N . ARG B 1 13 ? 10.695 21.359 -7.5 1 70.5 13 ARG B N 1
ATOM 2633 C CA . ARG B 1 13 ? 9.25 21.453 -7.695 1 70.5 13 ARG B CA 1
ATOM 2634 C C . ARG B 1 13 ? 8.703 22.766 -7.156 1 70.5 13 ARG B C 1
ATOM 2636 O O . ARG B 1 13 ? 7.805 23.359 -7.754 1 70.5 13 ARG B O 1
ATOM 2643 N N . TRP B 1 14 ? 9.25 23.188 -6.113 1 70.5 14 TRP B N 1
ATOM 2644 C CA . TRP B 1 14 ? 8.797 24.422 -5.48 1 70.5 14 TRP B CA 1
ATOM 2645 C C . TRP B 1 14 ? 8.977 25.609 -6.41 1 70.5 14 TRP B C 1
ATOM 2647 O O . TRP B 1 14 ? 8.086 26.453 -6.547 1 70.5 14 TRP B O 1
ATOM 2657 N N . LEU B 1 15 ? 10 25.562 -7.094 1 72.5 15 LEU B N 1
ATOM 2658 C CA . LEU B 1 15 ? 10.328 26.719 -7.938 1 72.5 15 LEU B CA 1
ATOM 2659 C C . LEU B 1 15 ? 9.523 26.688 -9.234 1 72.5 15 LEU B C 1
ATOM 2661 O O . LEU B 1 15 ? 9.258 27.719 -9.828 1 72.5 15 LEU B O 1
ATOM 2665 N N . GLU B 1 16 ? 9.062 25.578 -9.5 1 79.69 16 GLU B N 1
ATOM 2666 C CA . GLU B 1 16 ? 8.398 25.406 -10.789 1 79.69 16 GLU B CA 1
ATOM 2667 C C . GLU B 1 16 ? 6.902 25.688 -10.672 1 79.69 16 GLU B C 1
ATOM 2669 O O . GLU B 1 16 ? 6.223 25.891 -11.688 1 79.69 16 GLU B O 1
ATOM 2674 N N . LEU B 1 17 ? 6.41 25.766 -9.453 1 86.81 17 LEU B N 1
ATOM 2675 C CA . LEU B 1 17 ? 4.98 25.969 -9.242 1 86.81 17 LEU B CA 1
ATOM 2676 C C . LEU B 1 17 ? 4.703 27.344 -8.672 1 86.81 17 LEU B C 1
ATOM 2678 O O . LEU B 1 17 ? 4.781 27.547 -7.457 1 86.81 17 LEU B O 1
ATOM 2682 N N . PRO B 1 18 ? 4.277 28.281 -9.523 1 87.62 18 PRO B N 1
ATOM 2683 C CA . PRO B 1 18 ? 4.055 29.656 -9.07 1 87.62 18 PRO B CA 1
ATOM 2684 C C . PRO B 1 18 ? 3.072 29.734 -7.902 1 87.62 18 PRO B C 1
ATOM 2686 O O . PRO B 1 18 ? 3.229 30.578 -7.02 1 87.62 18 PRO B O 1
ATOM 2689 N N . ALA B 1 19 ? 2.141 28.859 -7.852 1 89.94 19 ALA B N 1
ATOM 2690 C CA . ALA B 1 19 ? 1.107 28.891 -6.82 1 89.94 19 ALA B CA 1
ATOM 2691 C C . ALA B 1 19 ? 1.702 28.625 -5.441 1 89.94 19 ALA B C 1
ATOM 2693 O O . ALA B 1 19 ? 1.042 28.844 -4.422 1 89.94 19 ALA B O 1
ATOM 2694 N N . LEU B 1 20 ? 2.953 28.266 -5.414 1 88.38 20 LEU B N 1
ATOM 2695 C CA . LEU B 1 20 ? 3.58 27.969 -4.133 1 88.38 20 LEU B CA 1
ATOM 2696 C C . LEU B 1 20 ? 4.254 29.219 -3.555 1 88.38 20 LEU B C 1
ATOM 2698 O O . LEU B 1 20 ? 4.438 29.312 -2.34 1 88.38 20 LEU B O 1
ATOM 2702 N N . HIS B 1 21 ? 4.598 30.203 -4.508 1 86.44 21 HIS B N 1
ATOM 2703 C CA . HIS B 1 21 ? 5.41 31.297 -3.969 1 86.44 21 HIS B CA 1
ATOM 2704 C C . HIS B 1 21 ? 4.898 32.656 -4.438 1 86.44 21 HIS B C 1
ATOM 2706 O O . HIS B 1 21 ? 5.383 33.688 -3.984 1 86.44 21 HIS B O 1
ATOM 2712 N N . ASP B 1 22 ? 3.945 32.594 -5.316 1 92.81 22 ASP B N 1
ATOM 2713 C CA . ASP B 1 22 ? 3.275 33.812 -5.797 1 92.81 22 ASP B CA 1
ATOM 2714 C C . ASP B 1 22 ? 1.815 33.844 -5.348 1 92.81 22 ASP B C 1
ATOM 2716 O O . ASP B 1 22 ? 0.965 33.156 -5.934 1 92.81 22 ASP B O 1
ATOM 2720 N N . VAL B 1 23 ? 1.535 34.75 -4.363 1 95.06 23 VAL B N 1
ATOM 2721 C CA . VAL B 1 23 ? 0.215 34.781 -3.742 1 95.06 23 VAL B CA 1
ATOM 2722 C C . VAL B 1 23 ? -0.835 35.156 -4.785 1 95.06 23 VAL B C 1
ATOM 2724 O O . VAL B 1 23 ? -1.942 34.625 -4.781 1 95.06 23 VAL B O 1
ATOM 2727 N N . ASP B 1 24 ? -0.488 36.031 -5.699 1 96.12 24 ASP B N 1
ATOM 2728 C CA . ASP B 1 24 ? -1.435 36.438 -6.734 1 96.12 24 ASP B CA 1
ATOM 2729 C C . ASP B 1 24 ? -1.77 35.25 -7.652 1 96.12 24 ASP B C 1
ATOM 2731 O O . ASP B 1 24 ? -2.926 35.062 -8.039 1 96.12 24 ASP B O 1
ATOM 2735 N N . ALA B 1 25 ? -0.767 34.531 -7.992 1 95.5 25 ALA B N 1
ATOM 2736 C CA . ALA B 1 25 ? -0.995 33.344 -8.805 1 95.5 25 ALA B CA 1
ATOM 2737 C C . ALA B 1 25 ? -1.891 32.344 -8.078 1 95.5 25 ALA B C 1
ATOM 2739 O O . ALA B 1 25 ? -2.777 31.734 -8.688 1 95.5 25 ALA B O 1
ATOM 2740 N N . ARG B 1 26 ? -1.64 32.188 -6.816 1 96.31 26 ARG B N 1
ATOM 2741 C CA . ARG B 1 26 ? -2.457 31.297 -6 1 96.31 26 ARG B CA 1
ATOM 2742 C C . ARG B 1 26 ? -3.908 31.75 -5.965 1 96.31 26 ARG B C 1
ATOM 2744 O O . ARG B 1 26 ? -4.828 30.953 -6.168 1 96.31 26 ARG B O 1
ATOM 2751 N N . LEU B 1 27 ? -4.117 33 -5.773 1 97.06 27 LEU B N 1
ATOM 2752 C CA . LEU B 1 27 ? -5.461 33.562 -5.672 1 97.06 27 LEU B CA 1
ATOM 2753 C C . LEU B 1 27 ? -6.199 33.438 -7.004 1 97.06 27 LEU B C 1
ATOM 2755 O O . LEU B 1 27 ? -7.391 33.125 -7.031 1 97.06 27 LEU B O 1
ATOM 2759 N N . ARG B 1 28 ? -5.488 33.656 -8.086 1 96.62 28 ARG B N 1
ATOM 2760 C CA . ARG B 1 28 ? -6.094 33.5 -9.406 1 96.62 28 ARG B CA 1
ATOM 2761 C C . ARG B 1 28 ? -6.551 32.062 -9.633 1 96.62 28 ARG B C 1
ATOM 2763 O O . ARG B 1 28 ? -7.648 31.844 -10.148 1 96.62 28 ARG B O 1
ATOM 2770 N N . MET B 1 29 ? -5.711 31.188 -9.234 1 96.31 29 MET B N 1
ATOM 2771 C CA . MET B 1 29 ? -6.07 29.766 -9.336 1 96.31 29 MET B CA 1
ATOM 2772 C C . MET B 1 29 ? -7.293 29.453 -8.484 1 96.31 29 MET B C 1
ATOM 2774 O O . MET B 1 29 ? -8.219 28.781 -8.938 1 96.31 29 MET B O 1
ATOM 2778 N N . MET B 1 30 ? -7.387 30 -7.293 1 97.56 30 MET B N 1
ATOM 2779 C CA . MET B 1 30 ? -8.5 29.766 -6.383 1 97.56 30 MET B CA 1
ATOM 2780 C C . MET B 1 30 ? -9.797 30.344 -6.938 1 97.56 30 MET B C 1
ATOM 2782 O O . MET B 1 30 ? -10.875 29.797 -6.734 1 97.56 30 MET B O 1
ATOM 2786 N N . ASP B 1 31 ? -9.688 31.438 -7.684 1 97.44 31 ASP B N 1
ATOM 2787 C CA . ASP B 1 31 ? -10.852 32.125 -8.25 1 97.44 31 ASP B CA 1
ATOM 2788 C C . ASP B 1 31 ? -11.602 31.203 -9.219 1 97.44 31 ASP B C 1
ATOM 2790 O O . ASP B 1 31 ? -12.805 31.375 -9.43 1 97.44 31 ASP B O 1
ATOM 2794 N N . GLU B 1 32 ? -10.914 30.297 -9.758 1 97.31 32 GLU B N 1
ATOM 2795 C CA . GLU B 1 32 ? -11.539 29.359 -10.695 1 97.31 32 GLU B CA 1
ATOM 2796 C C . GLU B 1 32 ? -12.609 28.516 -10.008 1 97.31 32 GLU B C 1
ATOM 2798 O O . GLU B 1 32 ? -13.453 27.922 -10.672 1 97.31 32 GLU B O 1
ATOM 2803 N N . PHE B 1 33 ? -12.578 28.516 -8.727 1 97.62 33 PHE B N 1
ATOM 2804 C CA . PHE B 1 33 ? -13.477 27.609 -8.008 1 97.62 33 PHE B CA 1
ATOM 2805 C C . PHE B 1 33 ? -14.484 28.406 -7.184 1 97.62 33 PHE B C 1
ATOM 2807 O O . PHE B 1 33 ? -15.164 27.844 -6.324 1 97.62 33 PHE B O 1
ATOM 2814 N N . GLY B 1 34 ? -14.539 29.688 -7.41 1 96.5 34 GLY B N 1
ATOM 2815 C CA . GLY B 1 34 ? -15.555 30.531 -6.789 1 96.5 34 GLY B CA 1
ATOM 2816 C C . GLY B 1 34 ? -15.008 31.375 -5.652 1 96.5 34 GLY B C 1
ATOM 2817 O O . GLY B 1 34 ? -13.93 31.094 -5.125 1 96.5 34 GLY B O 1
ATOM 2818 N N . GLU B 1 35 ? -15.805 32.344 -5.188 1 94.62 35 GLU B N 1
ATOM 2819 C CA . GLU B 1 35 ? -15.398 33.344 -4.18 1 94.62 35 GLU B CA 1
ATOM 2820 C C . GLU B 1 35 ? -15.391 32.719 -2.785 1 94.62 35 GLU B C 1
ATOM 2822 O O . GLU B 1 35 ? -14.664 33.156 -1.899 1 94.62 35 GLU B O 1
ATOM 2827 N N . ASP B 1 36 ? -16.094 31.609 -2.709 1 94.69 36 ASP B N 1
ATOM 2828 C CA . ASP B 1 36 ? -16.234 31 -1.389 1 94.69 36 ASP B CA 1
ATOM 2829 C C . ASP B 1 36 ? -15.219 29.875 -1.183 1 94.69 36 ASP B C 1
ATOM 2831 O O . ASP B 1 36 ? -15.164 29.281 -0.11 1 94.69 36 ASP B O 1
ATOM 2835 N N . TYR B 1 37 ? -14.406 29.609 -2.193 1 97.19 37 TYR B N 1
ATOM 2836 C CA . TYR B 1 37 ? -13.383 28.578 -2.066 1 97.19 37 TYR B CA 1
ATOM 2837 C C . TYR B 1 37 ? -12.25 29.047 -1.164 1 97.19 37 TYR B C 1
ATOM 2839 O O . TYR B 1 37 ? -11.695 30.125 -1.363 1 97.19 37 TYR B O 1
ATOM 2847 N N . GLN B 1 38 ? -11.938 28.266 -0.155 1 97.94 38 GLN B N 1
ATOM 2848 C CA . GLN B 1 38 ? -10.898 28.594 0.814 1 97.94 38 GLN B CA 1
ATOM 2849 C C . GLN B 1 38 ? -9.891 27.453 0.941 1 97.94 38 GLN B C 1
ATOM 2851 O O . GLN B 1 38 ? -10.172 26.312 0.567 1 97.94 38 GLN B O 1
ATOM 2856 N N . GLN B 1 39 ? -8.727 27.797 1.38 1 97.75 39 GLN B N 1
ATOM 2857 C CA . GLN B 1 39 ? -7.672 26.812 1.62 1 97.75 39 GLN B CA 1
ATOM 2858 C C . GLN B 1 39 ? -7.051 27.016 3.002 1 97.75 39 GLN B C 1
ATOM 2860 O O . GLN B 1 39 ? -6.855 28.141 3.449 1 97.75 39 GLN B O 1
ATOM 2865 N N . VAL B 1 40 ? -6.848 25.922 3.689 1 97.88 40 VAL B N 1
ATOM 2866 C CA . VAL B 1 40 ? -5.996 25.906 4.875 1 97.88 40 VAL B CA 1
ATOM 2867 C C . VAL B 1 40 ? -4.531 25.812 4.457 1 97.88 40 VAL B C 1
ATOM 2869 O O . VAL B 1 40 ? -4.152 24.922 3.686 1 97.88 40 VAL B O 1
ATOM 2872 N N . LEU B 1 41 ? -3.693 26.719 4.953 1 97.19 41 LEU B N 1
ATOM 2873 C CA . LEU B 1 41 ? -2.297 26.797 4.539 1 97.19 41 LEU B CA 1
ATOM 2874 C C . LEU B 1 41 ? -1.441 25.812 5.328 1 97.19 41 LEU B C 1
ATOM 2876 O O . LEU B 1 41 ? -1.579 25.703 6.551 1 97.19 41 LEU B O 1
ATOM 2880 N N . THR B 1 42 ? -0.685 25.047 4.652 1 96 42 THR B N 1
ATOM 2881 C CA . THR B 1 42 ? 0.379 24.219 5.211 1 96 42 THR B CA 1
ATOM 2882 C C . THR B 1 42 ? 1.688 24.438 4.457 1 96 42 THR B C 1
ATOM 2884 O O . THR B 1 42 ? 1.679 24.844 3.291 1 96 42 THR B O 1
ATOM 2887 N N . LEU B 1 43 ? 2.771 24.312 5.129 1 92.38 43 LEU B N 1
ATOM 2888 C CA . LEU B 1 43 ? 4.047 24.344 4.422 1 92.38 43 LEU B CA 1
ATOM 2889 C C . LEU B 1 43 ? 4.27 23.078 3.621 1 92.38 43 LEU B C 1
ATOM 2891 O O . LEU B 1 43 ? 4.195 21.969 4.168 1 92.38 43 LEU B O 1
ATOM 2895 N N . SER B 1 44 ? 4.5 23.234 2.402 1 88.94 44 SER B N 1
ATOM 2896 C CA . SER B 1 44 ? 4.648 22.078 1.528 1 88.94 44 SER B CA 1
ATOM 2897 C C . SER B 1 44 ? 5.965 21.359 1.794 1 88.94 44 SER B C 1
ATOM 2899 O O . SER B 1 44 ? 6.887 21.922 2.375 1 88.94 44 SER B O 1
ATOM 2901 N N . SER B 1 45 ? 5.969 20.094 1.407 1 87.06 45 SER B N 1
ATOM 2902 C CA . SER B 1 45 ? 7.215 19.328 1.389 1 87.06 45 SER B CA 1
ATOM 2903 C C . SER B 1 45 ? 8.297 20.062 0.608 1 87.06 45 SER B C 1
ATOM 2905 O O . SER B 1 45 ? 8 20.828 -0.312 1 87.06 45 SER B O 1
ATOM 2907 N N . PRO B 1 46 ? 9.547 19.875 0.993 1 89.06 46 PRO B N 1
ATOM 2908 C CA . PRO B 1 46 ? 10.094 18.875 1.914 1 89.06 46 PRO B CA 1
ATOM 2909 C C . PRO B 1 46 ? 10.039 19.328 3.371 1 89.06 46 PRO B C 1
ATOM 2911 O O . PRO B 1 46 ? 9.852 20.516 3.648 1 89.06 46 PRO B O 1
ATOM 2914 N N . PRO B 1 47 ? 10.195 18.344 4.305 1 92.69 47 PRO B N 1
ATOM 2915 C CA . PRO B 1 47 ? 10.312 18.703 5.719 1 92.69 47 PRO B CA 1
ATOM 2916 C C . PRO B 1 47 ? 11.469 19.656 5.992 1 92.69 47 PRO B C 1
ATOM 2918 O O . PRO B 1 47 ? 12.508 19.578 5.328 1 92.69 47 PRO B O 1
ATOM 2921 N N . LEU B 1 48 ? 11.336 20.422 7 1 91.56 48 LEU B N 1
ATOM 2922 C CA . LEU B 1 48 ? 12.336 21.422 7.352 1 91.56 48 LEU B CA 1
ATOM 2923 C C . LEU B 1 48 ? 13.68 20.766 7.652 1 91.56 48 LEU B C 1
ATOM 2925 O O . LEU B 1 48 ? 14.734 21.344 7.375 1 91.56 48 LEU B O 1
ATOM 2929 N N . GLU B 1 49 ? 13.609 19.594 8.227 1 88.12 49 GLU B N 1
ATOM 2930 C CA . GLU B 1 49 ? 14.828 18.922 8.656 1 88.12 49 GLU B CA 1
ATOM 2931 C C . GLU B 1 49 ? 15.672 18.484 7.465 1 88.12 49 GLU B C 1
ATOM 2933 O O . GLU B 1 49 ? 16.844 18.125 7.621 1 88.12 49 GLU B O 1
ATOM 2938 N N . LEU B 1 50 ? 15.062 18.406 6.285 1 86.75 50 LEU B N 1
ATOM 2939 C CA . LEU B 1 50 ? 15.828 18.109 5.074 1 86.75 50 LEU B CA 1
ATOM 2940 C C . LEU B 1 50 ? 16.453 19.391 4.516 1 86.75 50 LEU B C 1
ATOM 2942 O O . LEU B 1 50 ? 17.359 19.312 3.684 1 86.75 50 LEU B O 1
ATOM 2946 N N . LEU B 1 51 ? 16 20.5 4.965 1 85.69 51 LEU B N 1
ATOM 2947 C CA . LEU B 1 51 ? 16.469 21.797 4.461 1 85.69 51 LEU B CA 1
ATOM 2948 C C . LEU B 1 51 ? 17.562 22.359 5.367 1 85.69 51 LEU B C 1
ATOM 2950 O O . LEU B 1 51 ? 18.438 23.094 4.91 1 85.69 51 LEU B O 1
ATOM 2954 N N . ALA B 1 52 ? 17.453 22.062 6.617 1 87.12 52 ALA B N 1
ATOM 2955 C CA . ALA B 1 52 ? 18.359 22.688 7.586 1 87.12 52 ALA B CA 1
ATOM 2956 C C . ALA B 1 52 ? 18.594 21.766 8.781 1 87.12 52 ALA B C 1
ATOM 2958 O O . ALA B 1 52 ? 17.703 21 9.172 1 87.12 52 ALA B O 1
ATOM 2959 N N . GLY B 1 53 ? 19.797 21.922 9.32 1 85.94 53 GLY B N 1
ATOM 2960 C CA . GLY B 1 53 ? 20.078 21.219 10.562 1 85.94 53 GLY B CA 1
ATOM 2961 C C . GLY B 1 53 ? 19.344 21.781 11.758 1 85.94 53 GLY B C 1
ATOM 2962 O O . GLY B 1 53 ? 18.625 22.781 11.633 1 85.94 53 GLY B O 1
ATOM 2963 N N . PRO B 1 54 ? 19.438 21.141 12.953 1 82.25 54 PRO B N 1
ATOM 2964 C CA . PRO B 1 54 ? 18.656 21.516 14.141 1 82.25 54 PRO B CA 1
ATOM 2965 C C . PRO B 1 54 ? 18.844 22.984 14.516 1 82.25 54 PRO B C 1
ATOM 2967 O O . PRO B 1 54 ? 17.891 23.656 14.891 1 82.25 54 PRO B O 1
ATOM 2970 N N . GLY B 1 55 ? 19.922 23.516 14.398 1 80.56 55 GLY B N 1
ATOM 2971 C CA . GLY B 1 55 ? 20.156 24.906 14.758 1 80.56 55 GLY B CA 1
ATOM 2972 C C . GLY B 1 55 ? 19.453 25.875 13.828 1 80.56 55 GLY B C 1
ATOM 2973 O O . GLY B 1 55 ? 18.953 26.922 14.273 1 80.56 55 GLY B O 1
ATOM 2974 N N . GLU B 1 56 ? 19.203 25.547 12.633 1 90.94 56 GLU B N 1
ATOM 2975 C CA . GLU B 1 56 ? 18.641 26.422 11.617 1 90.94 56 GLU B CA 1
ATOM 2976 C C . GLU B 1 56 ? 17.188 26.078 11.32 1 90.94 56 GLU B C 1
ATOM 2978 O O . GLU B 1 56 ? 16.406 26.953 10.93 1 90.94 56 GLU B O 1
ATOM 2983 N N . SER B 1 57 ? 16.828 24.875 11.648 1 93.94 57 SER B N 1
ATOM 2984 C CA . SER B 1 57 ? 15.477 24.438 11.344 1 93.94 57 SER B CA 1
ATOM 2985 C C . SER B 1 57 ? 14.445 25.188 12.18 1 93.94 57 SER B C 1
ATOM 2987 O O . SER B 1 57 ? 13.344 25.484 11.703 1 93.94 57 SER B O 1
ATOM 2989 N N . ALA B 1 58 ? 14.812 25.562 13.383 1 94.88 58 ALA B N 1
ATOM 2990 C CA . ALA B 1 58 ? 13.914 26.312 14.258 1 94.88 58 ALA B CA 1
ATOM 2991 C C . ALA B 1 58 ? 13.594 27.688 13.664 1 94.88 58 ALA B C 1
ATOM 2993 O O . ALA B 1 58 ? 12.438 28.125 13.672 1 94.88 58 ALA B O 1
ATOM 2994 N N . ALA B 1 59 ? 14.602 28.297 13.18 1 94.5 59 ALA B N 1
ATOM 2995 C CA . ALA B 1 59 ? 14.414 29.609 12.578 1 94.5 59 ALA B CA 1
ATOM 2996 C C . ALA B 1 59 ? 13.555 29.516 11.32 1 94.5 59 ALA B C 1
ATOM 2998 O O . ALA B 1 59 ? 12.734 30.406 11.055 1 94.5 59 ALA B O 1
ATOM 2999 N N . LEU B 1 60 ? 13.758 28.484 10.586 1 94.88 60 LEU B N 1
ATOM 3000 C CA . LEU B 1 60 ? 12.969 28.266 9.375 1 94.88 60 LEU B CA 1
ATOM 3001 C C . LEU B 1 60 ? 11.5 28.031 9.719 1 94.88 60 LEU B C 1
ATOM 3003 O O . LEU B 1 60 ? 10.609 28.531 9.031 1 94.88 60 LEU B O 1
ATOM 3007 N N . ALA B 1 61 ? 11.266 27.266 10.758 1 97.06 61 ALA B N 1
ATOM 3008 C CA . ALA B 1 61 ? 9.898 27.016 11.188 1 97.06 61 ALA B CA 1
ATOM 3009 C C . ALA B 1 61 ? 9.211 28.312 11.625 1 97.06 61 ALA B C 1
ATOM 3011 O O . ALA B 1 61 ? 8.07 28.578 11.242 1 97.06 61 ALA B O 1
ATOM 3012 N N . ARG B 1 62 ? 9.961 29.109 12.383 1 97 62 ARG B N 1
ATOM 3013 C CA . ARG B 1 62 ? 9.43 30.391 12.844 1 97 62 ARG B CA 1
ATOM 3014 C C . ARG B 1 62 ? 9.086 31.297 11.664 1 97 62 ARG B C 1
ATOM 3016 O O . ARG B 1 62 ? 8.023 31.922 11.656 1 97 62 ARG B O 1
ATOM 3023 N N . LEU B 1 63 ? 9.945 31.312 10.727 1 95.81 63 LEU B N 1
ATOM 3024 C CA . LEU B 1 63 ? 9.719 32.125 9.531 1 95.81 63 LEU B CA 1
ATOM 3025 C C . LEU B 1 63 ? 8.492 31.641 8.766 1 95.81 63 LEU B C 1
ATOM 3027 O O . LEU B 1 63 ? 7.664 32.438 8.344 1 95.81 63 LEU B O 1
ATOM 3031 N N . ALA B 1 64 ? 8.398 30.375 8.57 1 96.38 64 ALA B N 1
ATOM 3032 C CA . ALA B 1 64 ? 7.273 29.781 7.848 1 96.38 64 ALA B CA 1
ATOM 3033 C C . ALA B 1 64 ? 5.953 30.078 8.555 1 96.38 64 ALA B C 1
ATOM 3035 O O . ALA B 1 64 ? 4.996 30.531 7.926 1 96.38 64 ALA B O 1
ATOM 3036 N N . ASN B 1 65 ? 5.926 29.859 9.852 1 98.44 65 ASN B N 1
ATOM 3037 C CA . ASN B 1 65 ? 4.703 30.031 10.625 1 98.44 65 ASN B CA 1
ATOM 3038 C C . ASN B 1 65 ? 4.277 31.5 10.664 1 98.44 65 ASN B C 1
ATOM 3040 O O . ASN B 1 65 ? 3.094 31.812 10.5 1 98.44 65 ASN B O 1
ATOM 3044 N N . THR B 1 66 ? 5.23 32.375 10.812 1 98.38 66 THR B N 1
ATOM 3045 C CA . THR B 1 66 ? 4.93 33.781 10.82 1 98.38 66 THR B CA 1
ATOM 3046 C C . THR B 1 66 ? 4.406 34.25 9.461 1 98.38 66 THR B C 1
ATOM 3048 O O . THR B 1 66 ? 3.447 35 9.383 1 98.38 66 THR B O 1
ATOM 3051 N N . SER B 1 67 ? 5.039 33.719 8.438 1 97.25 67 SER B N 1
ATOM 3052 C CA . SER B 1 67 ? 4.629 34.094 7.082 1 97.25 67 SER B CA 1
ATOM 3053 C C . SER B 1 67 ? 3.217 33.594 6.785 1 97.25 67 SER B C 1
ATOM 3055 O O . SER B 1 67 ? 2.426 34.312 6.164 1 97.25 67 SER B O 1
ATOM 3057 N N . MET B 1 68 ? 2.889 32.406 7.188 1 98 68 MET B N 1
ATOM 3058 C CA . MET B 1 68 ? 1.546 31.891 6.965 1 98 68 MET B CA 1
ATOM 3059 C C . MET B 1 68 ? 0.513 32.656 7.773 1 98 68 MET B C 1
ATOM 3061 O O . MET B 1 68 ? -0.579 32.969 7.281 1 98 68 MET B O 1
ATOM 3065 N N . ARG B 1 69 ? 0.902 33.031 8.969 1 98.56 69 ARG B N 1
ATOM 3066 C CA . ARG B 1 69 ? 0.017 33.875 9.781 1 98.56 69 ARG B CA 1
ATOM 3067 C C . ARG B 1 69 ? -0.268 35.188 9.086 1 98.56 69 ARG B C 1
ATOM 3069 O O . ARG B 1 69 ? -1.412 35.656 9.062 1 98.56 69 ARG B O 1
ATOM 3076 N N . GLU B 1 70 ? 0.761 35.781 8.594 1 98.19 70 GLU B N 1
ATOM 3077 C CA . GLU B 1 70 ? 0.611 37.062 7.906 1 98.19 70 GLU B CA 1
ATOM 3078 C C . GLU B 1 70 ? -0.3 36.938 6.688 1 98.19 70 GLU B C 1
ATOM 3080 O O . GLU B 1 70 ? -1.12 37.812 6.422 1 98.19 70 GLU B O 1
ATOM 3085 N N . LEU B 1 71 ? -0.128 35.875 5.945 1 97.62 71 LEU B N 1
ATOM 3086 C CA . LEU B 1 71 ? -0.972 35.625 4.777 1 97.62 71 LEU B CA 1
ATOM 3087 C C . LEU B 1 71 ? -2.43 35.438 5.191 1 97.62 71 LEU B C 1
ATOM 3089 O O . LEU B 1 71 ? -3.332 35.969 4.535 1 97.62 71 LEU B O 1
ATOM 3093 N N . CYS B 1 72 ? -2.684 34.75 6.25 1 98.25 72 CYS B N 1
ATOM 3094 C CA . CYS B 1 72 ? -4.035 34.562 6.77 1 98.25 72 CYS B CA 1
ATOM 3095 C C . CYS B 1 72 ? -4.641 35.906 7.188 1 98.25 72 CYS B C 1
ATOM 3097 O O . CYS B 1 72 ? -5.828 36.156 6.961 1 98.25 72 CYS B O 1
ATOM 3099 N N . ALA B 1 73 ? -3.811 36.719 7.762 1 98.25 73 ALA B N 1
ATOM 3100 C CA . ALA B 1 73 ? -4.281 38.031 8.211 1 98.25 73 ALA B CA 1
ATOM 3101 C C . ALA B 1 73 ? -4.637 38.906 7.027 1 98.25 73 ALA B C 1
ATOM 3103 O O . ALA B 1 73 ? -5.605 39.688 7.086 1 98.25 73 ALA B O 1
ATOM 3104 N N . ARG B 1 74 ? -3.928 38.844 5.988 1 97.62 74 ARG B N 1
ATOM 3105 C CA . ARG B 1 74 ? -4.125 39.688 4.809 1 97.62 74 ARG B CA 1
ATOM 3106 C C . ARG B 1 74 ? -5.332 39.219 4.004 1 97.62 74 ARG B C 1
ATOM 3108 O O . ARG B 1 74 ? -6.02 40.031 3.383 1 97.62 74 ARG B O 1
ATOM 3115 N N . ARG B 1 75 ? -5.52 37.906 3.918 1 97.69 75 ARG B N 1
ATOM 3116 C CA . ARG B 1 75 ? -6.594 37.344 3.105 1 97.69 75 ARG B CA 1
ATOM 3117 C C . ARG B 1 75 ? -7.395 36.312 3.893 1 97.69 75 ARG B C 1
ATOM 3119 O O . ARG B 1 75 ? -7.492 35.156 3.486 1 97.69 75 ARG B O 1
ATOM 3126 N N . PRO B 1 76 ? -8.055 36.75 4.98 1 97 76 PRO B N 1
ATOM 3127 C CA . PRO B 1 76 ? -8.82 35.812 5.797 1 97 76 PRO B CA 1
ATOM 3128 C C . PRO B 1 76 ? -10 35.188 5.043 1 97 76 PRO B C 1
ATOM 3130 O O . PRO B 1 76 ? -10.5 34.125 5.426 1 97 76 PRO B O 1
ATOM 3133 N N . ASP B 1 77 ? -10.438 35.812 3.982 1 96.81 77 ASP B N 1
ATOM 3134 C CA . ASP B 1 77 ? -11.547 35.312 3.17 1 96.81 77 ASP B CA 1
ATOM 3135 C C . ASP B 1 77 ? -11.141 34.094 2.34 1 96.81 77 ASP B C 1
ATOM 3137 O O . ASP B 1 77 ? -11.984 33.281 1.966 1 96.81 77 ASP B O 1
ATOM 3141 N N . ARG B 1 78 ? -9.836 33.938 2.045 1 98.12 78 ARG B N 1
ATOM 3142 C CA . ARG B 1 78 ? -9.336 32.875 1.178 1 98.12 78 ARG B CA 1
ATOM 3143 C C . ARG B 1 78 ? -8.523 31.844 1.968 1 98.12 78 ARG B C 1
ATOM 3145 O O . ARG B 1 78 ? -8.508 30.656 1.633 1 98.12 78 ARG B O 1
ATOM 3152 N N . PHE B 1 79 ? -7.871 32.375 2.953 1 98 79 PHE B N 1
ATOM 3153 C CA . PHE B 1 79 ? -7.043 31.547 3.824 1 98 79 PHE B CA 1
ATOM 3154 C C . PHE B 1 79 ? -7.449 31.719 5.281 1 98 79 PHE B C 1
ATOM 3156 O O . PHE B 1 79 ? -6.805 32.469 6.027 1 98 79 PHE B O 1
ATOM 3163 N N . PRO B 1 80 ? -8.43 30.953 5.777 1 97.62 80 PRO B N 1
ATOM 3164 C CA . PRO B 1 80 ? -9 31.188 7.102 1 97.62 80 PRO B CA 1
ATOM 3165 C C . PRO B 1 80 ? -8.109 30.688 8.234 1 97.62 80 PRO B C 1
ATOM 3167 O O . PRO B 1 80 ? -8.281 31.078 9.391 1 97.62 80 PRO B O 1
ATOM 3170 N N . ALA B 1 81 ? -7.215 29.766 7.938 1 98.31 81 ALA B N 1
ATOM 3171 C CA . ALA B 1 81 ? -6.379 29.172 8.977 1 98.31 81 ALA B CA 1
ATOM 3172 C C . ALA B 1 81 ? -5.086 28.609 8.375 1 98.31 81 ALA B C 1
ATOM 3174 O O . ALA B 1 81 ? -4.973 28.453 7.16 1 98.31 81 ALA B O 1
ATOM 3175 N N . PHE B 1 82 ? -4.129 28.391 9.227 1 98.5 82 PHE B N 1
ATOM 3176 C CA . PHE B 1 82 ? -2.9 27.703 8.836 1 98.5 82 PHE B CA 1
ATOM 3177 C C . PHE B 1 82 ? -2.508 26.656 9.867 1 98.5 82 PHE B C 1
ATOM 3179 O O . PHE B 1 82 ? -3.041 26.641 10.977 1 98.5 82 PHE B O 1
ATOM 3186 N N . VAL B 1 83 ? -1.695 25.703 9.367 1 98.38 83 VAL B N 1
ATOM 3187 C CA . VAL B 1 83 ? -1.14 24.594 10.133 1 98.38 83 VAL B CA 1
ATOM 3188 C C . VAL B 1 83 ? 0.36 24.812 10.336 1 98.38 83 VAL B C 1
ATOM 3190 O O . VAL B 1 83 ? 1.088 25.078 9.383 1 98.38 83 VAL B O 1
ATOM 3193 N N . ALA B 1 84 ? 0.803 24.625 11.539 1 98.81 84 ALA B N 1
ATOM 3194 C CA . ALA B 1 84 ? 2.168 25.016 11.883 1 98.81 84 ALA B CA 1
ATOM 3195 C C . ALA B 1 84 ? 3.178 24 11.359 1 98.81 84 ALA B C 1
ATOM 3197 O O . ALA B 1 84 ? 2.938 22.797 11.414 1 98.81 84 ALA B O 1
ATOM 3198 N N . ALA B 1 85 ? 4.289 24.516 10.859 1 98.12 85 ALA B N 1
ATOM 3199 C CA . ALA B 1 85 ? 5.48 23.719 10.578 1 98.12 85 ALA B CA 1
ATOM 3200 C C . ALA B 1 85 ? 6.34 23.547 11.828 1 98.12 85 ALA B C 1
ATOM 3202 O O . ALA B 1 85 ? 6.484 24.5 12.617 1 98.12 85 ALA B O 1
ATOM 3203 N N . LEU B 1 86 ? 6.891 22.422 12.023 1 98.38 86 LEU B N 1
ATOM 3204 C CA . LEU B 1 86 ? 7.668 22.141 13.227 1 98.38 86 LEU B CA 1
ATOM 3205 C C . LEU B 1 86 ? 9.078 21.688 12.867 1 98.38 86 LEU B C 1
ATOM 3207 O O . LEU B 1 86 ? 9.266 20.938 11.906 1 98.38 86 LEU B O 1
ATOM 3211 N N . PRO B 1 87 ? 10.094 22.172 13.578 1 97.5 87 PRO B N 1
ATOM 3212 C CA . PRO B 1 87 ? 11.461 21.672 13.414 1 97.5 87 PRO B CA 1
ATOM 3213 C C . PRO B 1 87 ? 11.711 20.359 14.148 1 97.5 87 PRO B C 1
ATOM 3215 O O . PRO B 1 87 ? 12.492 20.328 15.102 1 97.5 87 PRO B O 1
ATOM 3218 N N . MET B 1 88 ? 11.211 19.266 13.711 1 97.69 88 MET B N 1
ATOM 3219 C CA . MET B 1 88 ? 11.094 18 14.414 1 97.69 88 MET B CA 1
ATOM 3220 C C . MET B 1 88 ? 12.469 17.406 14.703 1 97.69 88 MET B C 1
ATOM 3222 O O . MET B 1 88 ? 12.594 16.5 15.531 1 97.69 88 MET B O 1
ATOM 3226 N N . ASN B 1 89 ? 13.469 17.859 14.008 1 96.62 89 ASN B N 1
ATOM 3227 C CA . ASN B 1 89 ? 14.812 17.344 14.242 1 96.62 89 ASN B CA 1
ATOM 3228 C C . ASN B 1 89 ? 15.445 17.953 15.484 1 96.62 89 ASN B C 1
ATOM 3230 O O . ASN B 1 89 ? 16.562 17.625 15.852 1 96.62 89 ASN B O 1
ATOM 3234 N N . ASP B 1 90 ? 14.758 18.844 16.141 1 96.38 90 ASP B N 1
ATOM 3235 C CA . ASP B 1 90 ? 15.109 19.406 17.438 1 96.38 90 ASP B CA 1
ATOM 3236 C C . ASP B 1 90 ? 13.914 19.391 18.391 1 96.38 90 ASP B C 1
ATOM 3238 O O . ASP B 1 90 ? 13.125 20.344 18.422 1 96.38 90 ASP B O 1
ATOM 3242 N N . PRO B 1 91 ? 13.875 18.344 19.219 1 95.75 91 PRO B N 1
ATOM 3243 C CA . PRO B 1 91 ? 12.68 18.125 20.031 1 95.75 91 PRO B CA 1
ATOM 3244 C C . PRO B 1 91 ? 12.344 19.312 20.938 1 95.75 91 PRO B C 1
ATOM 3246 O O . PRO B 1 91 ? 11.172 19.688 21.062 1 95.75 91 PRO B O 1
ATOM 3249 N N . ASP B 1 92 ? 13.344 19.938 21.531 1 96.38 92 ASP B N 1
ATOM 3250 C CA . ASP B 1 92 ? 13.086 21.078 22.391 1 96.38 92 ASP B CA 1
ATOM 3251 C C . ASP B 1 92 ? 12.562 22.266 21.594 1 96.38 92 ASP B C 1
ATOM 3253 O O . ASP B 1 92 ? 11.57 22.891 21.984 1 96.38 92 ASP B O 1
ATOM 3257 N N . ALA B 1 93 ? 13.203 22.562 20.516 1 97.56 93 ALA B N 1
ATOM 3258 C CA . ALA B 1 93 ? 12.758 23.656 19.656 1 97.56 93 ALA B CA 1
ATOM 3259 C C . ALA B 1 93 ? 11.359 23.375 19.109 1 97.56 93 ALA B C 1
ATOM 3261 O O . ALA B 1 93 ? 10.57 24.312 18.906 1 97.56 93 ALA B O 1
ATOM 3262 N N . THR B 1 94 ? 11.094 22.125 18.906 1 98.44 94 THR B N 1
ATOM 3263 C CA . THR B 1 94 ? 9.789 21.719 18.391 1 98.44 94 THR B CA 1
ATOM 3264 C C . THR B 1 94 ? 8.68 22.125 19.359 1 98.44 94 THR B C 1
ATOM 3266 O O . THR B 1 94 ? 7.695 22.75 18.969 1 98.44 94 THR B O 1
ATOM 3269 N N . MET B 1 95 ? 8.898 21.797 20.641 1 98.56 95 MET B N 1
ATOM 3270 C CA . MET B 1 95 ? 7.875 22.094 21.641 1 98.56 95 MET B CA 1
ATOM 3271 C C . MET B 1 95 ? 7.723 23.609 21.828 1 98.56 95 MET B C 1
ATOM 3273 O O . MET B 1 95 ? 6.609 24.109 22 1 98.56 95 MET B O 1
ATOM 3277 N N . THR B 1 96 ? 8.828 24.312 21.719 1 98.38 96 THR B N 1
ATOM 3278 C CA . THR B 1 96 ? 8.805 25.766 21.844 1 98.38 96 THR B CA 1
ATOM 3279 C C . THR B 1 96 ? 8.047 26.391 20.672 1 98.38 96 THR B C 1
ATOM 3281 O O . THR B 1 96 ? 7.176 27.234 20.859 1 98.38 96 THR B O 1
ATOM 3284 N N . GLU B 1 97 ? 8.352 25.938 19.5 1 98.56 97 GLU B N 1
ATOM 3285 C CA . GLU B 1 97 ? 7.707 26.469 18.297 1 98.56 97 GLU B CA 1
ATOM 3286 C C . GLU B 1 97 ? 6.23 26.094 18.25 1 98.56 97 GLU B C 1
ATOM 3288 O O . GLU B 1 97 ? 5.395 26.891 17.812 1 98.56 97 GLU B O 1
ATOM 3293 N N . LEU B 1 98 ? 5.926 24.875 18.641 1 98.88 98 LEU B N 1
ATOM 3294 C CA . LEU B 1 98 ? 4.539 24.438 18.703 1 98.88 98 LEU B CA 1
ATOM 3295 C C . LEU B 1 98 ? 3.699 25.359 19.562 1 98.88 98 LEU B C 1
ATOM 3297 O O . LEU B 1 98 ? 2.652 25.844 19.141 1 98.88 98 LEU B O 1
ATOM 3301 N N . ALA B 1 99 ? 4.188 25.625 20.75 1 98.81 99 ALA B N 1
ATOM 3302 C CA . ALA B 1 99 ? 3.48 26.516 21.656 1 98.81 99 ALA B CA 1
ATOM 3303 C C . ALA B 1 99 ? 3.326 27.906 21.062 1 98.81 99 ALA B C 1
ATOM 3305 O O . ALA B 1 99 ? 2.238 28.484 21.094 1 98.81 99 ALA B O 1
ATOM 3306 N N . HIS B 1 100 ? 4.383 28.438 20.531 1 98.75 100 HIS B N 1
ATOM 3307 C CA . HIS B 1 100 ? 4.355 29.766 19.938 1 98.75 100 HIS B CA 1
ATOM 3308 C C . HIS B 1 100 ? 3.367 29.828 18.781 1 98.75 100 HIS B C 1
ATOM 3310 O O . HIS B 1 100 ? 2.559 30.766 18.703 1 98.75 100 HIS B O 1
ATOM 3316 N N . ALA B 1 101 ? 3.402 28.844 17.875 1 98.88 101 ALA B N 1
ATOM 3317 C CA . ALA B 1 101 ? 2.576 28.828 16.672 1 98.88 101 ALA B CA 1
ATOM 3318 C C . ALA B 1 101 ? 1.096 28.719 17.031 1 98.88 101 ALA B C 1
ATOM 3320 O O . ALA B 1 101 ? 0.259 29.391 16.422 1 98.88 101 ALA B O 1
ATOM 3321 N N . VAL B 1 102 ? 0.76 27.906 18.031 1 98.75 102 VAL B N 1
ATOM 3322 C CA . VAL B 1 102 ? -0.64 27.688 18.359 1 98.75 102 VAL B CA 1
ATOM 3323 C C . VAL B 1 102 ? -1.146 28.812 19.266 1 98.75 102 VAL B C 1
ATOM 3325 O O . VAL B 1 102 ? -2.188 29.406 18.984 1 98.75 102 VAL B O 1
ATOM 3328 N N . ASP B 1 103 ? -0.378 29.219 20.266 1 98.69 103 ASP B N 1
ATOM 3329 C CA . ASP B 1 103 ? -0.856 30.141 21.297 1 98.69 103 ASP B CA 1
ATOM 3330 C C . ASP B 1 103 ? -0.718 31.594 20.844 1 98.69 103 ASP B C 1
ATOM 3332 O O . ASP B 1 103 ? -1.587 32.406 21.125 1 98.69 103 ASP B O 1
ATOM 3336 N N . ASP B 1 104 ? 0.369 31.906 20.188 1 98.75 104 ASP B N 1
ATOM 3337 C CA . ASP B 1 104 ? 0.649 33.281 19.859 1 98.75 104 ASP B CA 1
ATOM 3338 C C . ASP B 1 104 ? 0.19 33.625 18.438 1 98.75 104 ASP B C 1
ATOM 3340 O O . ASP B 1 104 ? -0.369 34.688 18.188 1 98.75 104 ASP B O 1
ATOM 3344 N N . LEU B 1 105 ? 0.422 32.688 17.516 1 98.75 105 LEU B N 1
ATOM 3345 C CA . LEU B 1 105 ? 0.141 33 16.109 1 98.75 105 LEU B CA 1
ATOM 3346 C C . LEU B 1 105 ? -1.239 32.5 15.711 1 98.75 105 LEU B C 1
ATOM 3348 O O . LEU B 1 105 ? -1.781 32.875 14.68 1 98.75 105 LEU B O 1
ATOM 3352 N N . GLY B 1 106 ? -1.775 31.516 16.438 1 98.5 106 GLY B N 1
ATOM 3353 C CA . GLY B 1 106 ? -3.139 31.078 16.203 1 98.5 106 GLY B CA 1
ATOM 3354 C C . GLY B 1 106 ? -3.223 29.906 15.234 1 98.5 106 GLY B C 1
ATOM 3355 O O . GLY B 1 106 ? -4.258 29.703 14.594 1 98.5 106 GLY B O 1
ATOM 3356 N N . ALA B 1 107 ? -2.193 29.141 15.07 1 98.88 107 ALA B N 1
ATOM 3357 C CA . ALA B 1 107 ? -2.236 27.953 14.234 1 98.88 107 ALA B CA 1
ATOM 3358 C C . ALA B 1 107 ? -3.303 26.969 14.727 1 98.88 107 ALA B C 1
ATOM 3360 O O . ALA B 1 107 ? -3.492 26.812 15.938 1 98.88 107 ALA B O 1
ATOM 3361 N N . ARG B 1 108 ? -3.963 26.297 13.805 1 98.75 108 ARG B N 1
ATOM 3362 C CA . ARG B 1 108 ? -5.055 25.406 14.172 1 98.75 108 ARG B CA 1
ATOM 3363 C C . ARG B 1 108 ? -4.664 23.938 13.953 1 98.75 108 ARG B C 1
ATOM 3365 O O . ARG B 1 108 ? -5.496 23.125 13.562 1 98.75 108 ARG B O 1
ATOM 3372 N N . GLY B 1 109 ? -3.498 23.578 14.102 1 98.75 109 GLY B N 1
ATOM 3373 C CA . GLY B 1 109 ? -2.906 22.25 13.977 1 98.75 109 GLY B CA 1
ATOM 3374 C C . GLY B 1 109 ? -1.422 22.281 13.664 1 98.75 109 GLY B C 1
ATOM 3375 O O . GLY B 1 109 ? -0.828 23.359 13.57 1 98.75 109 GLY B O 1
ATOM 3376 N N . VAL B 1 110 ? -0.829 21.141 13.586 1 98.88 110 VAL B N 1
ATOM 3377 C CA . VAL B 1 110 ? 0.572 21.031 13.195 1 98.88 110 VAL B CA 1
ATOM 3378 C C . VAL B 1 110 ? 0.722 19.984 12.086 1 98.88 110 VAL B C 1
ATOM 3380 O O . VAL B 1 110 ? -0.112 19.078 11.961 1 98.88 110 VAL B O 1
ATOM 3383 N N . GLN B 1 111 ? 1.689 20.188 11.305 1 98.56 111 GLN B N 1
ATOM 3384 C CA . GLN B 1 111 ? 2.051 19.172 10.312 1 98.56 111 GLN B CA 1
ATOM 3385 C C . GLN B 1 111 ? 3.312 18.422 10.719 1 98.56 111 GLN B C 1
ATOM 3387 O O . GLN B 1 111 ? 4.301 19.031 11.125 1 98.56 111 GLN B O 1
ATOM 3392 N N . VAL B 1 112 ? 3.217 17.156 10.68 1 98.25 112 VAL B N 1
ATOM 3393 C CA . VAL B 1 112 ? 4.391 16.297 10.859 1 98.25 112 VAL B CA 1
ATOM 3394 C C . VAL B 1 112 ? 4.543 15.375 9.648 1 98.25 112 VAL B C 1
ATOM 3396 O O . VAL B 1 112 ? 3.576 15.117 8.93 1 98.25 112 VAL B O 1
ATOM 3399 N N . PHE B 1 113 ? 5.75 14.977 9.43 1 98.12 113 PHE B N 1
ATOM 3400 C CA . PHE B 1 113 ? 6.035 14.031 8.352 1 98.12 113 PHE B CA 1
ATOM 3401 C C . PHE B 1 113 ? 6.254 12.633 8.906 1 98.12 113 PHE B C 1
ATOM 3403 O O . PHE B 1 113 ? 6.484 12.461 10.109 1 98.12 113 PHE B O 1
ATOM 3410 N N . THR B 1 114 ? 6.18 11.648 8.062 1 98.25 114 THR B N 1
ATOM 3411 C CA . THR B 1 114 ? 6.117 10.25 8.461 1 98.25 114 THR B CA 1
ATOM 3412 C C . THR B 1 114 ? 7.457 9.789 9.031 1 98.25 114 THR B C 1
ATOM 3414 O O . THR B 1 114 ? 7.539 8.734 9.664 1 98.25 114 THR B O 1
ATOM 3417 N N . ASN B 1 115 ? 8.453 10.508 8.812 1 97.19 115 ASN B N 1
ATOM 3418 C CA . ASN B 1 115 ? 9.734 10.25 9.461 1 97.19 115 ASN B CA 1
ATOM 3419 C C . ASN B 1 115 ? 10.484 11.547 9.75 1 97.19 115 ASN B C 1
ATOM 3421 O O . ASN B 1 115 ? 10.188 12.586 9.156 1 97.19 115 ASN B O 1
ATOM 3425 N N . VAL B 1 116 ? 11.336 11.523 10.672 1 97.06 116 VAL B N 1
ATOM 3426 C CA . VAL B 1 116 ? 12.242 12.617 11 1 97.06 116 VAL B CA 1
ATOM 3427 C C . VAL B 1 116 ? 13.688 12.18 10.766 1 97.06 116 VAL B C 1
ATOM 3429 O O . VAL B 1 116 ? 14.281 11.523 11.617 1 97.06 116 VAL B O 1
ATOM 3432 N N . GLY B 1 117 ? 14.219 12.547 9.609 1 93.75 117 GLY B N 1
ATOM 3433 C CA . GLY B 1 117 ? 15.562 12.125 9.273 1 93.75 117 GLY B CA 1
ATOM 3434 C C . GLY B 1 117 ? 15.719 10.617 9.195 1 93.75 117 GLY B C 1
ATOM 3435 O O . GLY B 1 117 ? 16.75 10.07 9.609 1 93.75 117 GLY B O 1
ATOM 3436 N N . GLY B 1 118 ? 14.703 9.984 8.859 1 95.81 118 GLY B N 1
ATOM 3437 C CA . GLY B 1 118 ? 14.742 8.539 8.711 1 95.81 118 GLY B CA 1
ATOM 3438 C C . GLY B 1 118 ? 14.258 7.801 9.945 1 95.81 118 GLY B C 1
ATOM 3439 O O . GLY B 1 118 ? 14.18 6.57 9.953 1 95.81 118 GLY B O 1
ATOM 3440 N N . ARG B 1 119 ? 13.906 8.531 10.984 1 97.38 119 ARG B N 1
ATOM 3441 C CA . ARG B 1 119 ? 13.469 7.949 12.25 1 97.38 119 ARG B CA 1
ATOM 3442 C C . ARG B 1 119 ? 11.953 7.906 12.344 1 97.38 119 ARG B C 1
ATOM 3444 O O . ARG B 1 119 ? 11.273 8.844 11.914 1 97.38 119 ARG B O 1
ATOM 3451 N N . PRO B 1 120 ? 11.422 6.832 12.938 1 98.19 120 PRO B N 1
ATOM 3452 C CA . PRO B 1 120 ? 9.969 6.734 13.062 1 98.19 120 PRO B CA 1
ATOM 3453 C C . PRO B 1 120 ? 9.398 7.68 14.117 1 98.19 120 PRO B C 1
ATOM 3455 O O . PRO B 1 120 ? 10.102 8.055 15.055 1 98.19 120 PRO B O 1
ATOM 3458 N N . LEU B 1 121 ? 8.133 7.988 14.016 1 98.38 121 LEU B N 1
ATOM 3459 C CA . LEU B 1 121 ? 7.453 8.977 14.844 1 98.38 121 LEU B CA 1
ATOM 3460 C C . LEU B 1 121 ? 7.176 8.414 16.234 1 98.38 121 LEU B C 1
ATOM 3462 O O . LEU B 1 121 ? 6.875 9.164 17.156 1 98.38 121 LEU B O 1
ATOM 3466 N N . ASP B 1 122 ? 7.238 7.055 16.344 1 97.31 122 ASP B N 1
ATOM 3467 C CA . ASP B 1 122 ? 6.891 6.473 17.641 1 97.31 122 ASP B CA 1
ATOM 3468 C C . ASP B 1 122 ? 8.109 6.422 18.562 1 97.31 122 ASP B C 1
ATOM 3470 O O . ASP B 1 122 ? 8.047 5.844 19.641 1 97.31 122 ASP B O 1
ATOM 3474 N N . GLU B 1 123 ? 9.203 6.973 18.172 1 97.38 123 GLU B N 1
ATOM 3475 C CA . GLU B 1 123 ? 10.312 7.141 19.109 1 97.38 123 GLU B CA 1
ATOM 3476 C C . GLU B 1 123 ? 9.938 8.078 20.25 1 97.38 123 GLU B C 1
ATOM 3478 O O . GLU B 1 123 ? 9.203 9.047 20.047 1 97.38 123 GLU B O 1
ATOM 3483 N N . PRO B 1 124 ? 10.5 7.836 21.406 1 97 124 PRO B N 1
ATOM 3484 C CA . PRO B 1 124 ? 10.117 8.602 22.594 1 97 124 PRO B CA 1
ATOM 3485 C C . PRO B 1 124 ? 10.336 10.102 22.422 1 97 124 PRO B C 1
ATOM 3487 O O . PRO B 1 124 ? 9.578 10.906 22.984 1 97 124 PRO B O 1
ATOM 3490 N N . GLU B 1 125 ? 11.266 10.484 21.672 1 96.69 125 GLU B N 1
ATOM 3491 C CA . GLU B 1 125 ? 11.617 11.891 21.516 1 96.69 125 GLU B CA 1
ATOM 3492 C C . GLU B 1 125 ? 10.492 12.656 20.812 1 96.69 125 GLU B C 1
ATOM 3494 O O . GLU B 1 125 ? 10.391 13.875 20.969 1 96.69 125 GLU B O 1
ATOM 3499 N N . PHE B 1 126 ? 9.664 11.961 20.109 1 98.19 126 PHE B N 1
ATOM 3500 C CA . PHE B 1 126 ? 8.641 12.648 19.328 1 98.19 126 PHE B CA 1
ATOM 3501 C C . PHE B 1 126 ? 7.285 12.57 20.016 1 98.19 126 PHE B C 1
ATOM 3503 O O . PHE B 1 126 ? 6.34 13.25 19.609 1 98.19 126 PHE B O 1
ATOM 3510 N N . ALA B 1 127 ? 7.168 11.773 21.078 1 97.75 127 ALA B N 1
ATOM 3511 C CA . ALA B 1 127 ? 5.91 11.508 21.781 1 97.75 127 ALA B CA 1
ATOM 3512 C C . ALA B 1 127 ? 5.289 12.805 22.297 1 97.75 127 ALA B C 1
ATOM 3514 O O . ALA B 1 127 ? 4.066 12.977 22.234 1 97.75 127 ALA B O 1
ATOM 3515 N N . PRO B 1 128 ? 6.098 13.766 22.766 1 98.56 128 PRO B N 1
ATOM 3516 C CA . PRO B 1 128 ? 5.527 14.969 23.359 1 98.56 128 PRO B CA 1
ATOM 3517 C C . PRO B 1 128 ? 4.68 15.773 22.375 1 98.56 128 PRO B C 1
ATOM 3519 O O . PRO B 1 128 ? 3.721 16.438 22.781 1 98.56 128 PRO B O 1
ATOM 3522 N N . VAL B 1 129 ? 5.035 15.75 21.094 1 98.81 129 VAL B N 1
ATOM 3523 C CA . VAL B 1 129 ? 4.273 16.484 20.094 1 98.81 129 VAL B CA 1
ATOM 3524 C C . VAL B 1 129 ? 2.836 15.961 20.062 1 98.81 129 VAL B C 1
ATOM 3526 O O . VAL B 1 129 ? 1.886 16.75 20.094 1 98.81 129 VAL B O 1
ATOM 3529 N N . PHE B 1 130 ? 2.676 14.688 20.078 1 98.81 130 PHE B N 1
ATOM 3530 C CA . PHE B 1 130 ? 1.359 14.062 20 1 98.81 130 PHE B CA 1
ATOM 3531 C C . PHE B 1 130 ? 0.591 14.25 21.297 1 98.81 130 PHE B C 1
ATOM 3533 O O . PHE B 1 130 ? -0.611 14.523 21.281 1 98.81 130 PHE B O 1
ATOM 3540 N N . ASP B 1 131 ? 1.337 14.109 22.391 1 98.56 131 ASP B N 1
ATOM 3541 C CA . ASP B 1 131 ? 0.715 14.352 23.688 1 98.56 131 ASP B CA 1
ATOM 3542 C C . ASP B 1 131 ? 0.162 15.773 23.766 1 98.56 131 ASP B C 1
ATOM 3544 O O . ASP B 1 131 ? -0.96 15.977 24.234 1 98.56 131 ASP B O 1
ATOM 3548 N N . GLU B 1 132 ? 0.941 16.688 23.328 1 98.69 132 GLU B N 1
ATOM 3549 C CA . GLU B 1 132 ? 0.557 18.094 23.391 1 98.69 132 GLU B CA 1
ATOM 3550 C C . GLU B 1 132 ? -0.636 18.391 22.484 1 98.69 132 GLU B C 1
ATOM 3552 O O . GLU B 1 132 ? -1.543 19.125 22.859 1 98.69 132 GLU B O 1
ATOM 3557 N N . MET B 1 133 ? -0.666 17.812 21.328 1 98.75 133 MET B N 1
ATOM 3558 C CA . MET B 1 133 ? -1.759 18.062 20.391 1 98.75 133 MET B CA 1
ATOM 3559 C C . MET B 1 133 ? -3.051 17.422 20.891 1 98.75 133 MET B C 1
ATOM 3561 O O . MET B 1 133 ? -4.137 17.969 20.672 1 98.75 133 MET B O 1
ATOM 3565 N N . ALA B 1 134 ? -2.895 16.266 21.484 1 98.69 134 ALA B N 1
ATOM 3566 C CA . ALA B 1 134 ? -4.059 15.656 22.125 1 98.69 134 ALA B CA 1
ATOM 3567 C C . ALA B 1 134 ? -4.621 16.562 23.219 1 98.69 134 ALA B C 1
ATOM 3569 O O . ALA B 1 134 ? -5.836 16.766 23.312 1 98.69 134 ALA B O 1
ATOM 3570 N N . ARG B 1 135 ? -3.713 17.062 24.016 1 98.19 135 ARG B N 1
ATOM 3571 C CA . ARG B 1 135 ? -4.113 17.953 25.109 1 98.19 135 ARG B CA 1
ATOM 3572 C C . ARG B 1 135 ? -4.812 19.203 24.578 1 98.19 135 ARG B C 1
ATOM 3574 O O . ARG B 1 135 ? -5.809 19.641 25.141 1 98.19 135 ARG B O 1
ATOM 3581 N N . ARG B 1 136 ? -4.34 19.719 23.5 1 98.06 136 ARG B N 1
ATOM 3582 C CA . ARG B 1 136 ? -4.852 20.969 22.922 1 98.06 136 ARG B CA 1
ATOM 3583 C C . ARG B 1 136 ? -6.105 20.703 22.094 1 98.06 136 ARG B C 1
ATOM 3585 O O . ARG B 1 136 ? -6.805 21.641 21.703 1 98.06 136 ARG B O 1
ATOM 3592 N N . ASP B 1 137 ? -6.375 19.453 21.812 1 98.31 137 ASP B N 1
ATOM 3593 C CA . ASP B 1 137 ? -7.52 19.047 21 1 98.31 137 ASP B CA 1
ATOM 3594 C C . ASP B 1 137 ? -7.48 19.688 19.625 1 98.31 137 ASP B C 1
ATOM 3596 O O . ASP B 1 137 ? -8.469 20.281 19.172 1 98.31 137 ASP B O 1
ATOM 3600 N N . LEU B 1 138 ? -6.352 19.703 18.984 1 98.75 138 LEU B N 1
ATOM 3601 C CA . LEU B 1 138 ? -6.117 20.156 17.625 1 98.75 138 LEU B CA 1
ATOM 3602 C C . LEU B 1 138 ? -5.5 19.047 16.766 1 98.75 138 LEU B C 1
ATOM 3604 O O . LEU B 1 138 ? -4.867 18.141 17.297 1 98.75 138 LEU B O 1
ATOM 3608 N N . PRO B 1 139 ? -5.699 19.125 15.508 1 98.81 139 PRO B N 1
ATOM 3609 C CA . PRO B 1 139 ? -5.297 18 14.664 1 98.81 139 PRO B CA 1
ATOM 3610 C C . PRO B 1 139 ? -3.814 18.047 14.297 1 98.81 139 PRO B C 1
ATOM 3612 O O . PRO B 1 139 ? -3.199 19.109 14.312 1 98.81 139 PRO B O 1
ATOM 3615 N N . VAL B 1 140 ? -3.299 16.875 14.008 1 98.94 140 VAL B N 1
ATOM 3616 C CA . VAL B 1 140 ? -1.985 16.656 13.414 1 98.94 140 VAL B CA 1
ATOM 3617 C C . VAL B 1 140 ? -2.146 16.203 11.961 1 98.94 140 VAL B C 1
ATOM 3619 O O . VAL B 1 140 ? -2.799 15.195 11.688 1 98.94 140 VAL B O 1
ATOM 3622 N N . TRP B 1 141 ? -1.641 17 11.031 1 98.75 141 TRP B N 1
ATOM 3623 C CA . TRP B 1 141 ? -1.545 16.562 9.641 1 98.75 141 TRP B CA 1
ATOM 3624 C C . TRP B 1 141 ? -0.337 15.648 9.445 1 98.75 141 TRP B C 1
ATOM 3626 O O . TRP B 1 141 ? 0.797 16.047 9.727 1 98.75 141 TRP B O 1
ATOM 3636 N N . LEU B 1 142 ? -0.575 14.453 8.977 1 98.75 142 LEU B N 1
ATOM 3637 C CA . LEU B 1 142 ? 0.486 13.492 8.727 1 98.75 142 LEU B CA 1
ATOM 3638 C C . LEU B 1 142 ? 0.757 13.359 7.23 1 98.75 142 LEU B C 1
ATOM 3640 O O . LEU B 1 142 ? -0.092 12.875 6.477 1 98.75 142 LEU B O 1
ATOM 3644 N N . HIS B 1 143 ? 1.898 13.805 6.801 1 98.19 143 HIS B N 1
ATOM 3645 C CA . HIS B 1 143 ? 2.277 13.766 5.395 1 98.19 143 HIS B CA 1
ATOM 3646 C C . HIS B 1 143 ? 3.504 12.883 5.176 1 98.19 143 HIS B C 1
ATOM 3648 O O . HIS B 1 143 ? 4.438 12.906 5.98 1 98.19 143 HIS B O 1
ATOM 3654 N N . PRO B 1 144 ? 3.527 12.102 4.105 1 97.38 144 PRO B N 1
ATOM 3655 C CA . PRO B 1 144 ? 4.688 11.25 3.842 1 97.38 144 PRO B CA 1
ATOM 3656 C C . PRO B 1 144 ? 5.93 12.047 3.451 1 97.38 144 PRO B C 1
ATOM 3658 O O . PRO B 1 144 ? 5.816 13.18 2.969 1 97.38 144 PRO B O 1
ATOM 3661 N N . ALA B 1 145 ? 7.121 11.461 3.645 1 94.56 145 ALA B N 1
ATOM 3662 C CA . ALA B 1 145 ? 8.367 12.148 3.332 1 94.56 145 ALA B CA 1
ATOM 3663 C C . ALA B 1 145 ? 9.438 11.164 2.875 1 94.56 145 ALA B C 1
ATOM 3665 O O . ALA B 1 145 ? 10.633 11.453 2.949 1 94.56 145 ALA B O 1
ATOM 3666 N N . ARG B 1 146 ? 9.031 10 2.445 1 94 146 ARG B N 1
ATOM 3667 C CA . ARG B 1 146 ? 10 9.039 1.922 1 94 146 ARG B CA 1
ATOM 3668 C C . ARG B 1 146 ? 10.742 9.617 0.721 1 94 146 ARG B C 1
ATOM 3670 O O . ARG B 1 146 ? 10.148 10.289 -0.122 1 94 146 ARG B O 1
ATOM 3677 N N . GLY B 1 147 ? 12.055 9.391 0.628 1 91 147 GLY B N 1
ATOM 3678 C CA . GLY B 1 147 ? 12.844 9.93 -0.464 1 91 147 GLY B CA 1
ATOM 3679 C C . GLY B 1 147 ? 13.391 8.859 -1.39 1 91 147 GLY B C 1
ATOM 3680 O O . GLY B 1 147 ? 13.266 7.668 -1.112 1 91 147 GLY B O 1
ATOM 3681 N N . ALA B 1 148 ? 13.977 9.289 -2.445 1 90.94 148 ALA B N 1
ATOM 3682 C CA . ALA B 1 148 ? 14.508 8.406 -3.477 1 90.94 148 ALA B CA 1
ATOM 3683 C C . ALA B 1 148 ? 15.664 7.57 -2.934 1 90.94 148 ALA B C 1
ATOM 3685 O O . ALA B 1 148 ? 15.969 6.5 -3.467 1 90.94 148 ALA B O 1
ATOM 3686 N N . GLY B 1 149 ? 16.312 8.086 -1.893 1 92 149 GLY B N 1
ATOM 3687 C CA . GLY B 1 149 ? 17.469 7.402 -1.33 1 92 149 GLY B CA 1
ATOM 3688 C C . GLY B 1 149 ? 17.094 6.168 -0.528 1 92 149 GLY B C 1
ATOM 3689 O O . GLY B 1 149 ? 17.969 5.414 -0.099 1 92 149 GLY B O 1
ATOM 3690 N N . PHE B 1 150 ? 15.844 5.879 -0.341 1 94.81 150 PHE B N 1
ATOM 3691 C CA . PHE B 1 150 ? 15.398 4.652 0.306 1 94.81 150 PHE B CA 1
ATOM 3692 C C . PHE B 1 150 ? 15.023 3.6 -0.73 1 94.81 150 PHE B C 1
ATOM 3694 O O . PHE B 1 150 ? 14 3.723 -1.405 1 94.81 150 PHE B O 1
ATOM 3701 N N . ALA B 1 151 ? 15.781 2.521 -0.806 1 95.75 151 ALA B N 1
ATOM 3702 C CA . ALA B 1 151 ? 15.664 1.519 -1.859 1 95.75 151 ALA B CA 1
ATOM 3703 C C . ALA B 1 151 ? 14.422 0.652 -1.653 1 95.75 151 ALA B C 1
ATOM 3705 O O . ALA B 1 151 ? 13.961 0.477 -0.523 1 95.75 151 ALA B O 1
ATOM 3706 N N . ASP B 1 152 ? 13.922 0.14 -2.738 1 97.12 152 ASP B N 1
ATOM 3707 C CA . ASP B 1 152 ? 12.773 -0.758 -2.697 1 97.12 152 ASP B CA 1
ATOM 3708 C C . ASP B 1 152 ? 13.219 -2.211 -2.541 1 97.12 152 ASP B C 1
ATOM 3710 O O . ASP B 1 152 ? 12.422 -3.07 -2.164 1 97.12 152 ASP B O 1
ATOM 3714 N N . TYR B 1 153 ? 14.422 -2.48 -2.883 1 97.31 153 TYR B N 1
ATOM 3715 C CA . TYR B 1 153 ? 15 -3.816 -2.803 1 97.31 153 TYR B CA 1
ATOM 3716 C C . TYR B 1 153 ? 16.312 -3.793 -2.037 1 97.31 153 TYR B C 1
ATOM 3718 O O . TYR B 1 153 ? 17.078 -2.82 -2.115 1 97.31 153 TYR B O 1
ATOM 3726 N N . ALA B 1 154 ? 16.609 -4.887 -1.405 1 95.06 154 ALA B N 1
ATOM 3727 C CA . ALA B 1 154 ? 17.797 -4.984 -0.56 1 95.06 154 ALA B CA 1
ATOM 3728 C C . ALA B 1 154 ? 19.078 -4.852 -1.388 1 95.06 154 ALA B C 1
ATOM 3730 O O . ALA B 1 154 ? 20.109 -4.391 -0.885 1 95.06 154 ALA B O 1
ATOM 3731 N N . SER B 1 155 ? 19.047 -5.199 -2.658 1 96.25 155 SER B N 1
ATOM 3732 C CA . SER B 1 155 ? 20.219 -5.203 -3.523 1 96.25 155 SER B CA 1
ATOM 3733 C C . SER B 1 155 ? 20.484 -3.82 -4.113 1 96.25 155 SER B C 1
ATOM 3735 O O . SER B 1 155 ? 21.438 -3.633 -4.871 1 96.25 155 SER B O 1
ATOM 3737 N N . GLU B 1 156 ? 19.641 -2.84 -3.838 1 96.19 156 GLU B N 1
ATOM 3738 C CA . GLU B 1 156 ? 19.75 -1.505 -4.418 1 96.19 156 GLU B CA 1
ATOM 3739 C C . GLU B 1 156 ? 19.953 -0.447 -3.338 1 96.19 156 GLU B C 1
ATOM 3741 O O . GLU B 1 156 ? 19.703 -0.702 -2.158 1 96.19 156 GLU B O 1
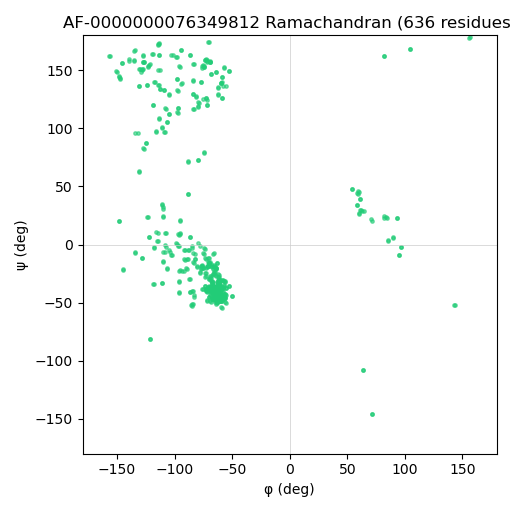ATOM 3746 N N . ASP B 1 157 ? 20.406 0.766 -3.77 1 93.81 157 ASP B N 1
ATOM 3747 C CA . ASP B 1 157 ? 20.656 1.846 -2.82 1 93.81 157 ASP B CA 1
ATOM 3748 C C . ASP B 1 157 ? 19.625 2.961 -2.965 1 93.81 157 ASP B C 1
ATOM 3750 O O . ASP B 1 157 ? 19.516 3.826 -2.096 1 93.81 157 ASP B O 1
ATOM 3754 N N . THR B 1 158 ? 18.922 2.908 -4.043 1 94.19 158 THR B N 1
ATOM 3755 C CA . THR B 1 158 ? 17.922 3.932 -4.328 1 94.19 158 THR B CA 1
ATOM 3756 C C . THR B 1 158 ? 16.656 3.309 -4.934 1 94.19 158 THR B C 1
ATOM 3758 O O . THR B 1 158 ? 16.688 2.164 -5.391 1 94.19 158 THR B O 1
ATOM 3761 N N . SER B 1 159 ? 15.602 3.971 -4.836 1 95.06 159 SER B N 1
ATOM 3762 C CA . SER B 1 159 ? 14.383 3.596 -5.539 1 95.06 159 SER B CA 1
ATOM 3763 C C . SER B 1 159 ? 14.461 3.955 -7.02 1 95.06 159 SER B C 1
ATOM 3765 O O . SER B 1 159 ? 15.148 4.902 -7.398 1 95.06 159 SER B O 1
ATOM 3767 N N . ALA B 1 160 ? 13.766 3.23 -7.836 1 92.94 160 ALA B N 1
ATOM 3768 C CA . ALA B 1 160 ? 13.766 3.471 -9.281 1 92.94 160 ALA B CA 1
ATOM 3769 C C . ALA B 1 160 ? 12.406 3.969 -9.75 1 92.94 160 ALA B C 1
ATOM 3771 O O . ALA B 1 160 ? 11.391 3.73 -9.094 1 92.94 160 ALA B O 1
ATOM 3772 N N . TYR B 1 161 ? 12.391 4.754 -10.789 1 92.69 161 TYR B N 1
ATOM 3773 C CA . TYR B 1 161 ? 11.203 5.113 -11.555 1 92.69 161 TYR B CA 1
ATOM 3774 C C . TYR B 1 161 ? 10.203 5.883 -10.695 1 92.69 161 TYR B C 1
ATOM 3776 O O . TYR B 1 161 ? 8.992 5.734 -10.852 1 92.69 161 TYR B O 1
ATOM 3784 N N . GLU B 1 162 ? 10.695 6.633 -9.656 1 93.56 162 GLU B N 1
ATOM 3785 C CA . GLU B 1 162 ? 9.883 7.434 -8.742 1 93.56 162 GLU B CA 1
ATOM 3786 C C . GLU B 1 162 ? 8.883 6.562 -7.984 1 93.56 162 GLU B C 1
ATOM 3788 O O . GLU B 1 162 ? 7.824 7.035 -7.578 1 93.56 162 GLU B O 1
ATOM 3793 N N . ILE B 1 163 ? 9.25 5.305 -7.832 1 96.75 163 ILE B N 1
ATOM 3794 C CA . ILE B 1 163 ? 8.438 4.387 -7.039 1 96.75 163 ILE B CA 1
ATOM 3795 C C . ILE B 1 163 ? 8.352 4.887 -5.598 1 96.75 163 ILE B C 1
ATOM 3797 O O . ILE B 1 163 ? 7.305 4.766 -4.957 1 96.75 163 ILE B O 1
ATOM 3801 N N . TRP B 1 164 ? 9.422 5.5 -5.133 1 95.62 164 TRP B N 1
ATOM 3802 C CA . TRP B 1 164 ? 9.477 6.031 -3.773 1 95.62 164 TRP B CA 1
ATOM 3803 C C . TRP B 1 164 ? 8.352 7.031 -3.535 1 95.62 164 TRP B C 1
ATOM 3805 O O . TRP B 1 164 ? 7.777 7.082 -2.443 1 95.62 164 TRP B O 1
ATOM 3815 N N . TRP B 1 165 ? 8.023 7.762 -4.531 1 94.31 165 TRP B N 1
ATOM 3816 C CA . TRP B 1 165 ? 6.961 8.75 -4.422 1 94.31 165 TRP B CA 1
ATOM 3817 C C . TRP B 1 165 ? 5.598 8.109 -4.664 1 94.31 165 TRP B C 1
ATOM 3819 O O . TRP B 1 165 ? 4.691 8.234 -3.838 1 94.31 165 TRP B O 1
ATOM 3829 N N . ALA B 1 166 ? 5.434 7.383 -5.75 1 95.94 166 ALA B N 1
ATOM 3830 C CA . ALA B 1 166 ? 4.137 6.891 -6.207 1 95.94 166 ALA B CA 1
ATOM 3831 C C . ALA B 1 166 ? 3.59 5.828 -5.258 1 95.94 166 ALA B C 1
ATOM 3833 O O . ALA B 1 166 ? 2.389 5.793 -4.98 1 95.94 166 ALA B O 1
ATOM 3834 N N . LEU B 1 167 ? 4.457 5.004 -4.789 1 98.06 167 LEU B N 1
ATOM 3835 C CA . LEU B 1 167 ? 4.047 3.879 -3.953 1 98.06 167 LEU B CA 1
ATOM 3836 C C . LEU B 1 167 ? 4.656 3.988 -2.559 1 98.06 167 LEU B C 1
ATOM 3838 O O . LEU B 1 167 ? 4.008 3.641 -1.567 1 98.06 167 LEU B O 1
ATOM 3842 N N . GLY B 1 168 ? 5.852 4.512 -2.516 1 97.94 168 GLY B N 1
ATOM 3843 C CA . GLY B 1 168 ? 6.562 4.59 -1.249 1 97.94 168 GLY B CA 1
ATOM 3844 C C . GLY B 1 168 ? 5.914 5.539 -0.259 1 97.94 168 GLY B C 1
ATOM 3845 O O . GLY B 1 168 ? 5.891 5.266 0.944 1 97.94 168 GLY B O 1
ATOM 3846 N N . TRP B 1 169 ? 5.441 6.664 -0.697 1 97.88 169 TRP B N 1
ATOM 3847 C CA . TRP B 1 169 ? 4.789 7.633 0.176 1 97.88 169 TRP B CA 1
ATOM 3848 C C . TRP B 1 169 ? 3.572 7.016 0.859 1 97.88 169 TRP B C 1
ATOM 3850 O O . TRP B 1 169 ? 3.484 7.004 2.09 1 97.88 169 TRP B O 1
ATOM 3860 N N . PRO B 1 170 ? 2.627 6.438 0.092 1 98.5 170 PRO B N 1
ATOM 3861 C CA . PRO B 1 170 ? 1.498 5.801 0.771 1 98.5 170 PRO B CA 1
ATOM 3862 C C . PRO B 1 170 ? 1.93 4.645 1.671 1 98.5 170 PRO B C 1
ATOM 3864 O O . PRO B 1 170 ? 1.333 4.422 2.729 1 98.5 170 PRO B O 1
ATOM 3867 N N . TYR B 1 171 ? 2.939 3.906 1.267 1 98.69 171 TYR B N 1
ATOM 3868 C CA . TYR B 1 171 ? 3.451 2.848 2.131 1 98.69 171 TYR B CA 1
ATOM 3869 C C . TYR B 1 171 ? 3.926 3.414 3.463 1 98.69 171 TYR B C 1
ATOM 3871 O O . TYR B 1 171 ? 3.545 2.916 4.527 1 98.69 171 TYR B O 1
ATOM 3879 N N . GLU B 1 172 ? 4.699 4.441 3.453 1 98.56 172 GLU B N 1
ATOM 3880 C CA . GLU B 1 172 ? 5.277 4.973 4.684 1 98.56 172 GLU B CA 1
ATOM 3881 C C . GLU B 1 172 ? 4.211 5.609 5.566 1 98.56 172 GLU B C 1
ATOM 3883 O O . GLU B 1 172 ? 4.297 5.547 6.797 1 98.56 172 GLU B O 1
ATOM 3888 N N . THR B 1 173 ? 3.225 6.266 4.953 1 98.81 173 THR B N 1
ATOM 3889 C CA . THR B 1 173 ? 2.092 6.742 5.738 1 98.81 173 THR B CA 1
ATOM 3890 C C . THR B 1 173 ? 1.439 5.59 6.5 1 98.81 173 THR B C 1
ATOM 3892 O O . THR B 1 173 ? 1.177 5.703 7.699 1 98.81 173 THR B O 1
ATOM 3895 N N . SER B 1 174 ? 1.21 4.457 5.84 1 98.88 174 SER B N 1
ATOM 3896 C CA . SER B 1 174 ? 0.587 3.289 6.453 1 98.88 174 SER B CA 1
ATOM 3897 C C . SER B 1 174 ? 1.452 2.727 7.578 1 98.88 174 SER B C 1
ATOM 3899 O O . SER B 1 174 ? 0.937 2.326 8.625 1 98.88 174 SER B O 1
ATOM 3901 N N . VAL B 1 175 ? 2.727 2.721 7.348 1 98.75 175 VAL B N 1
ATOM 3902 C CA . VAL B 1 175 ? 3.67 2.25 8.359 1 98.75 175 VAL B CA 1
ATOM 3903 C C . VAL B 1 175 ? 3.619 3.166 9.578 1 98.75 175 VAL B C 1
ATOM 3905 O O . VAL B 1 175 ? 3.572 2.693 10.719 1 98.75 175 VAL B O 1
ATOM 3908 N N . ALA B 1 176 ? 3.637 4.473 9.328 1 98.81 176 ALA B N 1
ATOM 3909 C CA . ALA B 1 176 ? 3.566 5.434 10.422 1 98.81 176 ALA B CA 1
ATOM 3910 C C . ALA B 1 176 ? 2.289 5.246 11.242 1 98.81 176 ALA B C 1
ATOM 3912 O O . ALA B 1 176 ? 2.32 5.289 12.469 1 98.81 176 ALA B O 1
ATOM 3913 N N . MET B 1 177 ? 1.196 5.051 10.57 1 98.81 177 MET B N 1
ATOM 3914 C CA . MET B 1 177 ? -0.065 4.781 11.258 1 98.81 177 MET B CA 1
ATOM 3915 C C . MET B 1 177 ? 0.054 3.553 12.148 1 98.81 177 MET B C 1
ATOM 3917 O O . MET B 1 177 ? -0.349 3.586 13.312 1 98.81 177 MET B O 1
ATOM 3921 N N . ALA B 1 178 ? 0.63 2.49 11.594 1 98 178 ALA B N 1
ATOM 3922 C CA . ALA B 1 178 ? 0.79 1.249 12.352 1 98 178 ALA B CA 1
ATOM 3923 C C . ALA B 1 178 ? 1.673 1.46 13.57 1 98 178 ALA B C 1
ATOM 3925 O O . ALA B 1 178 ? 1.347 0.997 14.672 1 98 178 ALA B O 1
ATOM 3926 N N . ARG B 1 179 ? 2.756 2.146 13.352 1 97.62 179 ARG B N 1
ATOM 3927 C CA . ARG B 1 179 ? 3.689 2.406 14.445 1 97.62 179 ARG B CA 1
ATOM 3928 C C . ARG B 1 179 ? 3.029 3.23 15.539 1 97.62 179 ARG B C 1
ATOM 3930 O O . ARG B 1 179 ? 3.223 2.961 16.734 1 97.62 179 ARG B O 1
ATOM 3937 N N . LEU B 1 180 ? 2.273 4.219 15.195 1 98.19 180 LEU B N 1
ATOM 3938 C CA . LEU B 1 180 ? 1.568 5.039 16.172 1 98.19 180 LEU B CA 1
ATOM 3939 C C . LEU B 1 180 ? 0.524 4.219 16.922 1 98.19 180 LEU B C 1
ATOM 3941 O O . LEU B 1 180 ? 0.366 4.367 18.141 1 98.19 180 LEU B O 1
ATOM 3945 N N . VAL B 1 181 ? -0.193 3.344 16.234 1 97.25 181 VAL B N 1
ATOM 3946 C CA . VAL B 1 181 ? -1.192 2.48 16.859 1 97.25 181 VAL B CA 1
ATOM 3947 C C . VAL B 1 181 ? -0.517 1.545 17.859 1 97.25 181 VAL B C 1
ATOM 3949 O O . VAL B 1 181 ? -0.894 1.506 19.031 1 97.25 181 VAL B O 1
ATOM 3952 N N . PHE B 1 182 ? 0.535 0.876 17.469 1 95.69 182 PHE B N 1
ATOM 3953 C CA . PHE B 1 182 ? 1.164 -0.152 18.281 1 95.69 182 PHE B CA 1
ATOM 3954 C C . PHE B 1 182 ? 1.966 0.476 19.422 1 95.69 182 PHE B C 1
ATOM 3956 O O . PHE B 1 182 ? 2.277 -0.189 20.406 1 95.69 182 PHE B O 1
ATOM 3963 N N . SER B 1 183 ? 2.328 1.75 19.281 1 95.44 183 SER B N 1
ATOM 3964 C CA . SER B 1 183 ? 3.025 2.447 20.359 1 95.44 183 SER B CA 1
ATOM 3965 C C . SER B 1 183 ? 2.102 2.699 21.547 1 95.44 183 SER B C 1
ATOM 3967 O O . SER B 1 183 ? 2.559 3.062 22.641 1 95.44 183 SER B O 1
ATOM 3969 N N . GLY B 1 184 ? 0.808 2.561 21.312 1 95.69 184 GLY B N 1
ATOM 3970 C CA . GLY B 1 184 ? -0.166 2.826 22.359 1 95.69 184 GLY B CA 1
ATOM 3971 C C . GLY B 1 184 ? -0.627 4.27 22.391 1 95.69 184 GLY B C 1
ATOM 3972 O O . GLY B 1 184 ? -1.413 4.656 23.266 1 95.69 184 GLY B O 1
ATOM 3973 N N . LEU B 1 185 ? -0.227 5.055 21.469 1 97.31 185 LEU B N 1
ATOM 3974 C CA . LEU B 1 185 ? -0.565 6.473 21.438 1 97.31 185 LEU B CA 1
ATOM 3975 C C . LEU B 1 185 ? -2.076 6.672 21.453 1 97.31 185 LEU B C 1
ATOM 3977 O O . LEU B 1 185 ? -2.592 7.465 22.25 1 97.31 185 LEU B O 1
ATOM 3981 N N . MET B 1 186 ? -2.766 5.891 20.672 1 97.19 186 MET B N 1
ATOM 3982 C CA . MET B 1 186 ? -4.203 6.09 20.5 1 97.19 186 MET B CA 1
ATOM 3983 C C . MET B 1 186 ? -4.969 5.539 21.703 1 97.19 186 MET B C 1
ATOM 3985 O O . MET B 1 186 ? -6.129 5.895 21.922 1 97.19 186 MET B O 1
ATOM 3989 N N . GLU B 1 187 ? -4.328 4.609 22.344 1 95.5 187 GLU B N 1
ATOM 3990 C CA . GLU B 1 187 ? -4.898 4.152 23.609 1 95.5 187 GLU B CA 1
ATOM 3991 C C . GLU B 1 187 ? -4.785 5.227 24.688 1 95.5 187 GLU B C 1
ATOM 3993 O O . GLU B 1 187 ? -5.73 5.461 25.438 1 95.5 187 GLU B O 1
ATOM 3998 N N . ARG B 1 188 ? -3.621 5.816 24.75 1 96.44 188 ARG B N 1
ATOM 3999 C CA . ARG B 1 188 ? -3.365 6.859 25.75 1 96.44 188 ARG B CA 1
ATOM 4000 C C . ARG B 1 188 ? -4.195 8.102 25.453 1 96.44 188 ARG B C 1
ATOM 4002 O O . ARG B 1 188 ? -4.59 8.828 26.375 1 96.44 188 ARG B O 1
ATOM 4009 N N . HIS B 1 189 ? -4.406 8.352 24.172 1 98.12 189 HIS B N 1
ATOM 4010 C CA . HIS B 1 189 ? -5.16 9.523 23.734 1 98.12 189 HIS B CA 1
ATOM 4011 C C . HIS B 1 189 ? -6.297 9.133 22.797 1 98.12 189 HIS B C 1
ATOM 4013 O O . HIS B 1 189 ? -6.191 9.32 21.578 1 98.12 189 HIS B O 1
ATOM 4019 N N . PRO B 1 190 ? -7.414 8.703 23.281 1 96.75 190 PRO B N 1
ATOM 4020 C CA . PRO B 1 190 ? -8.492 8.172 22.438 1 96.75 190 PRO B CA 1
ATOM 4021 C C . PRO B 1 190 ? -9.094 9.227 21.516 1 96.75 190 PRO B C 1
ATOM 4023 O O . PRO B 1 190 ? -9.688 8.875 20.484 1 96.75 190 PRO B O 1
ATOM 4026 N N . ASP B 1 191 ? -8.875 10.508 21.859 1 96.06 191 ASP B N 1
ATOM 4027 C CA . ASP B 1 191 ? -9.523 11.547 21.078 1 96.06 191 ASP B CA 1
ATOM 4028 C C . ASP B 1 191 ? -8.516 12.297 20.219 1 96.06 191 ASP B C 1
ATOM 4030 O O . ASP B 1 191 ? -8.836 13.344 19.641 1 96.06 191 ASP B O 1
ATOM 4034 N N . ILE B 1 192 ? -7.27 11.773 20.156 1 98.62 192 ILE B N 1
ATOM 4035 C CA . ILE B 1 192 ? -6.266 12.445 19.344 1 98.62 192 ILE B CA 1
ATOM 4036 C C . ILE B 1 192 ? -6.734 12.508 17.891 1 98.62 192 ILE B C 1
ATOM 4038 O O . ILE B 1 192 ? -7.348 11.57 17.391 1 98.62 192 ILE B O 1
ATOM 4042 N N . LYS B 1 193 ? -6.508 13.648 17.219 1 98.81 193 LYS B N 1
ATOM 4043 C CA . LYS B 1 193 ? -6.91 13.875 15.844 1 98.81 193 LYS B CA 1
ATOM 4044 C C . LYS B 1 193 ? -5.707 13.836 14.906 1 98.81 193 LYS B C 1
ATOM 4046 O O . LYS B 1 193 ? -4.906 14.773 14.883 1 98.81 193 LYS B O 1
ATOM 4051 N N . ILE B 1 194 ? -5.578 12.766 14.164 1 98.94 194 ILE B N 1
ATOM 4052 C CA . ILE B 1 194 ? -4.508 12.641 13.188 1 98.94 194 ILE B CA 1
ATOM 4053 C C . ILE B 1 194 ? -5.102 12.484 11.789 1 98.94 194 ILE B C 1
ATOM 4055 O O . ILE B 1 194 ? -5.879 11.562 11.539 1 98.94 194 ILE B O 1
ATOM 4059 N N . ILE B 1 195 ? -4.789 13.398 10.898 1 98.88 195 ILE B N 1
ATOM 4060 C CA . ILE B 1 195 ? -5.277 13.398 9.523 1 98.88 195 ILE B CA 1
ATOM 4061 C C . ILE B 1 195 ? -4.234 12.766 8.609 1 98.88 195 ILE B C 1
ATOM 4063 O O . ILE B 1 195 ? -3.127 13.289 8.461 1 98.88 195 ILE B O 1
ATOM 4067 N N . THR B 1 196 ? -4.602 11.672 7.992 1 98.81 196 THR B N 1
ATOM 4068 C CA . THR B 1 196 ? -3.678 10.961 7.117 1 98.81 196 THR B CA 1
ATOM 4069 C C . THR B 1 196 ? -3.865 11.398 5.664 1 98.81 196 THR B C 1
ATOM 4071 O O . THR B 1 196 ? -4.992 11.609 5.215 1 98.81 196 THR B O 1
ATOM 4074 N N . HIS B 1 197 ? -2.734 11.57 4.996 1 97.69 197 HIS B N 1
ATOM 4075 C CA . HIS B 1 197 ? -2.742 11.953 3.59 1 97.69 197 HIS B CA 1
ATOM 4076 C C . HIS B 1 197 ? -3.143 10.781 2.701 1 97.69 197 HIS B C 1
ATOM 4078 O O . HIS B 1 197 ? -3.033 9.625 3.109 1 97.69 197 HIS B O 1
ATOM 4084 N N . HIS B 1 198 ? -3.695 11.031 1.536 1 98.12 198 HIS B N 1
ATOM 4085 C CA . HIS B 1 198 ? -4.07 10.062 0.511 1 98.12 198 HIS B CA 1
ATOM 4086 C C . HIS B 1 198 ? -5.117 9.086 1.031 1 98.12 198 HIS B C 1
ATOM 4088 O O . HIS B 1 198 ? -5 7.875 0.828 1 98.12 198 HIS B O 1
ATOM 4094 N N . LEU B 1 199 ? -6.004 9.586 1.775 1 98.69 199 LEU B N 1
ATOM 4095 C CA . LEU B 1 199 ? -7.199 8.906 2.262 1 98.69 199 LEU B CA 1
ATOM 4096 C C . LEU B 1 199 ? -6.832 7.605 2.965 1 98.69 199 LEU B C 1
ATOM 4098 O O . LEU B 1 199 ? -7.391 6.551 2.654 1 98.69 199 LEU B O 1
ATOM 4102 N N . GLY B 1 200 ? -5.883 7.641 3.846 1 98.5 200 GLY B N 1
ATOM 4103 C CA . GLY B 1 200 ? -5.504 6.492 4.648 1 98.5 200 GLY B CA 1
ATOM 4104 C C . GLY B 1 200 ? -4.508 5.582 3.959 1 98.5 200 GLY B C 1
ATOM 4105 O O . GLY B 1 200 ? -4.227 4.48 4.438 1 98.5 200 GLY B O 1
ATOM 4106 N N . ALA B 1 201 ? -4.086 6.012 2.775 1 97.88 201 ALA B N 1
ATOM 4107 C CA . ALA B 1 201 ? -3.002 5.344 2.059 1 97.88 201 ALA B CA 1
ATOM 4108 C C . ALA B 1 201 ? -3.387 3.914 1.685 1 97.88 201 ALA B C 1
ATOM 4110 O O . ALA B 1 201 ? -4.316 3.701 0.904 1 97.88 201 ALA B O 1
ATOM 4111 N N . MET B 1 202 ? -2.818 2.826 2.346 1 97.81 202 MET B N 1
ATOM 4112 C CA . MET B 1 202 ? -3.104 1.458 1.923 1 97.81 202 MET B CA 1
ATOM 4113 C C . MET B 1 202 ? -4.09 0.788 2.875 1 97.81 202 MET B C 1
ATOM 4115 O O . MET B 1 202 ? -4.625 -0.278 2.57 1 97.81 202 MET B O 1
ATOM 4119 N N . ILE B 1 203 ? -4.402 1.425 3.918 1 98.62 203 ILE B N 1
ATOM 4120 C CA . ILE B 1 203 ? -5.09 0.787 5.039 1 98.62 203 ILE B CA 1
ATOM 4121 C C . ILE B 1 203 ? -6.5 0.382 4.617 1 98.62 203 ILE B C 1
ATOM 4123 O O . ILE B 1 203 ? -6.906 -0.765 4.812 1 98.62 203 ILE B O 1
ATOM 4127 N N . PRO B 1 204 ? -7.227 1.323 3.924 1 98.62 204 PRO B N 1
ATOM 4128 C CA . PRO B 1 20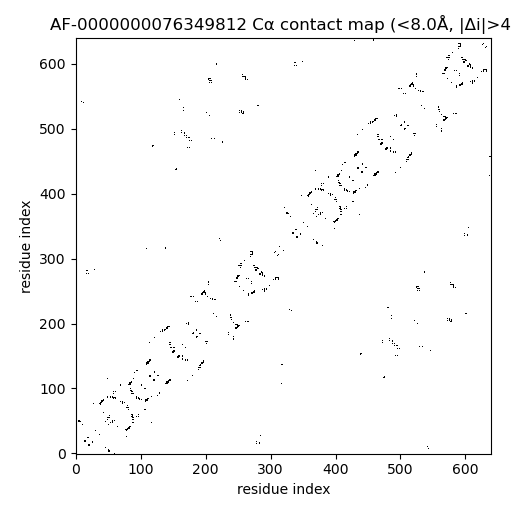4 ? -8.609 0.951 3.607 1 98.62 204 PRO B CA 1
ATOM 4129 C C . PRO B 1 204 ? -8.695 -0.272 2.697 1 98.62 204 PRO B C 1
ATOM 4131 O O . PRO B 1 204 ? -9.492 -1.177 2.947 1 98.62 204 PRO B O 1
ATOM 4134 N N . TYR B 1 205 ? -7.832 -0.351 1.73 1 98.56 205 TYR B N 1
ATOM 4135 C CA . TYR B 1 205 ? -7.867 -1.42 0.739 1 98.56 205 TYR B CA 1
ATOM 4136 C C . TYR B 1 205 ? -7.469 -2.754 1.36 1 98.56 205 TYR B C 1
ATOM 4138 O O . TYR B 1 205 ? -7.977 -3.807 0.964 1 98.56 205 TYR B O 1
ATOM 4146 N N . LEU B 1 206 ? -6.637 -2.699 2.365 1 98.19 206 LEU B N 1
ATOM 4147 C CA . LEU B 1 206 ? -6.047 -3.906 2.934 1 98.19 206 LEU B CA 1
ATOM 4148 C C . LEU B 1 206 ? -6.598 -4.18 4.328 1 98.19 206 LEU B C 1
ATOM 4150 O O . LEU B 1 206 ? -5.965 -4.867 5.129 1 98.19 206 LEU B O 1
ATOM 4154 N N . GLU B 1 207 ? -7.793 -3.678 4.641 1 97.75 207 GLU B N 1
ATOM 4155 C CA . GLU B 1 207 ? -8.359 -3.752 5.988 1 97.75 207 GLU B CA 1
ATOM 4156 C C . GLU B 1 207 ? -8.562 -5.199 6.422 1 97.75 207 GLU B C 1
ATOM 4158 O O . GLU B 1 207 ? -8.391 -5.531 7.598 1 97.75 207 GLU B O 1
ATOM 4163 N N . GLY B 1 208 ? -8.898 -6.133 5.488 1 94.94 208 GLY B N 1
ATOM 4164 C CA . GLY B 1 208 ? -9.039 -7.535 5.836 1 94.94 208 GLY B CA 1
ATOM 4165 C C . GLY B 1 208 ? -7.75 -8.156 6.336 1 94.94 208 GLY B C 1
ATOM 4166 O O . GLY B 1 208 ? -7.738 -8.836 7.367 1 94.94 208 GLY B O 1
ATOM 4167 N N . ARG B 1 209 ? -6.723 -7.895 5.613 1 93.62 209 ARG B N 1
ATOM 4168 C CA . ARG B 1 209 ? -5.402 -8.422 5.949 1 93.62 209 ARG B CA 1
ATOM 4169 C C . ARG B 1 209 ? -4.922 -7.863 7.285 1 93.62 209 ARG B C 1
ATOM 4171 O O . ARG B 1 209 ? -4.398 -8.602 8.117 1 93.62 209 ARG B O 1
ATOM 4178 N N . ILE B 1 210 ? -5.137 -6.59 7.496 1 93.88 210 ILE B N 1
ATOM 4179 C CA . ILE B 1 210 ? -4.738 -5.898 8.711 1 93.88 210 ILE B CA 1
ATOM 4180 C C . ILE B 1 210 ? -5.578 -6.398 9.891 1 93.88 210 ILE B C 1
ATOM 4182 O O . ILE B 1 210 ? -5.043 -6.672 10.969 1 93.88 210 ILE B O 1
ATOM 4186 N N . GLY B 1 211 ? -6.82 -6.527 9.703 1 91.62 211 GLY B N 1
ATOM 4187 C CA . GLY B 1 211 ? -7.73 -6.961 10.75 1 91.62 211 GLY B CA 1
ATOM 4188 C C . GLY B 1 211 ? -7.41 -8.344 11.281 1 91.62 211 GLY B C 1
ATOM 4189 O O . GLY B 1 211 ? -7.367 -8.562 12.492 1 91.62 211 GLY B O 1
ATOM 4190 N N . LEU B 1 212 ? -7.102 -9.227 10.391 1 88.56 212 LEU B N 1
ATOM 4191 C CA . LEU B 1 212 ? -6.836 -10.602 10.789 1 88.56 212 LEU B CA 1
ATOM 4192 C C . LEU B 1 212 ? -5.375 -10.789 11.18 1 88.56 212 LEU B C 1
ATOM 4194 O O . LEU B 1 212 ? -5.074 -11.438 12.188 1 88.56 212 LEU B O 1
ATOM 4198 N N . GLY B 1 213 ? -4.531 -10.188 10.445 1 88.62 213 GLY B N 1
ATOM 4199 C CA . GLY B 1 213 ? -3.104 -10.375 10.641 1 88.62 213 GLY B CA 1
ATOM 4200 C C . GLY B 1 213 ? -2.596 -9.766 11.938 1 88.62 213 GLY B C 1
ATOM 4201 O O . GLY B 1 213 ? -1.751 -10.352 12.609 1 88.62 213 GLY B O 1
ATOM 4202 N N . TRP B 1 214 ? -3.092 -8.602 12.258 1 90.5 214 TRP B N 1
ATOM 4203 C CA . TRP B 1 214 ? -2.607 -7.883 13.43 1 90.5 214 TRP B CA 1
ATOM 4204 C C . TRP B 1 214 ? -3.492 -8.156 14.641 1 90.5 214 TRP B C 1
ATOM 4206 O O . TRP B 1 214 ? -3.371 -7.492 15.672 1 90.5 214 TRP B O 1
ATOM 4216 N N . SER B 1 215 ? -4.402 -9.117 14.516 1 90 215 SER B N 1
ATOM 4217 C CA . SER B 1 215 ? -5.195 -9.562 15.648 1 90 215 SER B CA 1
ATOM 4218 C C . SER B 1 215 ? -4.992 -11.055 15.914 1 90 215 SER B C 1
ATOM 4220 O O . SER B 1 215 ? -4.02 -11.445 16.562 1 90 215 SER B O 1
ATOM 4222 N N . ASP B 1 216 ? -5.684 -11.898 15.172 1 80.81 216 ASP B N 1
ATOM 4223 C CA . ASP B 1 216 ? -5.754 -13.336 15.43 1 80.81 216 ASP B CA 1
ATOM 4224 C C . ASP B 1 216 ? -4.43 -14.016 15.094 1 80.81 216 ASP B C 1
ATOM 4226 O O . ASP B 1 216 ? -4.109 -15.07 15.641 1 80.81 216 ASP B O 1
ATOM 4230 N N . GLN B 1 217 ? -3.668 -13.359 14.336 1 82.62 217 GLN B N 1
ATOM 4231 C CA . GLN B 1 217 ? -2.465 -14.039 13.867 1 82.62 217 GLN B CA 1
ATOM 4232 C C . GLN B 1 217 ? -1.207 -13.273 14.266 1 82.62 217 GLN B C 1
ATOM 4234 O O . GLN B 1 217 ? -0.106 -13.609 13.82 1 82.62 217 GLN B O 1
ATOM 4239 N N . LEU B 1 218 ? -1.412 -12.281 15.031 1 84 218 LEU B N 1
ATOM 4240 C CA . LEU B 1 218 ? -0.251 -11.5 15.445 1 84 218 LEU B CA 1
ATOM 4241 C C . LEU B 1 218 ? 0.762 -12.375 16.172 1 84 218 LEU B C 1
ATOM 4243 O O . LEU B 1 218 ? 0.397 -13.133 17.078 1 84 218 LEU B O 1
ATOM 4247 N N . GLY B 1 219 ? 2.012 -12.359 15.703 1 82.44 219 GLY B N 1
ATOM 4248 C CA . GLY B 1 219 ? 3.084 -13.109 16.328 1 82.44 219 GLY B CA 1
ATOM 4249 C C . GLY B 1 219 ? 3.307 -14.469 15.695 1 82.44 219 GLY B C 1
ATOM 4250 O O . GLY B 1 219 ? 4.297 -15.148 15.984 1 82.44 219 GLY B O 1
ATOM 4251 N N . SER B 1 220 ? 2.41 -14.93 14.773 1 77.75 220 SER B N 1
ATOM 4252 C CA . SER B 1 220 ? 2.494 -16.25 14.156 1 77.75 220 SER B CA 1
ATOM 4253 C C . SER B 1 220 ? 3.67 -16.328 13.188 1 77.75 220 SER B C 1
ATOM 4255 O O . SER B 1 220 ? 4.094 -17.422 12.812 1 77.75 220 SER B O 1
ATOM 4257 N N . ARG B 1 221 ? 4.246 -15.195 12.891 1 81.31 221 ARG B N 1
ATOM 4258 C CA . ARG B 1 221 ? 5.309 -15.148 11.883 1 81.31 221 ARG B CA 1
ATOM 4259 C C . ARG B 1 221 ? 6.617 -14.672 12.5 1 81.31 221 ARG B C 1
ATOM 4261 O O . ARG B 1 221 ? 7.582 -14.398 11.781 1 81.31 221 ARG B O 1
ATOM 4268 N N . THR B 1 222 ? 6.57 -14.359 13.695 1 79.56 222 THR B N 1
ATOM 4269 C CA . THR B 1 222 ? 7.676 -13.734 14.414 1 79.56 222 THR B CA 1
ATOM 4270 C C . THR B 1 222 ? 8.219 -14.664 15.492 1 79.56 222 THR B C 1
ATOM 4272 O O . THR B 1 222 ? 7.465 -15.414 16.109 1 79.56 222 THR B O 1
ATOM 4275 N N . ALA B 1 223 ? 9.5 -14.703 15.562 1 74.81 223 ALA B N 1
ATOM 4276 C CA . ALA B 1 223 ? 10.125 -15.531 16.594 1 74.81 223 ALA B CA 1
ATOM 4277 C C . ALA B 1 223 ? 11.133 -14.727 17.406 1 74.81 223 ALA B C 1
ATOM 4279 O O . ALA B 1 223 ? 11.469 -13.594 17.047 1 74.81 223 ALA B O 1
ATOM 4280 N N . GLY B 1 224 ? 11.484 -15.219 18.5 1 75.25 224 GLY B N 1
ATOM 4281 C CA . GLY B 1 224 ? 12.57 -14.664 19.297 1 75.25 224 GLY B CA 1
ATOM 4282 C C . GLY B 1 224 ? 12.219 -13.336 19.938 1 75.25 224 GLY B C 1
ATOM 4283 O O . GLY B 1 224 ? 11.109 -13.164 20.453 1 75.25 224 GLY B O 1
ATOM 4284 N N . ASP B 1 225 ? 13.188 -12.43 20.078 1 70.56 225 ASP B N 1
ATOM 4285 C CA . ASP B 1 225 ? 13.07 -11.141 20.734 1 70.56 225 ASP B CA 1
ATOM 4286 C C . ASP B 1 225 ? 11.969 -10.289 20.109 1 70.56 225 ASP B C 1
ATOM 4288 O O . ASP B 1 225 ? 11.266 -9.555 20.797 1 70.56 225 ASP B O 1
ATOM 4292 N N . ALA B 1 226 ? 11.82 -10.5 18.922 1 76.19 226 ALA B N 1
ATOM 4293 C CA . ALA B 1 226 ? 10.797 -9.727 18.219 1 76.19 226 ALA B CA 1
ATOM 4294 C C . ALA B 1 226 ? 9.398 -10.133 18.688 1 76.19 226 ALA B C 1
ATOM 4296 O O . ALA B 1 226 ? 8.5 -9.297 18.781 1 76.19 226 ALA B O 1
ATOM 4297 N N . TYR B 1 227 ? 9.258 -11.367 18.922 1 76.62 227 TYR B N 1
ATOM 4298 C CA . TYR B 1 227 ? 7.977 -11.859 19.422 1 76.62 227 TYR B CA 1
ATOM 4299 C C . TYR B 1 227 ? 7.652 -11.25 20.781 1 76.62 227 TYR B C 1
ATOM 4301 O O . TYR B 1 227 ? 6.516 -10.844 21.031 1 76.62 227 TYR B O 1
ATOM 4309 N N . GLU B 1 228 ? 8.633 -11.164 21.578 1 76.19 228 GLU B N 1
ATOM 4310 C CA . GLU B 1 228 ? 8.422 -10.578 22.906 1 76.19 228 GLU B CA 1
ATOM 4311 C C . GLU B 1 228 ? 8.016 -9.109 22.812 1 76.19 228 GLU B C 1
ATOM 4313 O O . GLU B 1 228 ? 7.145 -8.648 23.547 1 76.19 228 GLU B O 1
ATOM 4318 N N . ARG B 1 229 ? 8.594 -8.445 21.938 1 77.56 229 ARG B N 1
ATOM 4319 C CA . ARG B 1 229 ? 8.266 -7.043 21.719 1 77.56 229 ARG B CA 1
ATOM 4320 C C . ARG B 1 229 ? 6.824 -6.887 21.234 1 77.56 229 ARG B C 1
ATOM 4322 O O . ARG B 1 229 ? 6.113 -5.977 21.672 1 77.56 229 ARG B O 1
ATOM 4329 N N . LEU B 1 230 ? 6.547 -7.785 20.391 1 80.31 230 LEU B N 1
ATOM 4330 C CA . LEU B 1 230 ? 5.191 -7.777 19.844 1 80.31 230 LEU B CA 1
ATOM 4331 C C . LEU B 1 230 ? 4.168 -8.047 20.953 1 80.31 230 LEU B C 1
ATOM 4333 O O . LEU B 1 230 ? 3.123 -7.395 21 1 80.31 230 LEU B O 1
ATOM 4337 N N . HIS B 1 231 ? 4.508 -8.938 21.766 1 75.75 231 HIS B N 1
ATOM 4338 C CA . HIS B 1 231 ? 3.607 -9.305 22.844 1 75.75 231 HIS B CA 1
ATOM 4339 C C . HIS B 1 231 ? 3.414 -8.141 23.812 1 75.75 231 HIS B C 1
ATOM 4341 O O . HIS B 1 231 ? 2.311 -7.93 24.328 1 75.75 231 HIS B O 1
ATOM 4347 N N . ARG B 1 232 ? 4.445 -7.43 24.016 1 73.75 232 ARG B N 1
ATOM 4348 C CA . ARG B 1 232 ? 4.375 -6.289 24.922 1 73.75 232 ARG B CA 1
ATOM 4349 C C . ARG B 1 232 ? 3.545 -5.16 24.312 1 73.75 232 ARG B C 1
ATOM 4351 O O . ARG B 1 232 ? 3.021 -4.312 25.047 1 73.75 232 ARG B O 1
ATOM 4358 N N . ALA B 1 233 ? 3.414 -5.273 23.078 1 75.94 233 ALA B N 1
ATOM 4359 C CA . ALA B 1 233 ? 2.727 -4.191 22.391 1 75.94 233 ALA B CA 1
ATOM 4360 C C . ALA B 1 233 ? 1.252 -4.527 22.172 1 75.94 233 ALA B C 1
ATOM 4362 O O . ALA B 1 233 ? 0.524 -3.775 21.516 1 75.94 233 ALA B O 1
ATOM 4363 N N . ARG B 1 234 ? 0.796 -5.551 22.734 1 80.44 234 ARG B N 1
ATOM 4364 C CA . ARG B 1 234 ? -0.59 -5.969 22.547 1 80.44 234 ARG B CA 1
ATOM 4365 C C . ARG B 1 234 ? -1.556 -4.914 23.078 1 80.44 234 ARG B C 1
ATOM 4367 O O . ARG B 1 234 ? -1.357 -4.375 24.172 1 80.44 234 ARG B O 1
ATOM 4374 N N . LEU B 1 235 ? -2.453 -4.562 22.312 1 89.19 235 LEU B N 1
ATOM 4375 C CA . LEU B 1 235 ? -3.443 -3.52 22.562 1 89.19 235 LEU B CA 1
ATOM 4376 C C . LEU B 1 235 ? -4.738 -4.117 23.094 1 89.19 235 LEU B C 1
ATOM 4378 O O . LEU B 1 235 ? -5.062 -5.273 22.797 1 89.19 235 LEU B O 1
ATOM 4382 N N . PRO B 1 236 ? -5.488 -3.357 23.844 1 91.69 236 PRO B N 1
ATOM 4383 C CA . PRO B 1 236 ? -6.742 -3.857 24.422 1 91.69 236 PRO B CA 1
ATOM 4384 C C . PRO B 1 236 ? -7.816 -4.09 23.359 1 91.69 236 PRO B C 1
ATOM 4386 O O . PRO B 1 236 ? -8.703 -4.93 23.547 1 91.69 236 PRO B O 1
ATOM 4389 N N . ARG B 1 237 ? -7.762 -3.332 22.297 1 93.12 237 ARG B N 1
ATOM 4390 C CA . ARG B 1 237 ? -8.719 -3.48 21.203 1 93.12 237 ARG B CA 1
ATOM 4391 C C . ARG B 1 237 ? -8.039 -3.984 19.938 1 93.12 237 ARG B C 1
ATOM 4393 O O . ARG B 1 237 ? -6.809 -3.984 19.859 1 93.12 237 ARG B O 1
ATOM 4400 N N . ARG B 1 238 ? -8.867 -4.484 19 1 93.38 238 ARG B N 1
ATOM 4401 C CA . ARG B 1 238 ? -8.32 -4.887 17.703 1 93.38 238 ARG B CA 1
ATOM 4402 C C . ARG B 1 238 ? -7.715 -3.693 16.984 1 93.38 238 ARG B C 1
ATOM 4404 O O . ARG B 1 238 ? -8.297 -2.605 16.969 1 93.38 238 ARG B O 1
ATOM 4411 N N . PRO B 1 239 ? -6.598 -3.873 16.453 1 93.31 239 PRO B N 1
ATOM 4412 C CA . PRO B 1 239 ? -5.879 -2.766 15.82 1 93.31 239 PRO B CA 1
ATOM 4413 C C . PRO B 1 239 ? -6.73 -2.016 14.797 1 93.31 239 PRO B C 1
ATOM 4415 O O . PRO B 1 239 ? -6.645 -0.79 14.688 1 93.31 239 PRO B O 1
ATOM 4418 N N . LEU B 1 240 ? -7.566 -2.709 14.094 1 95.44 240 LEU B N 1
ATOM 4419 C CA . LEU B 1 240 ? -8.367 -2.072 13.062 1 95.44 240 LEU B CA 1
ATOM 4420 C C . LEU B 1 240 ? -9.273 -0.995 13.656 1 95.44 240 LEU B C 1
ATOM 4422 O O . LEU B 1 240 ? -9.586 -0.004 12.992 1 95.44 240 LEU B O 1
ATOM 4426 N N . GLU B 1 241 ? -9.68 -1.162 14.875 1 96.19 241 GLU B N 1
ATOM 4427 C CA . GLU B 1 241 ? -10.492 -0.155 15.555 1 96.19 241 GLU B CA 1
ATOM 4428 C C . GLU B 1 241 ? -9.727 1.154 15.711 1 96.19 241 GLU B C 1
ATOM 4430 O O . GLU B 1 241 ? -10.305 2.236 15.586 1 96.19 241 GLU B O 1
ATOM 4435 N N . TYR B 1 242 ? -8.445 1.007 16.016 1 97.25 242 TYR B N 1
ATOM 4436 C CA . TYR B 1 242 ? -7.613 2.195 16.141 1 97.25 242 TYR B CA 1
ATOM 4437 C C . TYR B 1 242 ? -7.395 2.863 14.789 1 97.25 242 TYR B C 1
ATOM 4439 O O . TYR B 1 242 ? -7.41 4.094 14.688 1 97.25 242 TYR B O 1
ATOM 4447 N N . PHE B 1 243 ? -7.219 2.08 13.734 1 98.19 243 PHE B N 1
ATOM 4448 C CA . PHE B 1 243 ? -7.008 2.629 12.398 1 98.19 243 PHE B CA 1
ATOM 4449 C C . PHE B 1 243 ? -8.227 3.432 11.953 1 98.19 243 PHE B C 1
ATOM 4451 O O . PHE B 1 243 ? -8.086 4.457 11.281 1 98.19 243 PHE B O 1
ATOM 4458 N N . ARG B 1 244 ? -9.406 3.031 12.359 1 97.75 244 ARG B N 1
ATOM 4459 C CA . ARG B 1 244 ? -10.641 3.697 11.961 1 97.75 244 ARG B CA 1
ATOM 4460 C C . ARG B 1 244 ? -10.812 5.02 12.703 1 97.75 244 ARG B C 1
ATOM 4462 O O . ARG B 1 244 ? -11.68 5.824 12.352 1 97.75 244 ARG B O 1
ATOM 4469 N N . ARG B 1 245 ? -9.938 5.234 13.664 1 98.12 245 ARG B N 1
ATOM 4470 C CA . ARG B 1 245 ? -10.016 6.469 14.438 1 98.12 245 ARG B CA 1
ATOM 4471 C C . ARG B 1 245 ? -9.219 7.586 13.773 1 98.12 245 ARG B C 1
ATOM 4473 O O . ARG B 1 245 ? -9.367 8.758 14.125 1 98.12 245 ARG B O 1
ATOM 4480 N N . PHE B 1 246 ? -8.406 7.262 12.805 1 98.88 246 PHE B N 1
ATOM 4481 C CA . PHE B 1 246 ? -7.715 8.305 12.055 1 98.88 246 PHE B CA 1
ATOM 4482 C C . PHE B 1 246 ? -8.695 9.094 11.195 1 98.88 246 PHE B C 1
ATOM 4484 O O . PHE B 1 246 ? -9.812 8.641 10.945 1 98.88 246 PHE B O 1
ATOM 4491 N N . TYR B 1 247 ? -8.344 10.312 10.836 1 98.88 247 TYR B N 1
ATOM 4492 C CA . TYR B 1 247 ? -8.984 11.078 9.766 1 98.88 247 TYR B CA 1
ATOM 4493 C C . TYR B 1 247 ? -8.188 10.977 8.477 1 98.88 247 TYR B C 1
ATOM 4495 O O . TYR B 1 247 ? -7.023 10.57 8.484 1 98.88 247 TYR B O 1
ATOM 4503 N N . ALA B 1 248 ? -8.859 11.289 7.363 1 98.81 248 ALA B N 1
ATOM 4504 C CA . ALA B 1 248 ? -8.156 11.141 6.09 1 98.81 248 ALA B CA 1
ATOM 4505 C C . ALA B 1 248 ? -8.617 12.188 5.082 1 98.81 248 ALA B C 1
ATOM 4507 O O . ALA B 1 248 ? -9.789 12.57 5.07 1 98.81 248 ALA B O 1
ATOM 4508 N N . ASP B 1 249 ? -7.719 12.656 4.297 1 98.69 249 ASP B N 1
ATOM 4509 C CA . ASP B 1 249 ? -8.094 13.609 3.26 1 98.69 249 ASP B CA 1
ATOM 4510 C C . ASP B 1 249 ? -8.359 12.906 1.932 1 98.69 249 ASP B C 1
ATOM 4512 O O . ASP B 1 249 ? -7.996 11.742 1.762 1 98.69 249 ASP B O 1
ATOM 4516 N N . THR B 1 250 ? -8.93 13.57 0.994 1 98.62 250 THR B N 1
ATOM 4517 C CA . THR B 1 250 ? -9.367 12.984 -0.267 1 98.62 250 THR B CA 1
ATOM 4518 C C . THR B 1 250 ? -8.305 13.172 -1.349 1 98.62 250 THR B C 1
ATOM 4520 O O . THR B 1 250 ? -8.617 13.141 -2.541 1 98.62 250 THR B O 1
ATOM 4523 N N . ALA B 1 251 ? -7.059 13.406 -0.987 1 97.81 251 ALA B N 1
ATOM 4524 C CA . ALA B 1 251 ? -6.016 13.656 -1.976 1 97.81 251 ALA B CA 1
ATOM 4525 C C . ALA B 1 251 ? -5.605 12.367 -2.68 1 97.81 251 ALA B C 1
ATOM 4527 O O . ALA B 1 251 ? -4.52 11.836 -2.432 1 97.81 251 ALA B O 1
ATOM 4528 N N . LEU B 1 252 ? -6.391 11.906 -3.652 1 97.44 252 LEU B N 1
ATOM 4529 C CA . LEU B 1 252 ? -6.133 10.688 -4.402 1 97.44 252 LEU B CA 1
ATOM 4530 C C . LEU B 1 252 ? -6.066 10.969 -5.898 1 97.44 252 LEU B C 1
ATOM 4532 O O . LEU B 1 252 ? -6.422 10.109 -6.715 1 97.44 252 LEU B O 1
ATOM 4536 N N . SER B 1 253 ? -5.742 12.242 -6.219 1 95.56 253 SER B N 1
ATOM 4537 C CA . SER B 1 253 ? -5.527 12.633 -7.605 1 95.56 253 SER B CA 1
ATOM 4538 C C . SER B 1 253 ? -6.758 12.352 -8.461 1 95.56 253 SER B C 1
ATOM 4540 O O . SER B 1 253 ? -6.641 11.875 -9.594 1 95.56 253 SER B O 1
ATOM 4542 N N . GLY B 1 254 ? -7.914 12.492 -7.871 1 95.19 254 GLY B N 1
ATOM 4543 C CA . GLY B 1 254 ? -9.156 12.414 -8.617 1 95.19 254 GLY B CA 1
ATOM 4544 C C . GLY B 1 254 ? -9.641 10.992 -8.836 1 95.19 254 GLY B C 1
ATOM 4545 O O . GLY B 1 254 ? -10.367 10.719 -9.797 1 95.19 254 GLY B O 1
ATOM 4546 N N . SER B 1 255 ? -9.273 10.086 -8.047 1 97.31 255 SER B N 1
ATOM 4547 C CA . SER B 1 255 ? -9.688 8.695 -8.188 1 97.31 255 SER B CA 1
ATOM 4548 C C . SER B 1 255 ? -11.047 8.461 -7.539 1 97.31 255 SER B C 1
ATOM 4550 O O . SER B 1 255 ? -11.18 8.531 -6.316 1 97.31 255 SER B O 1
ATOM 4552 N N . ALA B 1 256 ? -12.039 8.086 -8.352 1 97.69 256 ALA B N 1
ATOM 4553 C CA . ALA B 1 256 ? -13.359 7.742 -7.816 1 97.69 256 ALA B CA 1
ATOM 4554 C C . ALA B 1 256 ? -13.32 6.395 -7.102 1 97.69 256 ALA B C 1
ATOM 4556 O O . ALA B 1 256 ? -13.922 6.23 -6.039 1 97.69 256 ALA B O 1
ATOM 4557 N N . ILE B 1 257 ? -12.609 5.461 -7.664 1 96.62 257 ILE B N 1
ATOM 4558 C CA . ILE B 1 257 ? -12.547 4.102 -7.129 1 96.62 257 ILE B CA 1
ATOM 4559 C C . ILE B 1 257 ? -11.875 4.117 -5.758 1 96.62 257 ILE B C 1
ATOM 4561 O O . ILE B 1 257 ? -12.398 3.545 -4.797 1 96.62 257 ILE B O 1
ATOM 4565 N N . GLY B 1 258 ? -10.734 4.789 -5.637 1 98.19 258 GLY B N 1
ATOM 4566 C CA . GLY B 1 258 ? -10.047 4.902 -4.359 1 98.19 258 GLY B CA 1
ATOM 4567 C C . GLY B 1 258 ? -10.844 5.656 -3.314 1 98.19 258 GLY B C 1
ATOM 4568 O O . GLY B 1 258 ? -10.859 5.27 -2.143 1 98.19 258 GLY B O 1
ATOM 4569 N N . THR B 1 259 ? -11.555 6.707 -3.748 1 98.62 259 THR B N 1
ATOM 4570 C CA . THR B 1 259 ? -12.328 7.531 -2.818 1 98.62 259 THR B CA 1
ATOM 4571 C C . THR B 1 259 ? -13.484 6.738 -2.229 1 98.62 259 THR B C 1
ATOM 4573 O O . THR B 1 259 ? -13.727 6.781 -1.019 1 98.62 259 THR B O 1
ATOM 4576 N N . ARG B 1 260 ? -14.172 5.93 -3.037 1 98.38 260 ARG B N 1
ATOM 4577 C CA . ARG B 1 260 ? -15.266 5.102 -2.539 1 98.38 260 ARG B CA 1
ATOM 4578 C C . ARG B 1 260 ? -14.758 4.078 -1.529 1 98.38 260 ARG B C 1
ATOM 4580 O O . ARG B 1 260 ? -15.375 3.879 -0.479 1 98.38 260 ARG B O 1
ATOM 4587 N N . CYS B 1 261 ? -13.656 3.48 -1.824 1 98.56 261 CYS B N 1
ATOM 4588 C CA . CYS B 1 261 ? -13.055 2.488 -0.939 1 98.56 261 CYS B CA 1
ATOM 4589 C C . CYS B 1 261 ? -12.688 3.105 0.406 1 98.56 261 CYS B C 1
ATOM 4591 O O . CYS B 1 261 ? -13.016 2.549 1.456 1 98.56 261 CYS B O 1
ATOM 4593 N N . GLY B 1 262 ? -12.016 4.258 0.386 1 98.62 262 GLY B N 1
ATOM 4594 C CA . GLY B 1 262 ? -11.648 4.941 1.613 1 98.62 262 GLY B CA 1
ATOM 4595 C C . GLY B 1 262 ? -12.836 5.352 2.455 1 98.62 262 GLY B C 1
ATOM 4596 O O . GLY B 1 262 ? -12.812 5.238 3.682 1 98.62 262 GLY B O 1
ATOM 4597 N N . LEU B 1 263 ? -13.906 5.801 1.796 1 98.56 263 LEU B N 1
ATOM 4598 C CA . LEU B 1 263 ? -15.109 6.227 2.504 1 98.56 263 LEU B CA 1
ATOM 4599 C C . LEU B 1 263 ? -15.797 5.043 3.168 1 98.56 263 LEU B C 1
ATOM 4601 O O . LEU B 1 263 ? -16.328 5.164 4.277 1 98.56 263 LEU B O 1
ATOM 4605 N N . ASP B 1 264 ? -15.781 3.904 2.457 1 98 264 ASP B N 1
ATOM 4606 C CA . ASP B 1 264 ? -16.375 2.697 3.029 1 98 264 ASP B CA 1
ATOM 4607 C C . ASP B 1 264 ? -15.641 2.285 4.305 1 98 264 ASP B C 1
ATOM 4609 O O . ASP B 1 264 ? -16.25 1.723 5.219 1 98 264 ASP B O 1
ATOM 4613 N N . PHE B 1 265 ? -14.422 2.609 4.391 1 98.5 265 PHE B N 1
ATOM 4614 C CA . PHE B 1 265 ? -13.617 2.225 5.543 1 98.5 265 PHE B CA 1
ATOM 4615 C C . PHE B 1 265 ? -13.781 3.232 6.676 1 98.5 265 PHE B C 1
ATOM 4617 O O . PHE B 1 265 ? -14.117 2.861 7.801 1 98.5 265 PHE B O 1
ATOM 4624 N N . PHE B 1 266 ? -13.57 4.555 6.391 1 98.56 266 PHE B N 1
ATOM 4625 C CA . PHE B 1 266 ? -13.469 5.578 7.422 1 98.56 266 PHE B CA 1
ATOM 4626 C C . PHE B 1 266 ? -14.852 6.113 7.789 1 98.56 266 PHE B C 1
ATOM 4628 O O . PHE B 1 266 ? -15.062 6.578 8.914 1 98.56 266 PHE B O 1
ATOM 4635 N N . GLY B 1 267 ? -15.766 6.094 6.816 1 97.31 267 GLY B N 1
ATOM 4636 C CA . GLY B 1 267 ? -17.016 6.824 6.973 1 97.31 267 GLY B CA 1
ATOM 4637 C C . GLY B 1 267 ? -16.875 8.297 6.637 1 97.31 267 GLY B C 1
ATOM 4638 O O . GLY B 1 267 ? -15.781 8.852 6.637 1 97.31 267 GLY B O 1
ATOM 4639 N N . THR B 1 268 ? -18 8.961 6.391 1 96.19 268 THR B N 1
ATOM 4640 C CA . THR B 1 268 ? -18 10.344 5.922 1 96.19 268 THR B CA 1
ATOM 4641 C C . THR B 1 268 ? -17.594 11.297 7.047 1 96.19 268 THR B C 1
ATOM 4643 O O . THR B 1 268 ? -17.156 12.414 6.789 1 96.19 268 THR B O 1
ATOM 4646 N N . ASP B 1 269 ? -17.703 10.867 8.258 1 95.62 269 ASP B N 1
ATOM 4647 C CA . ASP B 1 269 ? -17.438 11.758 9.383 1 95.62 269 ASP B CA 1
ATOM 4648 C C . ASP B 1 269 ? -15.938 11.844 9.672 1 95.62 269 ASP B C 1
ATOM 4650 O O . ASP B 1 269 ? -15.5 12.711 10.438 1 95.62 269 ASP B O 1
ATOM 4654 N N . ARG B 1 270 ? -15.164 10.984 8.984 1 98.12 270 ARG B N 1
ATOM 4655 C CA . ARG B 1 270 ? -13.727 10.969 9.234 1 98.12 270 ARG B CA 1
ATOM 4656 C C . ARG B 1 270 ? -12.945 11.422 8.008 1 98.12 270 ARG B C 1
ATOM 4658 O O . ARG B 1 270 ? -11.711 11.398 8 1 98.12 270 ARG B O 1
ATOM 4665 N N . VAL B 1 271 ? -13.617 11.797 6.988 1 98.75 271 VAL B N 1
ATOM 4666 C CA . VAL B 1 271 ? -12.969 12.172 5.734 1 98.75 271 VAL B CA 1
ATOM 4667 C C . VAL B 1 271 ? -13.156 13.664 5.48 1 98.75 271 VAL B C 1
ATOM 4669 O O . VAL B 1 271 ? -14.242 14.203 5.691 1 98.75 271 VAL B O 1
ATOM 4672 N N . LEU B 1 272 ? -12.094 14.344 5.105 1 98.69 272 LEU B N 1
ATOM 4673 C CA . LEU B 1 272 ? -12.164 15.773 4.797 1 98.69 272 LEU B CA 1
ATOM 4674 C C . LEU B 1 272 ? -11.57 16.062 3.422 1 98.69 272 LEU B C 1
ATOM 4676 O O . LEU B 1 272 ? -10.711 15.312 2.945 1 98.69 272 LEU B O 1
ATOM 4680 N N . PHE B 1 273 ? -11.977 17.156 2.836 1 98.56 273 PHE B N 1
ATOM 4681 C CA . PHE B 1 273 ? -11.586 17.547 1.485 1 98.56 273 PHE B CA 1
ATOM 4682 C C . PHE B 1 273 ? -10.125 17.984 1.45 1 98.56 273 PHE B C 1
ATOM 4684 O O . PHE B 1 273 ? -9.719 18.875 2.211 1 98.56 273 PHE B O 1
ATOM 4691 N N . GLY B 1 274 ? -9.344 17.359 0.714 1 97.94 274 GLY B N 1
ATOM 4692 C CA . GLY B 1 274 ? -7.953 17.656 0.388 1 97.94 274 GLY B CA 1
ATOM 4693 C C . GLY B 1 274 ? -7.559 17.203 -1.006 1 97.94 274 GLY B C 1
ATOM 4694 O O . GLY B 1 274 ? -8.031 16.172 -1.487 1 97.94 274 GLY B O 1
ATOM 4695 N N . THR B 1 275 ? -6.691 18 -1.667 1 96.19 275 THR B N 1
ATOM 4696 C CA . THR B 1 275 ? -6.465 17.703 -3.078 1 96.19 275 THR B CA 1
ATOM 4697 C C . THR B 1 275 ? -4.973 17.578 -3.373 1 96.19 275 THR B C 1
ATOM 4699 O O . THR B 1 275 ? -4.582 17.109 -4.441 1 96.19 275 THR B O 1
ATOM 4702 N N . ASP B 1 276 ? -4.117 17.938 -2.502 1 93.44 276 ASP B N 1
ATOM 4703 C CA . ASP B 1 276 ? -2.676 18 -2.738 1 93.44 276 ASP B CA 1
ATOM 4704 C C . ASP B 1 276 ? -2.32 19.141 -3.672 1 93.44 276 ASP B C 1
ATOM 4706 O O . ASP B 1 276 ? -1.239 19.172 -4.262 1 93.44 276 ASP B O 1
ATOM 4710 N N . CYS B 1 277 ? -3.135 20.109 -3.795 1 93.06 277 CYS B N 1
ATOM 4711 C CA . CYS B 1 277 ? -2.842 21.328 -4.547 1 93.06 277 CYS B CA 1
ATOM 4712 C C . CYS B 1 277 ? -1.59 22.016 -4.008 1 93.06 277 CYS B C 1
ATOM 4714 O O . CYS B 1 277 ? -1.384 22.078 -2.795 1 93.06 277 CYS B O 1
ATOM 4716 N N . PRO B 1 278 ? -0.708 22.484 -4.859 1 93.31 278 PRO B N 1
ATOM 4717 C CA . PRO B 1 278 ? -0.871 22.672 -6.301 1 93.31 278 PRO B CA 1
ATOM 4718 C C . PRO B 1 278 ? -0.005 21.703 -7.117 1 93.31 278 PRO B C 1
ATOM 4720 O O . PRO B 1 278 ? 0.501 22.078 -8.18 1 93.31 278 PRO B O 1
ATOM 4723 N N . PHE B 1 279 ? 0.181 20.531 -6.641 1 89.56 279 PHE B N 1
ATOM 4724 C CA . PHE B 1 279 ? 1.18 19.625 -7.207 1 89.56 279 PHE B CA 1
ATOM 4725 C C . PHE B 1 279 ? 0.583 18.797 -8.336 1 89.56 279 PHE B C 1
ATOM 4727 O O . PHE B 1 279 ? 0.815 17.594 -8.414 1 89.56 279 PHE B O 1
ATOM 4734 N N . ASP B 1 280 ? -0.185 19.391 -9.219 1 90.06 280 ASP B N 1
ATOM 4735 C CA . ASP B 1 280 ? -0.751 18.703 -10.375 1 90.06 280 ASP B CA 1
ATOM 4736 C C . ASP B 1 280 ? -0.18 19.25 -11.68 1 90.06 280 ASP B C 1
ATOM 4738 O O . ASP B 1 280 ? 0.537 20.266 -11.672 1 90.06 280 ASP B O 1
ATOM 4742 N N . PRO B 1 281 ? -0.491 18.625 -12.805 1 88 281 PRO B N 1
ATOM 4743 C CA . PRO B 1 281 ? 0.097 19.016 -14.086 1 88 281 PRO B CA 1
ATOM 4744 C C . PRO B 1 281 ? -0.32 20.406 -14.531 1 88 281 PRO B C 1
ATOM 4746 O O . PRO B 1 281 ? 0.339 21.016 -15.383 1 88 281 PRO B O 1
ATOM 4749 N N . GLU B 1 282 ? -1.396 20.922 -13.984 1 91.5 282 GLU B N 1
ATOM 4750 C CA . GLU B 1 282 ? -1.864 22.25 -14.367 1 91.5 282 GLU B CA 1
ATOM 4751 C C . GLU B 1 282 ? -1.425 23.297 -13.352 1 91.5 282 GLU B C 1
ATOM 4753 O O . GLU B 1 282 ? -1.76 24.484 -13.492 1 91.5 282 GLU B O 1
ATOM 4758 N N . GLY B 1 283 ? -0.711 22.875 -12.344 1 89.19 283 GLY B N 1
ATOM 4759 C CA . GLY B 1 283 ? -0.227 23.797 -11.328 1 89.19 283 GLY B CA 1
ATOM 4760 C C . GLY B 1 283 ? -1.267 24.125 -10.273 1 89.19 283 GLY B C 1
ATOM 4761 O O . GLY B 1 283 ? -1.262 25.219 -9.711 1 89.19 283 GLY B O 1
ATOM 4762 N N . GLY B 1 284 ? -2.209 23.25 -10.125 1 90.12 284 GLY B N 1
ATOM 4763 C CA . GLY B 1 284 ? -3.123 23.469 -9.016 1 90.12 284 GLY B CA 1
ATOM 4764 C C . GLY B 1 284 ? -4.555 23.078 -9.336 1 90.12 284 GLY B C 1
ATOM 4765 O O . GLY B 1 284 ? -5.125 22.203 -8.672 1 90.12 284 GLY B O 1
ATOM 4766 N N . PRO B 1 285 ? -5.094 23.562 -10.422 1 95.25 285 PRO B N 1
ATOM 4767 C CA . PRO B 1 285 ? -6.543 23.453 -10.609 1 95.25 285 PRO B CA 1
ATOM 4768 C C . PRO B 1 285 ? -6.996 22.031 -10.922 1 95.25 285 PRO B C 1
ATOM 4770 O O . PRO B 1 285 ? -8.125 21.656 -10.594 1 95.25 285 PRO B O 1
ATOM 4773 N N . LEU B 1 286 ? -6.176 21.266 -11.492 1 95.5 286 LEU B N 1
ATOM 4774 C CA . LEU B 1 286 ? -6.605 19.953 -11.961 1 95.5 286 LEU B CA 1
ATOM 4775 C C . LEU B 1 286 ? -7.043 19.078 -10.789 1 95.5 286 LEU B C 1
ATOM 4777 O O . LEU B 1 286 ? -8.133 18.5 -10.82 1 95.5 286 LEU B O 1
ATOM 4781 N N . TYR B 1 287 ? -6.266 18.969 -9.75 1 95.31 287 TYR B N 1
ATOM 4782 C CA . TYR B 1 287 ? -6.602 18.125 -8.617 1 95.31 287 TYR B CA 1
ATOM 4783 C C . TYR B 1 287 ? -7.852 18.625 -7.906 1 95.31 287 TYR B C 1
ATOM 4785 O O . TYR B 1 287 ? -8.68 17.828 -7.453 1 95.31 287 TYR B O 1
ATOM 4793 N N . ILE B 1 288 ? -7.945 19.969 -7.82 1 97.75 288 ILE B N 1
ATOM 4794 C CA . ILE B 1 288 ? -9.133 20.531 -7.184 1 97.75 288 ILE B CA 1
ATOM 4795 C C . ILE B 1 288 ? -10.375 20.172 -7.988 1 97.75 288 ILE B C 1
ATOM 4797 O O . ILE B 1 288 ? -11.336 19.625 -7.438 1 97.75 288 ILE B O 1
ATOM 4801 N N . ARG B 1 289 ? -10.297 20.391 -9.273 1 98 289 ARG B N 1
ATOM 4802 C CA . ARG B 1 289 ? -11.414 20.125 -10.172 1 98 289 ARG B CA 1
ATOM 4803 C C . ARG B 1 289 ? -11.805 18.656 -10.141 1 98 289 ARG B C 1
ATOM 4805 O O . ARG B 1 289 ? -12.984 18.312 -10.016 1 98 289 ARG B O 1
ATOM 4812 N N . GLU B 1 290 ? -10.844 17.797 -10.203 1 97.56 290 GLU B N 1
ATOM 4813 C CA . GLU B 1 290 ? -11.117 16.359 -10.273 1 97.56 290 GLU B CA 1
ATOM 4814 C C . GLU B 1 290 ? -11.617 15.828 -8.938 1 97.56 290 GLU B C 1
ATOM 4816 O O . GLU B 1 290 ? -12.469 14.938 -8.891 1 97.56 290 GLU B O 1
ATOM 4821 N N . THR B 1 291 ? -11.055 16.312 -7.836 1 98.19 291 THR B N 1
ATOM 4822 C CA . THR B 1 291 ? -11.523 15.875 -6.527 1 98.19 291 THR B CA 1
ATOM 4823 C C . THR B 1 291 ? -12.961 16.328 -6.285 1 98.19 291 THR B C 1
ATOM 4825 O O . THR B 1 291 ? -13.773 15.578 -5.742 1 98.19 291 THR B O 1
ATOM 4828 N N . ILE B 1 292 ? -13.281 17.562 -6.703 1 98.5 292 ILE B N 1
ATOM 4829 C CA . ILE B 1 292 ? -14.656 18.062 -6.609 1 98.5 292 ILE B CA 1
ATOM 4830 C C . ILE B 1 292 ? -15.578 17.156 -7.434 1 98.5 292 ILE B C 1
ATOM 4832 O O . ILE B 1 292 ? -16.641 16.75 -6.961 1 98.5 292 ILE B O 1
ATOM 4836 N N . ARG B 1 293 ? -15.164 16.828 -8.672 1 98.5 293 ARG B N 1
ATOM 4837 C CA . ARG B 1 293 ? -15.953 15.945 -9.531 1 98.5 293 ARG B CA 1
ATOM 4838 C C . ARG B 1 293 ? -16.25 14.617 -8.836 1 98.5 293 ARG B C 1
ATOM 4840 O O . ARG B 1 293 ? -17.375 14.133 -8.859 1 98.5 293 ARG B O 1
ATOM 4847 N N . VAL B 1 294 ? -15.266 14.07 -8.188 1 98.62 294 VAL B N 1
ATOM 4848 C CA . VAL B 1 294 ? -15.391 12.773 -7.531 1 98.62 294 VAL B CA 1
ATOM 4849 C C . VAL B 1 294 ? -16.328 12.891 -6.336 1 98.62 294 VAL B C 1
ATOM 4851 O O . VAL B 1 294 ? -17.25 12.078 -6.188 1 98.62 294 VAL B O 1
ATOM 4854 N N . VAL B 1 295 ? -16.141 13.859 -5.492 1 98.62 295 VAL B N 1
ATOM 4855 C CA . VAL B 1 295 ? -16.938 14.023 -4.285 1 98.62 295 VAL B CA 1
ATOM 4856 C C . VAL B 1 295 ? -18.391 14.297 -4.668 1 98.62 295 VAL B C 1
ATOM 4858 O O . VAL B 1 295 ? -19.312 13.727 -4.082 1 98.62 295 VAL B O 1
ATOM 4861 N N . ASP B 1 296 ? -18.562 15.133 -5.672 1 98.56 296 ASP B N 1
ATOM 4862 C CA . ASP B 1 296 ? -19.906 15.461 -6.125 1 98.56 296 ASP B CA 1
ATOM 4863 C C . ASP B 1 296 ? -20.609 14.25 -6.738 1 98.56 296 ASP B C 1
ATOM 4865 O O . ASP B 1 296 ? -21.828 14.172 -6.766 1 98.56 296 ASP B O 1
ATOM 4869 N N . GLY B 1 297 ? -19.859 13.32 -7.242 1 98.25 297 GLY B N 1
ATOM 4870 C CA . GLY B 1 297 ? -20.406 12.148 -7.898 1 98.25 297 GLY B CA 1
ATOM 4871 C C . GLY B 1 297 ? -20.703 11.008 -6.938 1 98.25 297 GLY B C 1
ATOM 4872 O O . GLY B 1 297 ? -21.266 9.977 -7.336 1 98.25 297 GLY B O 1
ATOM 4873 N N . LEU B 1 298 ? -20.359 11.148 -5.688 1 97.75 298 LEU B N 1
ATOM 4874 C CA . LEU B 1 298 ? -20.609 10.109 -4.703 1 97.75 298 LEU B CA 1
ATOM 4875 C C . LEU B 1 298 ? -22.094 9.953 -4.43 1 97.75 298 LEU B C 1
ATOM 4877 O O . LEU B 1 298 ? -22.844 10.93 -4.445 1 97.75 298 LEU B O 1
ATOM 4881 N N . ASP B 1 299 ? -22.531 8.703 -4.133 1 96.44 299 ASP B N 1
ATOM 4882 C CA . ASP B 1 299 ? -23.906 8.422 -3.736 1 96.44 299 ASP B CA 1
ATOM 4883 C C . ASP B 1 299 ? -24.078 8.562 -2.227 1 96.44 299 ASP B C 1
ATOM 4885 O O . ASP B 1 299 ? -24.281 7.566 -1.524 1 96.44 299 ASP B O 1
ATOM 4889 N N . ILE B 1 300 ? -24.031 9.82 -1.75 1 97.81 300 ILE B N 1
ATOM 4890 C CA . ILE B 1 300 ? -24.188 10.148 -0.337 1 97.81 300 ILE B CA 1
ATOM 4891 C C . ILE B 1 300 ? -25.141 11.336 -0.182 1 97.81 300 ILE B C 1
ATOM 4893 O O . ILE B 1 300 ? -25.5 11.984 -1.167 1 97.81 300 ILE B O 1
ATOM 4897 N N . THR B 1 301 ? -25.594 11.602 1.034 1 98.31 301 THR B N 1
ATOM 4898 C CA . THR B 1 301 ? -26.5 12.719 1.288 1 98.31 301 THR B CA 1
ATOM 4899 C C . THR B 1 301 ? -25.766 14.047 1.182 1 98.31 301 THR B C 1
ATOM 4901 O O . THR B 1 301 ? -24.547 14.094 1.269 1 98.31 301 THR B O 1
ATOM 4904 N N . GLU B 1 302 ? -26.516 15.07 0.979 1 98.19 302 GLU B N 1
ATOM 4905 C CA . GLU B 1 302 ? -25.938 16.406 0.938 1 98.19 302 GLU B CA 1
ATOM 4906 C C . GLU B 1 302 ? -25.234 16.75 2.254 1 98.19 302 GLU B C 1
ATOM 4908 O O . GLU B 1 302 ? -24.188 17.406 2.26 1 98.19 302 GLU B O 1
ATOM 4913 N N . ALA B 1 303 ? -25.844 16.312 3.289 1 98.06 303 ALA B N 1
ATOM 4914 C CA . ALA B 1 303 ? -25.234 16.562 4.602 1 98.06 303 ALA B CA 1
ATOM 4915 C C . ALA B 1 303 ? -23.875 15.883 4.719 1 98.06 303 ALA B C 1
ATOM 4917 O O . ALA B 1 303 ? -22.922 16.484 5.242 1 98.06 303 ALA B O 1
ATOM 4918 N N . GLU B 1 304 ? -23.766 14.664 4.242 1 98.31 304 GLU B N 1
ATOM 4919 C CA . GLU B 1 304 ? -22.5 13.938 4.242 1 98.31 304 GLU B CA 1
ATOM 4920 C C . GLU B 1 304 ? -21.484 14.625 3.338 1 98.31 304 GLU B C 1
ATOM 4922 O O . GLU B 1 304 ? -20.297 14.719 3.689 1 98.31 304 GLU B O 1
ATOM 4927 N N . ARG B 1 305 ? -21.906 15.055 2.191 1 98.44 305 ARG B N 1
ATOM 4928 C CA . ARG B 1 305 ? -21.047 15.75 1.247 1 98.44 305 ARG B CA 1
ATOM 4929 C C . ARG B 1 305 ? -20.5 17.047 1.855 1 98.44 305 ARG B C 1
ATOM 4931 O O . ARG B 1 305 ? -19.312 17.344 1.699 1 98.44 305 ARG B O 1
ATOM 4938 N N . GLU B 1 306 ? -21.344 17.734 2.568 1 97.62 306 GLU B N 1
ATOM 4939 C CA . GLU B 1 306 ? -20.922 18.969 3.244 1 97.62 306 GLU B CA 1
ATOM 4940 C C . GLU B 1 306 ? -19.906 18.672 4.344 1 97.62 306 GLU B C 1
ATOM 4942 O O . GLU B 1 306 ? -19 19.469 4.578 1 97.62 306 GLU B O 1
ATOM 4947 N N . GLN B 1 307 ? -20.125 17.531 4.996 1 97.81 307 GLN B N 1
ATOM 4948 C CA . GLN B 1 307 ? -19.156 17.125 6 1 97.81 307 GLN B CA 1
ATOM 4949 C C . GLN B 1 307 ? -17.766 16.938 5.379 1 97.81 307 GLN B C 1
ATOM 4951 O O . GLN B 1 307 ? -16.766 17.359 5.945 1 97.81 307 GLN B O 1
ATOM 4956 N N . ILE B 1 308 ? -17.719 16.328 4.246 1 98.62 308 ILE B N 1
ATOM 4957 C CA . ILE B 1 308 ? -16.453 16.078 3.566 1 98.62 308 ILE B CA 1
ATOM 4958 C C . ILE B 1 308 ? -15.828 17.406 3.123 1 98.62 308 ILE B C 1
ATOM 4960 O O . ILE B 1 308 ? -14.633 17.641 3.33 1 98.62 308 ILE B O 1
ATOM 4964 N N . TYR B 1 309 ? -16.625 18.297 2.594 1 98 309 TYR B N 1
ATOM 4965 C CA . TYR B 1 309 ? -16.109 19.531 2.033 1 98 309 TYR B CA 1
ATOM 4966 C C . TYR B 1 309 ? -15.625 20.469 3.137 1 98 309 TYR B C 1
ATOM 4968 O O . TYR B 1 309 ? -14.547 21.062 3.035 1 98 309 TYR B O 1
ATOM 4976 N N . HIS B 1 310 ? -16.484 20.672 4.207 1 95.38 310 HIS B N 1
ATOM 4977 C CA . HIS B 1 310 ? -16.047 21.719 5.121 1 95.38 310 HIS B CA 1
ATOM 4978 C C . HIS B 1 310 ? -16.406 21.375 6.562 1 95.38 310 HIS B C 1
ATOM 4980 O O . HIS B 1 310 ? -15.734 21.812 7.5 1 95.38 310 HIS B O 1
ATOM 4986 N N . GLY B 1 311 ? -17.406 20.484 6.805 1 96.88 311 GLY B N 1
ATOM 4987 C CA . GLY B 1 311 ? -17.844 20.203 8.164 1 96.88 311 GLY B CA 1
ATOM 4988 C C . GLY B 1 311 ? -16.75 19.578 9.023 1 96.88 311 GLY B C 1
ATOM 4989 O O . GLY B 1 311 ? -16.484 20.062 10.125 1 96.88 311 GLY B O 1
ATOM 4990 N N . THR B 1 312 ? -16.141 18.578 8.547 1 98.06 312 THR B N 1
ATOM 4991 C CA . THR B 1 312 ? -15.164 17.828 9.32 1 98.06 312 THR B CA 1
ATOM 4992 C C . THR B 1 312 ? -13.953 18.688 9.648 1 98.06 312 THR B C 1
ATOM 4994 O O . THR B 1 312 ? -13.539 18.781 10.805 1 98.06 312 THR B O 1
ATOM 4997 N N . VAL B 1 313 ? -13.422 19.375 8.688 1 98.12 313 VAL B N 1
ATOM 4998 C CA . VAL B 1 313 ? -12.203 20.141 8.906 1 98.12 313 VAL B CA 1
ATOM 4999 C C . VAL B 1 313 ? -12.492 21.312 9.836 1 98.12 313 VAL B C 1
ATOM 5001 O O . VAL B 1 313 ? -11.656 21.672 10.68 1 98.12 313 VAL B O 1
ATOM 5004 N N . ARG B 1 314 ? -13.656 21.953 9.727 1 97.62 314 ARG B N 1
ATOM 5005 C CA . ARG B 1 314 ? -14.023 23.062 10.609 1 97.62 314 ARG B CA 1
ATOM 5006 C C . ARG B 1 314 ? -14.141 22.594 12.055 1 97.62 314 ARG B C 1
ATOM 5008 O O . ARG B 1 314 ? -13.703 23.281 12.977 1 97.62 314 ARG B O 1
ATOM 5015 N N . ARG B 1 315 ? -14.719 21.422 12.195 1 97.88 315 ARG B N 1
ATOM 5016 C CA . ARG B 1 315 ? -14.852 20.844 13.523 1 97.88 315 ARG B CA 1
ATOM 5017 C C . ARG B 1 315 ? -13.484 20.516 14.125 1 97.88 315 ARG B C 1
ATOM 5019 O O . ARG B 1 315 ? -13.211 20.859 15.273 1 97.88 315 ARG B O 1
ATOM 5026 N N . LEU B 1 316 ? -12.641 19.891 13.367 1 98.44 316 LEU B N 1
ATOM 5027 C CA . LEU B 1 316 ? -11.328 19.484 13.844 1 98.44 316 LEU B CA 1
ATOM 5028 C C . LEU B 1 316 ? -10.484 20.688 14.234 1 98.44 316 LEU B C 1
ATOM 5030 O O . LEU B 1 316 ? -9.734 20.641 15.211 1 98.44 316 LEU B O 1
ATOM 5034 N N . MET B 1 317 ? -10.617 21.781 13.469 1 98.06 317 MET B N 1
ATOM 5035 C CA . MET B 1 317 ? -9.789 22.969 13.672 1 98.06 317 MET B CA 1
ATOM 5036 C C . MET B 1 317 ? -10.453 23.938 14.641 1 98.06 317 MET B C 1
ATOM 5038 O O . MET B 1 317 ? -9.906 25 14.938 1 98.06 317 MET B O 1
ATOM 5042 N N . ARG B 1 318 ? -11.688 23.594 15.047 1 95.88 318 ARG B N 1
ATOM 5043 C CA . ARG B 1 318 ? -12.461 24.438 15.953 1 95.88 318 ARG B CA 1
ATOM 5044 C C . ARG B 1 318 ? -12.695 25.828 15.344 1 95.88 318 ARG B C 1
ATOM 5046 O O . ARG B 1 318 ? -12.438 26.844 15.984 1 95.88 318 ARG B O 1
ATOM 5053 N N . LEU B 1 319 ? -13.07 25.734 14.07 1 91.62 319 LEU B N 1
ATOM 5054 C CA . LEU B 1 319 ? -13.445 26.953 13.359 1 91.62 319 LEU B CA 1
ATOM 5055 C C . LEU B 1 319 ? -14.961 27.141 13.344 1 91.62 319 LEU B C 1
ATOM 5057 O O . LEU B 1 319 ? -15.703 26.156 13.211 1 91.62 319 LEU B O 1
ATOM 5061 N N . ASP B 1 320 ? -15.453 28.297 13.664 1 78.81 320 ASP B N 1
ATOM 5062 C CA . ASP B 1 320 ? -16.875 28.641 13.68 1 78.81 320 ASP B CA 1
ATOM 5063 C C . ASP B 1 320 ? -17.438 28.703 12.258 1 78.81 320 ASP B C 1
ATOM 5065 O O . ASP B 1 320 ? -16.719 29.031 11.312 1 78.81 320 ASP B O 1
#

Radius of gyration: 25.04 Å; Cα contacts (8 Å, |Δi|>4): 1190; chains: 2; bounding box: 50×79×51 Å

pLDDT: mean 93.34, std 9.38, range [52.12, 98.94]

Sequence (640 aa):
MRELAVDRAAFKRWLELPALHDVDARLRMMDEFGEDYQQVLTLSSPPLELLAGPGESAALARLANTSMRELCARRPDRFPAFVAALPMNDPDATMTELAHAVDDLGARGVQVFTNVGGRPLDEPEFAPVFDEMARRDLPVWLHPARGAGFADYASEDTSAYEIWWALGWPYETSVAMARLVFSGLMERHPDIKIITHHLGAMIPYLEGRIGLGWSDQLGSRTAGDAYERLHRARLPRRPLEYFRRFYADTALSGSAIGTRCGLDFFGTDRVLFGTDCPFDPEGGPLYIRETIRVVDGLDITEAEREQIYHGTVRRLMRLDMRELAVDRAAFKRWLELPALHDVDARLRMMDEFGEDYQQVLTLSSPPLELLAGPGESAALARLANTSMRELCARRPDRFPAFVAALPMNDPDATMTELAHAVDDLGARGVQVFTNVGGRPLDEPEFAPVFDEMARRDLPVWLHPARGAGFADYASEDTSAYEIWWALGWPYETSVAMARLVFSGLMERHPDIKIITHHLGAMIPYLEGRIGLGWSDQLGSRTAGDAYERLHRARLPRRPLEYFRRFYADTALSGSAI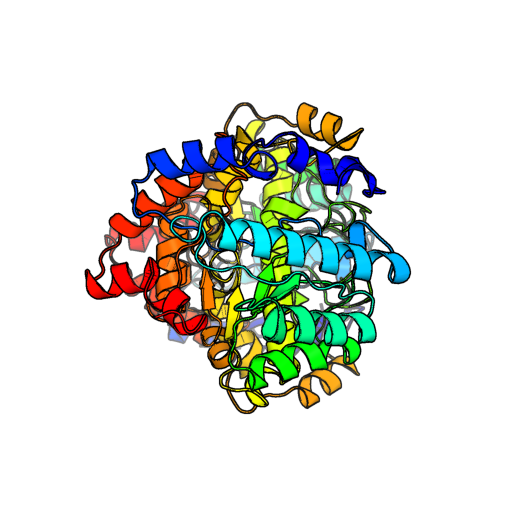GTRCGLDFFGTDRVLFGTDCPFDPEGGPLYIRETIRVVDGLDITEAEREQIYHGTVRRLMRLD

Foldseek 3Di:
DCVQFPDVVQCVLVVVFCLNPPVVVVVVLQPVVPQQAADADERDDDALVNGDPLVCSLVVQVVVLVVLLVVCVVCCSHHVAYAGHASLNHLVSRVVSVCCSCPPSNHLYYEDECARVNHGCLPPSNLVNQVVQLVVLGEYEYWYNFDQQDDPDPVDRGHPPCCCPPQVRLVSLLVNLVSCLLSCSCVVRVRYEYEGEQLNRCCLVCVVVQQCCLPVNDLVVDDDPVSVSSVVSDDPDGSLVSSLSYAYENQNQLDLVSNVSSCVRNPLLRYAYDQPPPSDPVSGNRSVVSSCVNLVPDPDDPVSSVSRYPVNNCVNSVHD/DCVQFPDVVQCVLVVVFCLNPPVVVVVVLQPVVPQQAADADENDDDALCNRDPLVCSLVVQVVVLVVLLVVCVVCCSHHVAYAGHASLNHLVSRVVSVCCSCPPSNHLYYEDECARVNHGCLPPSNLVVQVVQLVVLGEYEYFYNFDQQPDPDPVDRGHPPCCCPPQVRLVSLLVNLVSCLLSCSCVVRVRYEYEGEQLNRCCLVCVVVQQCCLPVNDLVVDDDPVSVSSVVSDDPDGSLVSSLSYAYENQNQLDLVSNVSSCVRNPLLRYAYDHPPPSDPVSGNRSVVSSCVNLVPDPDDPVSSVSRYPVNNCVNSVHD